Protein AF-0000000080832650 (afdb_homodimer)

Organism: Erinaceus europaeus (NCBI:txid9365)

Solvent-accessible surface area (backbone atoms only — not comparable to full-atom values): 24284 Å² total; per-residue (Å²): 131,84,71,75,82,76,78,76,74,73,73,74,73,74,68,73,76,73,71,72,78,77,71,82,81,59,77,41,78,41,37,34,32,44,43,50,53,60,87,33,42,59,64,52,36,52,58,56,55,28,84,78,38,44,75,46,36,56,23,44,28,28,42,37,74,45,77,50,96,88,39,37,32,29,36,41,36,36,32,57,43,27,50,71,86,26,51,70,64,50,40,70,61,40,34,76,24,49,27,36,44,37,37,21,24,30,63,33,66,66,39,52,63,44,44,61,57,51,53,54,48,43,69,72,53,29,44,90,78,42,43,56,36,42,30,38,18,50,50,78,48,61,92,56,52,71,53,56,70,65,58,53,47,49,55,23,56,76,70,72,33,34,64,49,52,23,15,43,88,82,44,44,42,46,59,54,54,54,50,43,50,48,45,44,53,51,47,60,65,38,48,80,71,74,60,82,90,80,55,56,47,60,52,46,67,74,64,60,62,73,74,78,68,79,73,75,116,131,84,71,73,78,74,76,76,75,73,74,72,72,73,67,74,74,72,71,71,77,77,67,82,82,59,78,41,78,41,37,33,34,43,44,48,51,62,88,32,42,59,66,51,37,52,58,55,55,27,82,80,37,47,80,37,48,56,23,44,30,27,41,36,76,45,78,50,96,88,39,37,34,30,35,41,35,36,32,59,41,28,55,70,86,37,50,71,65,51,43,71,60,40,33,76,23,50,27,36,43,37,36,20,24,29,63,34,65,66,40,52,64,44,44,61,57,51,52,53,48,43,67,72,53,29,45,92,78,42,42,56,36,43,32,38,19,48,50,76,48,63,91,55,51,71,53,57,70,65,58,53,46,50,55,23,57,76,70,70,34,35,63,48,53,22,14,42,87,82,43,45,42,48,60,54,52,54,51,44,50,49,45,46,52,51,47,60,67,39,49,79,71,73,60,82,89,80,55,55,47,61,52,44,67,74,64,60,65,71,74,78,69,80,72,77,114

Radius of gyration: 27.13 Å; Cα contacts (8 Å, |Δi|>4): 742; chains: 2; bounding box: 54×78×130 Å

Sequence (434 aa):
MTGTPGASSTRDGEAPERPPPCSPSYDLTGKVMLLGDSGVGKTCFLIQFKDGAFLSGTFIATNKVVTVDGMRVKLQIWDTAGQERFRSVTHAYYRDAQALLLLYDITNKSSFDNIRAWLTEIHEYAQQDVVIMLLGNKADVSSERVIRSEDGETLAREYGVPFMETSAKTGMNVELAFLAIAKELKYRAGRQAGEASFQIRDYVESQKKRPSCCSFLMTGTPGASSTRDGEAPERPPPCSPSYDLTGKVMLLGDSGVGKTCFLIQFKDGAFLSGTFIATNKVVTVDGMRVKLQIWDTAGQERFRSVTHAYYRDAQALLLLYDITNKSSFDNIRAWLTEIHEYAQQDVVIMLLGNKADVSSERVIRSEDGETLAREYGVPFMETSAKTGMNVELAFLAIAKELKYRAGRQAGEASFQIRDYVESQKKRPSCCSFL

Structure (mmCIF, N/CA/C/O backbone):
data_AF-0000000080832650-model_v1
#
loop_
_entity.id
_entity.type
_entity.pdbx_description
1 polymer 'Ras-related protein Rab-37 isoform X2'
#
loop_
_atom_site.group_PDB
_atom_site.id
_atom_site.type_symbol
_atom_site.label_atom_id
_atom_site.label_alt_id
_atom_site.label_comp_id
_atom_site.label_asym_id
_atom_site.label_entity_id
_atom_site.label_seq_id
_atom_site.pdbx_PDB_ins_code
_atom_site.Cartn_x
_atom_site.Cartn_y
_atom_site.Cartn_z
_atom_site.occupancy
_atom_site.B_iso_or_equiv
_atom_site.auth_seq_id
_atom_site.auth_comp_id
_atom_site.auth_asym_id
_atom_site.auth_atom_id
_atom_site.pdbx_PDB_model_num
ATOM 1 N N . MET A 1 1 ? -27.609 19.438 63.219 1 25.66 1 MET A N 1
ATOM 2 C CA . MET A 1 1 ? -26.312 18.781 63.125 1 25.66 1 MET A CA 1
ATOM 3 C C . MET A 1 1 ? -26.406 17.531 62.281 1 25.66 1 MET A C 1
ATOM 5 O O . MET A 1 1 ? -25.5 16.688 62.281 1 25.66 1 MET A O 1
ATOM 9 N N . THR A 1 2 ? -27.578 17.188 61.75 1 27.41 2 THR A N 1
ATOM 10 C CA . THR A 1 2 ? -28 15.914 61.188 1 27.41 2 THR A CA 1
ATOM 11 C C . THR A 1 2 ? -27.234 15.617 59.906 1 27.41 2 THR A C 1
ATOM 13 O O . THR A 1 2 ? -27.312 16.375 58.938 1 27.41 2 THR A O 1
ATOM 16 N N . GLY A 1 3 ? -26.047 14.977 60.094 1 26.48 3 GLY A N 1
ATOM 17 C CA . GLY A 1 3 ? -24.953 14.688 59.188 1 26.48 3 GLY A CA 1
ATOM 18 C C . GLY A 1 3 ? -25.344 13.773 58.062 1 26.48 3 GLY A C 1
ATOM 19 O O . GLY A 1 3 ? -25.938 12.711 58.281 1 26.48 3 GLY A O 1
ATOM 20 N N . THR A 1 4 ? -25.938 14.305 56.969 1 33.72 4 THR A N 1
ATOM 21 C CA . THR A 1 4 ? -26.422 13.516 55.844 1 33.72 4 THR A CA 1
ATOM 22 C C . THR A 1 4 ? -25.375 12.508 55.375 1 33.72 4 THR A C 1
ATOM 24 O O . THR A 1 4 ? -24.219 12.852 55.188 1 33.72 4 THR A O 1
ATOM 27 N N . PRO A 1 5 ? -25.672 11.203 55.656 1 32.69 5 PRO A N 1
ATOM 28 C CA . PRO A 1 5 ? -24.719 10.125 55.406 1 32.69 5 PRO A CA 1
ATOM 29 C C . PRO A 1 5 ? -24.172 10.164 53.969 1 32.69 5 PRO A C 1
ATOM 31 O O . PRO A 1 5 ? -24.828 10.703 53.062 1 32.69 5 PRO A O 1
ATOM 34 N N . GLY A 1 6 ? -22.844 10.164 53.812 1 26.47 6 GLY A N 1
ATOM 35 C CA . GLY A 1 6 ? -21.938 10.203 52.656 1 26.47 6 GLY A CA 1
ATOM 36 C C . GLY A 1 6 ? -22.156 9.055 51.688 1 26.47 6 GLY A C 1
ATOM 37 O O . GLY A 1 6 ? -22.344 7.91 52.125 1 26.47 6 GLY A O 1
ATOM 38 N N . ALA A 1 7 ? -22.906 9.305 50.594 1 29.75 7 ALA A N 1
ATOM 39 C CA . ALA A 1 7 ? -23.219 8.391 49.5 1 29.75 7 ALA A CA 1
ATOM 40 C C . ALA A 1 7 ? -22 7.555 49.125 1 29.75 7 ALA A C 1
ATOM 42 O O . ALA A 1 7 ? -20.906 8.094 48.906 1 29.75 7 ALA A O 1
ATOM 43 N N . SER A 1 8 ? -21.859 6.375 49.719 1 26.8 8 SER A N 1
ATOM 44 C CA . SER A 1 8 ? -20.812 5.41 49.406 1 26.8 8 SER A CA 1
ATOM 45 C C . SER A 1 8 ? -20.688 5.195 47.906 1 26.8 8 SER A C 1
ATOM 47 O O . SER A 1 8 ? -21.656 4.844 47.219 1 26.8 8 SER A O 1
ATOM 49 N N . SER A 1 9 ? -19.969 6.062 47.219 1 27.23 9 SER A N 1
ATOM 50 C CA . SER A 1 9 ? -19.641 5.938 45.812 1 27.23 9 SER A CA 1
ATOM 51 C C . SER A 1 9 ? -19.141 4.531 45.469 1 27.23 9 SER A C 1
ATOM 53 O O . SER A 1 9 ? -18.109 4.09 46 1 27.23 9 SER A O 1
ATOM 55 N N . THR A 1 10 ? -20.094 3.621 45.469 1 29.3 10 THR A N 1
ATOM 56 C CA . THR A 1 10 ? -19.719 2.279 45.031 1 29.3 10 THR A CA 1
ATOM 57 C C . THR A 1 10 ? -18.75 2.342 43.844 1 29.3 10 THR A C 1
ATOM 59 O O . THR A 1 10 ? -18.984 3.061 42.875 1 29.3 10 THR A O 1
ATOM 62 N N . ARG A 1 11 ? -17.469 2.143 44.125 1 25.53 11 ARG A N 1
ATOM 63 C CA . ARG A 1 11 ? -16.344 1.946 43.25 1 25.53 11 ARG A CA 1
ATOM 64 C C . ARG A 1 11 ? -16.703 0.986 42.094 1 25.53 11 ARG A C 1
ATOM 66 O O . ARG A 1 11 ? -17.016 -0.18 42.344 1 25.53 11 ARG A O 1
ATOM 73 N N . ASP A 1 12 ? -17.547 1.465 41.188 1 28.27 12 ASP A N 1
ATOM 74 C CA . ASP A 1 12 ? -17.797 0.631 40.031 1 28.27 12 ASP A CA 1
ATOM 75 C C . ASP A 1 12 ? -16.531 -0.09 39.562 1 28.27 12 ASP A C 1
ATOM 77 O O . ASP A 1 12 ? -15.484 0.534 39.406 1 28.27 12 ASP A O 1
ATOM 81 N N . GLY A 1 13 ? -16.281 -1.241 40.094 1 25.56 13 GLY A N 1
ATOM 82 C CA . GLY A 1 13 ? -15.234 -2.178 39.719 1 25.56 13 GLY A CA 1
ATOM 83 C C . GLY A 1 13 ? -14.883 -2.123 38.219 1 25.56 13 GLY A C 1
ATOM 84 O O . GLY A 1 13 ? -15.766 -2.139 37.375 1 25.56 13 GLY A O 1
ATOM 85 N N . GLU A 1 14 ? -13.875 -1.387 37.844 1 27.39 14 GLU A N 1
ATOM 86 C CA . GLU A 1 14 ? -13.211 -1.358 36.562 1 27.39 14 GLU A CA 1
ATOM 87 C C . GLU A 1 14 ? -13.172 -2.746 35.906 1 27.39 14 GLU A C 1
ATOM 89 O O . GLU A 1 14 ? -12.617 -3.686 36.5 1 27.39 14 GLU A O 1
ATOM 94 N N . ALA A 1 15 ? -14.281 -3.201 35.375 1 31.25 15 ALA A N 1
ATOM 95 C CA . ALA A 1 15 ? -14.211 -4.492 34.688 1 31.25 15 ALA A CA 1
ATOM 96 C C . ALA A 1 15 ? -12.836 -4.707 34.094 1 31.25 15 ALA A C 1
ATOM 98 O O . ALA A 1 15 ? -12.219 -3.764 33.594 1 31.25 15 ALA A O 1
ATOM 99 N N . PRO A 1 16 ? -12.164 -5.688 34.469 1 30.62 16 PRO A N 1
ATOM 100 C CA . PRO A 1 16 ? -10.836 -5.969 33.938 1 30.62 16 PRO A CA 1
ATOM 101 C C . PRO A 1 16 ? -10.781 -5.789 32.406 1 30.62 16 PRO A C 1
ATOM 103 O O . PRO A 1 16 ? -11.797 -5.953 31.719 1 30.62 16 PRO A O 1
ATOM 106 N N . GLU A 1 17 ? -10.109 -4.816 31.859 1 31.77 17 GLU A N 1
ATOM 107 C CA . GLU A 1 17 ? -9.797 -4.598 30.438 1 31.77 17 GLU A CA 1
ATOM 108 C C . GLU A 1 17 ? -9.656 -5.922 29.703 1 31.77 17 GLU A C 1
ATOM 110 O O . GLU A 1 17 ? -8.867 -6.781 30.094 1 31.77 17 GLU A O 1
ATOM 115 N N . ARG A 1 18 ? -10.758 -6.562 29.312 1 32.16 18 ARG A N 1
ATOM 116 C CA . ARG A 1 18 ? -10.633 -7.801 28.547 1 32.16 18 ARG A CA 1
ATOM 117 C C . ARG A 1 18 ? -9.359 -7.809 27.719 1 32.16 18 ARG A C 1
ATOM 119 O O . ARG A 1 18 ? -8.969 -6.785 27.156 1 32.16 18 ARG A O 1
ATOM 126 N N . PRO A 1 19 ? -8.383 -8.672 27.969 1 35.03 19 PRO A N 1
ATOM 127 C CA . PRO A 1 19 ? -7.109 -8.766 27.25 1 35.03 19 PRO A CA 1
ATOM 128 C C . PRO A 1 19 ? -7.277 -8.633 25.734 1 35.03 19 PRO A C 1
ATOM 130 O O . PRO A 1 19 ? -8.344 -8.945 25.203 1 35.03 19 PRO A O 1
ATOM 133 N N . PRO A 1 20 ? -6.746 -7.652 25.016 1 36.34 20 PRO A N 1
ATOM 134 C CA . PRO A 1 20 ? -6.875 -7.57 23.547 1 36.34 20 PRO A CA 1
ATOM 135 C C . PRO A 1 20 ? -6.965 -8.938 22.891 1 36.34 20 PRO A C 1
ATOM 137 O O . PRO A 1 20 ? -6.5 -9.938 23.453 1 36.34 20 PRO A O 1
ATOM 140 N N . PRO A 1 21 ? -7.988 -9.336 22.172 1 38.12 21 PRO A N 1
ATOM 141 C CA . PRO A 1 21 ? -8.039 -10.688 21.609 1 38.12 21 PRO A CA 1
ATOM 142 C C . PRO A 1 21 ? -6.66 -11.242 21.266 1 38.12 21 PRO A C 1
ATOM 144 O O . PRO A 1 21 ? -5.723 -10.469 21.047 1 38.12 21 PRO A O 1
ATOM 147 N N . CYS A 1 22 ? -6.191 -12.336 21.703 1 39.09 22 CYS A N 1
ATOM 148 C CA . CYS A 1 22 ? -4.938 -13.055 21.516 1 39.09 22 CYS A CA 1
ATOM 149 C C . CYS A 1 22 ? -4.441 -12.938 20.078 1 39.09 22 CYS A C 1
ATOM 151 O O . CYS A 1 22 ? -5.16 -13.289 19.141 1 39.09 22 CYS A O 1
ATOM 153 N N . SER A 1 23 ? -3.791 -11.891 19.578 1 46.91 23 SER A N 1
ATOM 154 C CA . SER A 1 23 ? -3.139 -11.789 18.281 1 46.91 23 SER A CA 1
ATOM 155 C C . SER A 1 23 ? -2.73 -13.164 17.75 1 46.91 23 SER A C 1
ATOM 157 O O . SER A 1 23 ? -2.119 -13.953 18.484 1 46.91 23 SER A O 1
ATOM 159 N N . PRO A 1 24 ? -3.553 -13.836 16.906 1 55.56 24 PRO A N 1
ATOM 160 C CA . PRO A 1 24 ? -3.123 -15.164 16.469 1 55.56 24 PRO A CA 1
ATOM 161 C C . PRO A 1 24 ? -1.604 -15.297 16.375 1 55.56 24 PRO A C 1
ATOM 163 O O . PRO A 1 24 ? -0.938 -14.398 15.844 1 55.56 24 PRO A O 1
ATOM 166 N N . SER A 1 25 ? -0.958 -15.953 17.25 1 75.69 25 SER A N 1
ATOM 167 C CA . SER A 1 25 ? 0.472 -16.234 17.312 1 75.69 25 SER A CA 1
ATOM 168 C C . SER A 1 25 ? 0.971 -16.875 16.031 1 75.69 25 SER A C 1
ATOM 170 O O . SER A 1 25 ? 0.225 -17.578 15.352 1 75.69 25 SER A O 1
ATOM 172 N N . TYR A 1 26 ? 1.745 -16.297 15.305 1 82.5 26 TYR A N 1
ATOM 173 C CA . TYR A 1 26 ? 2.436 -16.875 14.156 1 82.5 26 TYR A CA 1
ATOM 174 C C . TYR A 1 26 ? 3.936 -16.969 14.414 1 82.5 26 TYR A C 1
ATOM 176 O O . TYR A 1 26 ? 4.457 -16.312 15.328 1 82.5 26 TYR A O 1
ATOM 184 N N . ASP A 1 27 ? 4.555 -17.922 13.688 1 88.19 27 ASP A N 1
ATOM 185 C CA . ASP A 1 27 ? 5.977 -18.188 13.859 1 88.19 27 ASP A CA 1
ATOM 186 C C . ASP A 1 27 ? 6.812 -17.375 12.867 1 88.19 27 ASP A C 1
ATOM 188 O O . ASP A 1 27 ? 7.973 -17.062 13.141 1 88.19 27 ASP A O 1
ATOM 192 N N . LEU A 1 28 ? 6.238 -17.125 11.695 1 88.88 28 LEU A N 1
ATOM 193 C CA . LEU A 1 28 ? 6.914 -16.438 10.609 1 88.88 28 LEU A CA 1
ATOM 194 C C . LEU A 1 28 ? 5.938 -15.555 9.828 1 88.88 28 LEU A C 1
ATOM 196 O O . LEU A 1 28 ? 4.758 -15.891 9.711 1 88.88 28 LEU A O 1
ATOM 200 N N . THR A 1 29 ? 6.504 -14.406 9.414 1 86.81 29 THR A N 1
ATOM 201 C CA . THR A 1 29 ? 5.691 -13.531 8.578 1 86.81 29 THR A CA 1
ATOM 202 C C . THR A 1 29 ? 6.371 -13.281 7.238 1 86.81 29 THR A C 1
ATOM 204 O O . THR A 1 29 ? 7.598 -13.195 7.164 1 86.81 29 THR A O 1
ATOM 207 N N . GLY A 1 30 ? 5.516 -13.32 6.195 1 87.81 30 GLY A N 1
ATOM 208 C CA . GLY A 1 30 ? 6.016 -12.984 4.867 1 87.81 30 GLY A CA 1
ATOM 209 C C . GLY A 1 30 ? 5.082 -12.078 4.09 1 87.81 30 GLY A C 1
ATOM 210 O O . GLY A 1 30 ? 3.869 -12.297 4.066 1 87.81 30 GLY A O 1
ATOM 211 N N . LYS A 1 31 ? 5.676 -11.102 3.5 1 86.06 31 LYS A N 1
ATOM 212 C CA . LYS A 1 31 ? 4.941 -10.219 2.604 1 86.06 31 LYS A CA 1
ATOM 213 C C . LYS A 1 31 ? 4.867 -10.797 1.194 1 86.06 31 LYS A C 1
ATOM 215 O O . LYS A 1 31 ? 5.895 -11.141 0.607 1 86.06 31 LYS A O 1
ATOM 220 N N . VAL A 1 32 ? 3.578 -10.883 0.704 1 89.38 32 VAL A N 1
ATOM 221 C CA . VAL A 1 32 ? 3.334 -11.414 -0.63 1 89.38 32 VAL A CA 1
ATOM 222 C C . VAL A 1 32 ? 2.594 -10.383 -1.477 1 89.38 32 VAL A C 1
ATOM 224 O O . VAL A 1 32 ? 1.599 -9.805 -1.031 1 89.38 32 VAL A O 1
ATOM 227 N N . MET A 1 33 ? 3.115 -10.133 -2.688 1 89 33 MET A N 1
ATOM 228 C CA . MET A 1 33 ? 2.467 -9.172 -3.572 1 89 33 MET A CA 1
ATOM 229 C C . MET A 1 33 ? 2.049 -9.828 -4.883 1 89 33 MET A C 1
ATOM 231 O O . MET A 1 33 ? 2.795 -10.633 -5.445 1 89 33 MET A O 1
ATOM 235 N N . LEU A 1 34 ? 0.833 -9.516 -5.273 1 88.94 34 LEU A N 1
ATOM 236 C CA . LEU A 1 34 ? 0.359 -9.93 -6.59 1 88.94 34 LEU A CA 1
ATOM 237 C C . LEU A 1 34 ? 0.725 -8.891 -7.648 1 88.94 34 LEU A C 1
ATOM 239 O O . LEU A 1 34 ? 0.488 -7.699 -7.457 1 88.94 34 LEU A O 1
ATOM 243 N N . LEU A 1 35 ? 1.337 -9.383 -8.75 1 87.44 35 LEU A N 1
ATOM 244 C CA . LEU A 1 35 ? 1.75 -8.508 -9.844 1 87.44 35 LEU A CA 1
ATOM 245 C C . LEU A 1 35 ? 1.188 -9.008 -11.172 1 87.44 35 LEU A C 1
ATOM 247 O O . LEU A 1 35 ? 0.849 -10.188 -11.305 1 87.44 35 LEU A O 1
ATOM 251 N N . GLY A 1 36 ? 1.173 -8.125 -12.109 1 87.38 36 GLY A N 1
ATOM 252 C CA . GLY A 1 36 ? 0.661 -8.383 -13.445 1 87.38 36 GLY A CA 1
ATOM 253 C C . GLY A 1 36 ? -0.203 -7.262 -13.984 1 87.38 36 GLY A C 1
ATOM 254 O O . GLY A 1 36 ? -0.572 -6.344 -13.25 1 87.38 36 GLY A O 1
ATOM 255 N N . ASP A 1 37 ? -0.553 -7.461 -15.242 1 82.5 37 ASP A N 1
ATOM 256 C CA . ASP A 1 37 ? -1.352 -6.438 -15.906 1 82.5 37 ASP A CA 1
ATOM 257 C C . ASP A 1 37 ? -2.727 -6.305 -15.258 1 82.5 37 ASP A C 1
ATOM 259 O O . ASP A 1 37 ? -3.184 -7.219 -14.57 1 82.5 37 ASP A O 1
ATOM 263 N N . SER A 1 38 ? -3.344 -5.145 -15.562 1 76 38 SER A N 1
ATOM 264 C CA . SER A 1 38 ? -4.742 -4.988 -15.188 1 76 38 SER A CA 1
ATOM 265 C C . SER A 1 38 ? -5.621 -6.031 -15.867 1 76 38 SER A C 1
ATOM 267 O O . SER A 1 38 ? -5.414 -6.355 -17.031 1 76 38 SER A O 1
ATOM 269 N N . GLY A 1 39 ? -6.559 -6.551 -15.102 1 80.31 39 GLY A N 1
ATOM 270 C CA . GLY A 1 39 ? -7.562 -7.422 -15.68 1 80.31 39 GLY A CA 1
ATOM 271 C C . GLY A 1 39 ? -7.16 -8.883 -15.672 1 80.31 39 GLY A C 1
ATOM 272 O O . GLY A 1 39 ? -7.953 -9.758 -16.047 1 80.31 39 GLY A O 1
ATOM 273 N N . VAL A 1 40 ? -5.941 -9.203 -15.227 1 88.31 40 VAL A N 1
ATOM 274 C CA . VAL A 1 40 ? -5.492 -10.586 -15.305 1 88.31 40 VAL A CA 1
ATOM 275 C C . VAL A 1 40 ? -6.137 -11.406 -14.188 1 88.31 40 VAL A C 1
ATOM 277 O O . VAL A 1 40 ? -6.074 -12.641 -14.195 1 88.31 40 VAL A O 1
ATOM 280 N N . GLY A 1 41 ? -6.699 -10.758 -13.125 1 84.62 41 GLY A N 1
ATOM 281 C CA . GLY A 1 41 ? -7.449 -11.469 -12.102 1 84.62 41 GLY A CA 1
ATOM 282 C C . GLY A 1 41 ? -6.793 -11.43 -10.734 1 84.62 41 GLY A C 1
ATOM 283 O O . GLY A 1 41 ? -7.062 -12.273 -9.883 1 84.62 41 GLY A O 1
ATOM 284 N N . LYS A 1 42 ? -5.914 -10.438 -10.477 1 83.81 42 LYS A N 1
ATOM 285 C CA . LYS A 1 42 ? -5.219 -10.352 -9.195 1 83.81 42 LYS A CA 1
ATOM 286 C C . LYS A 1 42 ? -6.207 -10.203 -8.039 1 83.81 42 LYS A C 1
ATOM 288 O O . LYS A 1 42 ? -6.113 -10.914 -7.043 1 83.81 42 LYS A O 1
ATOM 293 N N . THR A 1 43 ? -7.129 -9.25 -8.234 1 77.62 43 THR A N 1
ATOM 294 C CA . THR A 1 43 ? -8.094 -8.992 -7.168 1 77.62 43 THR A CA 1
ATOM 295 C C . THR A 1 43 ? -8.953 -10.219 -6.902 1 77.62 43 THR A C 1
ATOM 297 O O . THR A 1 43 ? -9.133 -10.625 -5.754 1 77.62 43 THR A O 1
ATOM 300 N N . CYS A 1 44 ? -9.539 -10.82 -7.988 1 79.19 44 CYS A N 1
ATOM 301 C CA . CYS A 1 44 ? -10.367 -12.016 -7.832 1 79.19 44 CYS A CA 1
ATOM 302 C C . CYS A 1 44 ? -9.547 -13.172 -7.258 1 79.19 44 CYS A C 1
ATOM 304 O O . CYS A 1 44 ? -10.07 -13.992 -6.5 1 79.19 44 CYS A O 1
ATOM 306 N N . PHE A 1 45 ? -8.219 -13.258 -7.586 1 88 45 PHE A N 1
ATOM 307 C CA . PHE A 1 45 ? -7.316 -14.281 -7.074 1 88 45 PHE A CA 1
ATOM 308 C C . PHE A 1 45 ? -7.191 -14.18 -5.559 1 88 45 PHE A C 1
ATOM 310 O O . PHE A 1 45 ? -7.316 -15.18 -4.852 1 88 45 PHE A O 1
ATOM 317 N N . LEU A 1 46 ? -7.012 -12.953 -5.062 1 85.19 46 LEU A N 1
ATOM 318 C CA . LEU A 1 46 ? -6.895 -12.711 -3.631 1 85.19 46 LEU A CA 1
ATOM 319 C C . LEU A 1 46 ? -8.203 -13.023 -2.916 1 85.19 46 LEU A C 1
ATOM 321 O O . LEU A 1 46 ? -8.203 -13.641 -1.851 1 85.19 46 LEU A O 1
ATOM 325 N N . ILE A 1 47 ? -9.258 -12.633 -3.479 1 77.88 47 ILE A N 1
ATOM 326 C CA . ILE A 1 47 ? -10.578 -12.836 -2.891 1 77.88 47 ILE A CA 1
ATOM 327 C C . ILE A 1 47 ? -10.883 -14.328 -2.809 1 77.88 47 ILE A C 1
ATOM 329 O O . ILE A 1 47 ? -11.477 -14.797 -1.838 1 77.88 47 ILE A O 1
ATOM 333 N N . GLN A 1 48 ? -10.469 -15.023 -3.869 1 83.31 48 GLN A N 1
ATOM 334 C CA . GLN A 1 48 ? -10.68 -16.469 -3.896 1 83.31 48 GLN A CA 1
ATOM 335 C C . GLN A 1 48 ? -9.953 -17.156 -2.736 1 83.31 48 GLN A C 1
ATOM 337 O O . GLN A 1 48 ? -10.438 -18.141 -2.199 1 83.31 48 GLN A O 1
ATOM 342 N N . PHE A 1 49 ? -8.836 -16.656 -2.375 1 83.69 49 PHE A N 1
ATOM 343 C CA . PHE A 1 49 ? -8.031 -17.219 -1.303 1 83.69 49 PHE A CA 1
ATOM 344 C C . PHE A 1 49 ? -8.578 -16.812 0.06 1 83.69 49 PHE A C 1
ATOM 346 O O . PHE A 1 49 ? -8.242 -17.422 1.077 1 83.69 49 PHE A O 1
ATOM 353 N N . LYS A 1 50 ? -9.43 -15.812 0.146 1 71.12 50 LYS A N 1
ATOM 354 C CA . LYS A 1 50 ? -9.859 -15.039 1.307 1 71.12 50 LYS A CA 1
ATOM 355 C C . LYS A 1 50 ? -10.414 -15.953 2.4 1 71.12 50 LYS A C 1
ATOM 357 O O . LYS A 1 50 ? -10.453 -15.57 3.572 1 71.12 50 LYS A O 1
ATOM 362 N N . ASP A 1 51 ? -10.703 -17.141 2.178 1 59.44 51 ASP A N 1
ATOM 363 C CA . ASP A 1 51 ? -11.281 -17.766 3.359 1 59.44 51 ASP A CA 1
ATOM 364 C C . ASP A 1 51 ? -10.328 -17.688 4.547 1 59.44 51 ASP A C 1
ATOM 366 O O . ASP A 1 51 ? -9.211 -18.203 4.484 1 59.44 51 ASP A O 1
ATOM 370 N N . GLY A 1 52 ? -10.68 -16.797 5.562 1 56.16 52 GLY A N 1
ATOM 371 C CA . GLY A 1 52 ? -9.914 -16.5 6.762 1 56.16 52 GLY A CA 1
ATOM 372 C C . GLY A 1 52 ? -9.023 -15.281 6.621 1 56.16 52 GLY A C 1
ATOM 373 O O . GLY A 1 52 ? -8.141 -15.047 7.449 1 56.16 52 GLY A O 1
ATOM 374 N N . ALA A 1 53 ? -9.141 -14.781 5.363 1 55.62 53 ALA A N 1
ATOM 375 C CA . ALA A 1 53 ? -8.328 -13.594 5.129 1 55.62 53 ALA A CA 1
ATOM 376 C C . ALA A 1 53 ? -9.008 -12.344 5.691 1 55.62 53 ALA A C 1
ATOM 378 O O . ALA A 1 53 ? -10.234 -12.227 5.637 1 55.62 53 ALA A O 1
ATOM 379 N N . PHE A 1 54 ? -8.336 -11.656 6.52 1 51.19 54 PHE A N 1
ATOM 380 C CA . PHE A 1 54 ? -8.781 -10.336 6.957 1 51.19 54 PHE A CA 1
ATOM 381 C C . PHE A 1 54 ? -8.414 -9.273 5.93 1 51.19 54 PHE A C 1
ATOM 383 O O . PHE A 1 54 ? -7.246 -9.141 5.555 1 51.19 54 PHE A O 1
ATOM 390 N N . LEU A 1 55 ? -9.406 -8.867 5.051 1 51.88 55 LEU A N 1
ATOM 391 C CA . LEU A 1 55 ? -9.117 -7.75 4.152 1 51.88 55 LEU A CA 1
ATOM 392 C C . LEU A 1 55 ? -8.688 -6.516 4.934 1 51.88 55 LEU A C 1
ATOM 394 O O . LEU A 1 55 ? -9.43 -6.02 5.781 1 51.88 55 LEU A O 1
ATOM 398 N N . SER A 1 56 ? -7.375 -6.289 5.098 1 55.28 56 SER A N 1
ATOM 399 C CA . SER A 1 56 ? -6.809 -5.195 5.883 1 55.28 56 SER A CA 1
ATOM 400 C C . SER A 1 56 ? -7.109 -3.844 5.242 1 55.28 56 SER A C 1
ATOM 402 O O . SER A 1 56 ? -7.191 -2.828 5.934 1 55.28 56 SER A O 1
ATOM 404 N N . GLY A 1 57 ? -7.605 -3.525 4.016 1 55.88 57 GLY A N 1
ATOM 405 C CA . GLY A 1 57 ? -8.133 -2.246 3.568 1 55.88 57 GLY A CA 1
ATOM 406 C C . GLY A 1 57 ? -7.676 -1.865 2.174 1 55.88 57 GLY A C 1
ATOM 407 O O . GLY A 1 57 ? -6.832 -2.547 1.584 1 55.88 57 GLY A O 1
ATOM 408 N N . THR A 1 58 ? -8.469 -1.116 1.418 1 60.28 58 THR A N 1
ATOM 409 C CA . THR A 1 58 ? -8.195 -0.448 0.152 1 60.28 58 THR A CA 1
ATOM 410 C C . THR A 1 58 ? -7.324 0.786 0.371 1 60.28 58 THR A C 1
ATOM 412 O O . THR A 1 58 ? -7.512 1.521 1.342 1 60.28 58 THR A O 1
ATOM 415 N N . PHE A 1 59 ? -6.227 0.809 -0.317 1 63.81 59 PHE A N 1
ATOM 416 C CA . PHE A 1 59 ? -5.348 1.972 -0.253 1 63.81 59 PHE A CA 1
ATOM 417 C C . PHE A 1 59 ? -5.406 2.766 -1.554 1 63.81 59 PHE A C 1
ATOM 419 O O . PHE A 1 59 ? -5.648 2.199 -2.621 1 63.81 59 PHE A O 1
ATOM 426 N N . ILE A 1 60 ? -5.371 4.078 -1.315 1 70.25 60 ILE A N 1
ATOM 427 C CA . ILE A 1 60 ? -5.246 4.98 -2.455 1 70.25 60 ILE A CA 1
ATOM 428 C C . ILE A 1 60 ? -3.846 5.59 -2.477 1 70.25 60 ILE A C 1
ATOM 430 O O . ILE A 1 60 ? -3.314 5.977 -1.433 1 70.25 60 ILE A O 1
ATOM 434 N N . ALA A 1 61 ? -3.195 5.504 -3.605 1 71.81 61 ALA A N 1
ATOM 435 C CA . ALA A 1 61 ? -1.895 6.152 -3.76 1 71.81 61 ALA A CA 1
ATOM 436 C C . ALA A 1 61 ? -1.897 7.113 -4.945 1 71.81 61 ALA A C 1
ATOM 438 O O . ALA A 1 61 ? -2.605 6.895 -5.93 1 71.81 61 ALA A O 1
ATOM 439 N N . THR A 1 62 ? -1.164 8.258 -4.816 1 75.88 62 THR A N 1
ATOM 440 C CA . THR A 1 62 ? -1.003 9.219 -5.902 1 75.88 62 THR A CA 1
ATOM 441 C C . THR A 1 62 ? 0.41 9.797 -5.914 1 75.88 62 THR A C 1
ATOM 443 O O . THR A 1 62 ? 1.111 9.75 -4.898 1 75.88 62 THR A O 1
ATOM 446 N N . ASN A 1 63 ? 0.868 10.211 -7.102 1 77.19 63 ASN A N 1
ATOM 447 C CA . ASN A 1 63 ? 2.104 10.969 -7.254 1 77.19 63 ASN A CA 1
ATOM 448 C C . ASN A 1 63 ? 1.825 12.43 -7.613 1 77.19 63 ASN A C 1
ATOM 450 O O . ASN A 1 63 ? 0.915 12.719 -8.391 1 77.19 63 ASN A O 1
ATOM 454 N N . LYS A 1 64 ? 2.555 13.305 -6.984 1 82.88 64 LYS A N 1
ATOM 455 C CA . LYS A 1 64 ? 2.484 14.734 -7.309 1 82.88 64 LYS A CA 1
ATOM 456 C C . LYS A 1 64 ? 3.865 15.375 -7.246 1 82.88 64 LYS A C 1
ATOM 458 O O . LYS A 1 64 ? 4.633 15.125 -6.312 1 82.88 64 LYS A O 1
ATOM 463 N N . VAL A 1 65 ? 4.156 16.125 -8.289 1 85.06 65 VAL A N 1
ATOM 464 C CA . VAL A 1 65 ? 5.402 16.891 -8.273 1 85.06 65 VAL A CA 1
ATOM 465 C C . VAL A 1 65 ? 5.117 18.328 -7.855 1 85.06 65 VAL A C 1
ATOM 467 O O . VAL A 1 65 ? 4.219 18.984 -8.406 1 85.06 65 VAL A O 1
ATOM 470 N N . VAL A 1 66 ? 5.836 18.812 -6.871 1 88.56 66 VAL A N 1
ATOM 471 C CA . VAL A 1 66 ? 5.703 20.188 -6.398 1 88.56 66 VAL A CA 1
ATOM 472 C C . VAL A 1 66 ? 7.047 20.906 -6.504 1 88.56 66 VAL A C 1
ATOM 474 O O . VAL A 1 66 ? 8.102 20.297 -6.32 1 88.56 66 VAL A O 1
ATOM 477 N N . THR A 1 67 ? 6.98 22.172 -6.816 1 89.94 67 THR A N 1
ATOM 478 C CA . THR A 1 67 ? 8.195 22.969 -6.891 1 89.94 67 THR A CA 1
ATOM 479 C C . THR A 1 67 ? 8.383 23.797 -5.625 1 89.94 67 THR A C 1
ATOM 481 O O . THR A 1 67 ? 7.5 24.578 -5.25 1 89.94 67 THR A O 1
ATOM 484 N N . VAL A 1 68 ? 9.555 23.484 -4.961 1 89.81 68 VAL A N 1
ATOM 485 C CA . VAL A 1 68 ? 9.898 24.219 -3.756 1 89.81 68 VAL A CA 1
ATOM 486 C C . VAL A 1 68 ? 11.289 24.828 -3.902 1 89.81 68 VAL A C 1
ATOM 488 O O . VAL A 1 68 ? 12.289 24.109 -4.016 1 89.81 68 VAL A O 1
ATOM 491 N N . ASP A 1 69 ? 11.367 26.219 -3.838 1 88.5 69 ASP A N 1
ATOM 492 C CA . ASP A 1 69 ? 12.625 26.953 -3.965 1 88.5 69 ASP A CA 1
ATOM 493 C C . ASP A 1 69 ? 13.406 26.484 -5.191 1 88.5 69 ASP A C 1
ATOM 495 O O . ASP A 1 69 ? 14.602 26.203 -5.094 1 88.5 69 ASP A O 1
ATOM 499 N N . GLY A 1 70 ? 12.719 26.203 -6.27 1 88.56 70 GLY A N 1
ATOM 500 C CA . GLY A 1 70 ? 13.359 25.906 -7.543 1 88.56 70 GLY A CA 1
ATOM 501 C C . GLY A 1 70 ? 13.633 24.422 -7.742 1 88.56 70 GLY A C 1
ATOM 502 O O . GLY A 1 70 ? 14.094 24.016 -8.805 1 88.56 70 GLY A O 1
ATOM 503 N N . MET A 1 71 ? 13.344 23.688 -6.785 1 90.19 71 MET A N 1
ATOM 504 C CA . MET A 1 71 ? 13.562 22.25 -6.887 1 90.19 71 MET A CA 1
ATOM 505 C C . MET A 1 71 ? 12.25 21.5 -7.066 1 90.19 71 MET A C 1
ATOM 507 O O . MET A 1 71 ? 11.266 21.797 -6.387 1 90.19 71 MET A O 1
ATOM 511 N N . ARG A 1 72 ? 12.242 20.578 -7.988 1 91.69 72 ARG A N 1
ATOM 512 C CA . ARG A 1 72 ? 11.062 19.75 -8.219 1 91.69 72 ARG A CA 1
ATOM 513 C C . ARG A 1 72 ? 11.07 18.516 -7.328 1 91.69 72 ARG A C 1
ATOM 515 O O . ARG A 1 72 ? 11.953 17.656 -7.449 1 91.69 72 ARG A O 1
ATOM 522 N N . VAL A 1 73 ? 10.086 18.453 -6.453 1 89.69 73 VAL A N 1
ATOM 523 C CA . VAL A 1 73 ? 9.984 17.359 -5.496 1 89.69 73 VAL A CA 1
ATOM 524 C C . VAL A 1 73 ? 8.789 16.469 -5.852 1 89.69 73 VAL A C 1
ATOM 526 O O . VAL A 1 73 ? 7.648 16.938 -5.871 1 89.69 73 VAL A O 1
ATOM 529 N N . LYS A 1 74 ? 9.031 15.227 -6.156 1 86.19 74 LYS A N 1
ATOM 530 C CA . LYS A 1 74 ? 7.965 14.25 -6.379 1 86.19 74 LYS A CA 1
ATOM 531 C C . LYS A 1 74 ? 7.508 13.625 -5.066 1 86.19 74 LYS A C 1
ATOM 533 O O . LYS A 1 74 ? 8.297 12.977 -4.371 1 86.19 74 LYS A O 1
ATOM 538 N N . LEU A 1 75 ? 6.262 13.852 -4.793 1 87.12 75 LEU A N 1
ATOM 539 C CA . LEU A 1 75 ? 5.656 13.219 -3.627 1 87.12 75 LEU A CA 1
ATOM 540 C C . LEU A 1 75 ? 4.852 11.984 -4.0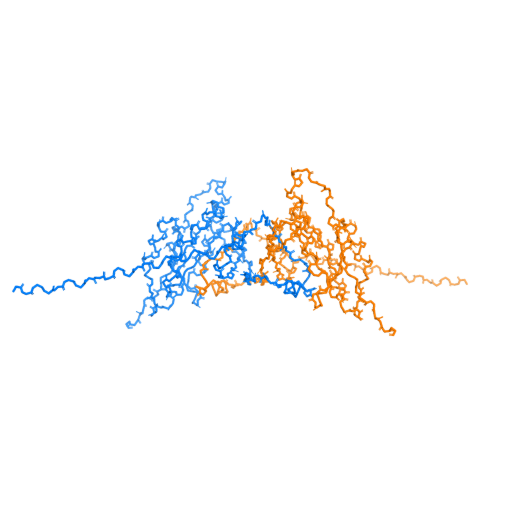31 1 87.12 75 LEU A C 1
ATOM 542 O O . LEU A 1 75 ? 3.982 12.07 -4.902 1 87.12 75 LEU A O 1
ATOM 546 N N . GLN A 1 76 ? 5.23 10.844 -3.48 1 81.94 76 GLN A N 1
ATOM 547 C CA . GLN A 1 76 ? 4.418 9.633 -3.564 1 81.94 76 GLN A CA 1
ATOM 548 C C . GLN A 1 76 ? 3.518 9.492 -2.34 1 81.94 76 GLN A C 1
ATOM 550 O O . GLN A 1 76 ? 3.99 9.148 -1.253 1 81.94 76 GLN A O 1
ATOM 555 N N . ILE A 1 77 ? 2.277 9.742 -2.523 1 84.56 77 ILE A N 1
ATOM 556 C CA . ILE A 1 77 ? 1.367 9.883 -1.394 1 84.56 77 ILE A CA 1
ATOM 557 C C . ILE A 1 77 ? 0.468 8.656 -1.295 1 84.56 77 ILE A C 1
ATOM 559 O O . ILE A 1 77 ? -0.146 8.25 -2.283 1 84.56 77 ILE A O 1
ATOM 563 N N . TRP A 1 78 ? 0.417 8.164 -0.02 1 78.56 78 TRP A N 1
ATOM 564 C CA . TRP A 1 78 ? -0.399 6.98 0.232 1 78.56 78 TRP A CA 1
ATOM 565 C C . TRP A 1 78 ? -1.47 7.273 1.279 1 78.56 78 TRP A C 1
ATOM 567 O O . TRP A 1 78 ? -1.21 7.965 2.268 1 78.56 78 TRP A O 1
ATOM 577 N N . ASP A 1 79 ? -2.672 6.758 0.954 1 77.56 79 ASP A N 1
ATOM 578 C CA . ASP A 1 79 ? -3.773 6.789 1.912 1 77.56 79 ASP A CA 1
ATOM 579 C C . ASP A 1 79 ? -4.09 5.391 2.434 1 77.56 79 ASP A C 1
ATOM 581 O O . ASP A 1 79 ? -4.355 4.477 1.649 1 77.56 79 ASP A O 1
ATOM 585 N N . THR A 1 80 ? -3.871 5.219 3.652 1 65.69 80 THR A N 1
ATOM 586 C CA . THR A 1 80 ? -4.133 3.924 4.27 1 65.69 80 THR A CA 1
ATOM 587 C C . THR A 1 80 ? -5.59 3.82 4.715 1 65.69 80 THR A C 1
ATOM 589 O O . THR A 1 80 ? -6.184 4.812 5.137 1 65.69 80 THR A O 1
ATOM 592 N N . ALA A 1 81 ? -6.23 2.801 4.246 1 59.09 81 ALA A N 1
ATOM 593 C CA . ALA A 1 81 ? -7.562 2.609 4.812 1 59.09 81 ALA A CA 1
ATOM 594 C C . ALA A 1 81 ? -7.5 2.504 6.332 1 59.09 81 ALA A C 1
ATOM 596 O O . ALA A 1 81 ? -6.527 1.987 6.887 1 59.09 81 ALA A O 1
ATOM 597 N N . GLY A 1 82 ? -8.117 3.373 7.094 1 51.38 82 GLY A N 1
ATOM 598 C CA . GLY A 1 82 ? -8.211 3.717 8.5 1 51.38 82 GLY A CA 1
ATOM 599 C C . GLY A 1 82 ? -8.172 2.506 9.414 1 51.38 82 GLY A C 1
ATOM 600 O O . GLY A 1 82 ? -8.266 2.641 10.641 1 51.38 82 GLY A O 1
ATOM 601 N N . GLN A 1 83 ? -8.328 1.294 9.016 1 47.41 83 GLN A N 1
ATOM 602 C CA . GLN A 1 83 ? -8.695 0.461 10.148 1 47.41 83 GLN A CA 1
ATOM 603 C C . GLN A 1 83 ? -7.473 0.07 10.977 1 47.41 83 GLN A C 1
ATOM 605 O O . GLN A 1 83 ? -6.48 -0.412 10.43 1 47.41 83 GLN A O 1
ATOM 610 N N . GLU A 1 84 ? -7.309 0.859 12.062 1 47.94 84 GLU A N 1
ATOM 611 C CA . GLU A 1 84 ? -6.488 0.559 13.227 1 47.94 84 GLU A CA 1
ATOM 612 C C . GLU A 1 84 ? -6.262 -0.943 13.375 1 47.94 84 GLU A C 1
ATOM 614 O O . GLU A 1 84 ? -5.207 -1.375 13.844 1 47.94 84 GLU A O 1
ATOM 619 N N . ARG A 1 85 ? -7.352 -1.611 12.875 1 45.44 85 ARG A N 1
ATOM 620 C CA . ARG A 1 85 ? -7.25 -3.047 13.117 1 45.44 85 ARG A CA 1
ATOM 621 C C . ARG A 1 85 ? -6.16 -3.672 12.25 1 45.44 85 ARG A C 1
ATOM 623 O O . ARG A 1 85 ? -5.781 -4.828 12.461 1 45.44 85 ARG A O 1
ATOM 630 N N . PHE A 1 86 ? -5.73 -2.83 11.484 1 47.78 86 PHE A N 1
ATOM 631 C CA . PHE A 1 86 ? -4.711 -3.402 10.609 1 47.78 86 PHE A CA 1
ATOM 632 C C . PHE A 1 86 ? -3.342 -2.801 10.914 1 47.78 86 PHE A C 1
ATOM 634 O O . PHE A 1 86 ? -2.641 -2.355 10 1 47.78 86 PHE A O 1
ATOM 641 N N . ARG A 1 87 ? -2.998 -2.68 12.055 1 52.34 87 ARG A N 1
ATOM 642 C CA . ARG A 1 87 ? -1.816 -1.979 12.547 1 52.34 87 ARG A CA 1
ATOM 643 C C . ARG A 1 87 ? -0.547 -2.525 11.906 1 52.34 87 ARG A C 1
ATOM 645 O O . ARG A 1 87 ? 0.316 -1.76 11.469 1 52.34 87 ARG A O 1
ATOM 652 N N . SER A 1 88 ? -0.542 -3.926 11.766 1 51.25 88 SER A N 1
ATOM 653 C CA . SER A 1 88 ? 0.691 -4.496 11.234 1 51.25 88 SER A CA 1
ATOM 654 C C . SER A 1 88 ? 0.871 -4.137 9.758 1 51.25 88 SER A C 1
ATOM 656 O O . SER A 1 88 ? 1.978 -3.809 9.328 1 51.25 88 SER A O 1
ATOM 658 N N . VAL A 1 89 ? -0.22 -4.145 9.086 1 55.59 89 VAL A N 1
ATOM 659 C CA . VAL A 1 89 ? -0.138 -3.828 7.66 1 55.59 89 VAL A CA 1
ATOM 660 C C . VAL A 1 89 ? 0.209 -2.352 7.48 1 55.59 89 VAL A C 1
ATOM 662 O O . VAL A 1 89 ? 1.015 -1.998 6.613 1 55.59 89 VAL A O 1
ATOM 665 N N . THR A 1 90 ? -0.257 -1.636 8.398 1 61.34 90 THR A N 1
ATOM 666 C CA . THR A 1 90 ? -0.025 -0.198 8.32 1 61.34 90 THR A CA 1
ATOM 667 C C . THR A 1 90 ? 1.451 0.125 8.531 1 61.34 90 THR A C 1
ATOM 669 O O . THR A 1 90 ? 2.012 0.98 7.848 1 61.34 90 THR A O 1
ATOM 672 N N . HIS A 1 91 ? 2.02 -0.674 9.359 1 66.44 91 HIS A N 1
ATOM 673 C CA . HIS A 1 91 ? 3.432 -0.48 9.664 1 66.44 91 HIS A CA 1
ATOM 674 C C . HIS A 1 91 ? 4.301 -0.705 8.43 1 66.44 91 HIS A C 1
ATOM 676 O O . HIS A 1 91 ? 5.215 0.073 8.156 1 66.44 91 HIS A O 1
ATOM 682 N N . ALA A 1 92 ? 4.035 -1.714 7.855 1 61.12 92 ALA A N 1
ATOM 683 C CA . ALA A 1 92 ? 4.828 -2.08 6.684 1 61.12 92 ALA A CA 1
ATOM 684 C C . ALA A 1 92 ? 4.75 -0.999 5.609 1 61.12 92 ALA A C 1
ATOM 686 O O . ALA A 1 92 ? 5.672 -0.851 4.801 1 61.12 92 ALA A O 1
ATOM 687 N N . TYR A 1 93 ? 3.826 -0.168 5.852 1 62.12 93 TYR A N 1
ATOM 688 C CA . TYR A 1 93 ? 3.613 0.817 4.797 1 62.12 93 TYR A CA 1
ATOM 689 C C . TYR A 1 93 ? 4.414 2.086 5.066 1 62.12 93 TYR A C 1
ATOM 691 O O . TYR A 1 93 ? 4.91 2.725 4.133 1 62.12 93 TYR A O 1
ATOM 699 N N . TYR A 1 94 ? 4.453 2.312 6.289 1 73.38 94 TYR A N 1
ATOM 700 C CA . TYR A 1 94 ? 5.09 3.611 6.484 1 73.38 94 TYR A CA 1
ATOM 701 C C . TYR A 1 94 ? 6.5 3.451 7.039 1 73.38 94 TYR A C 1
ATOM 703 O O . TYR A 1 94 ? 7.141 4.438 7.414 1 73.38 94 TYR A O 1
ATOM 711 N N . ARG A 1 95 ? 6.941 2.188 6.973 1 73.62 95 ARG A N 1
ATOM 712 C CA . ARG A 1 95 ? 8.297 1.93 7.457 1 73.62 95 ARG A CA 1
ATOM 713 C C . ARG A 1 95 ? 9.32 2.705 6.645 1 73.62 95 ARG A C 1
ATOM 715 O O . ARG A 1 95 ? 10.328 3.174 7.184 1 73.62 95 ARG A O 1
ATOM 722 N N . ASP A 1 96 ? 9 2.918 5.426 1 76.62 96 ASP A N 1
ATOM 723 C CA . ASP A 1 96 ? 9.984 3.584 4.578 1 76.62 96 ASP A CA 1
ATOM 724 C C . ASP A 1 96 ? 9.508 4.977 4.172 1 76.62 96 ASP A C 1
ATOM 726 O O . ASP A 1 96 ? 10.055 5.582 3.246 1 76.62 96 ASP A O 1
ATOM 730 N N . ALA A 1 97 ? 8.547 5.367 4.816 1 86.69 97 ALA A N 1
ATOM 731 C CA . ALA A 1 97 ? 8.055 6.707 4.5 1 86.69 97 ALA A CA 1
ATOM 732 C C . ALA A 1 97 ? 9.023 7.777 4.996 1 86.69 97 ALA A C 1
ATOM 734 O O . ALA A 1 97 ? 9.609 7.648 6.074 1 86.69 97 ALA A O 1
ATOM 735 N N . GLN A 1 98 ? 9.211 8.797 4.188 1 91.69 98 GLN A N 1
ATOM 736 C CA . GLN A 1 98 ? 10.031 9.93 4.609 1 91.69 98 GLN A CA 1
ATOM 737 C C . GLN A 1 98 ? 9.203 10.953 5.375 1 91.69 98 GLN A C 1
ATOM 739 O O . GLN A 1 98 ? 9.75 11.789 6.094 1 91.69 98 GLN A O 1
ATOM 744 N N . ALA A 1 99 ? 7.887 10.867 5.164 1 94.06 99 ALA A N 1
ATOM 745 C CA . ALA A 1 99 ? 7.012 11.789 5.883 1 94.06 99 ALA A CA 1
ATOM 746 C C . ALA A 1 99 ? 5.66 11.141 6.184 1 94.06 99 ALA A C 1
ATOM 748 O O . ALA A 1 99 ? 5.188 10.297 5.422 1 94.06 99 ALA A O 1
ATOM 749 N N . LEU A 1 100 ? 5.094 11.57 7.297 1 93.81 100 LEU A N 1
ATOM 750 C CA . LEU A 1 100 ? 3.783 11.117 7.738 1 93.81 100 LEU A CA 1
ATOM 751 C C . LEU A 1 100 ? 2.885 12.297 8.102 1 93.81 100 LEU A C 1
ATOM 753 O O . LEU A 1 100 ? 3.285 13.172 8.867 1 93.81 100 LEU A O 1
ATOM 757 N N . LEU A 1 101 ? 1.705 12.336 7.469 1 95 101 LEU A N 1
ATOM 758 C CA . LEU A 1 101 ? 0.652 13.258 7.887 1 95 101 LEU A CA 1
ATOM 759 C C . LEU A 1 101 ? -0.354 12.555 8.789 1 95 101 LEU A C 1
ATOM 761 O O . LEU A 1 101 ? -1.09 11.672 8.344 1 95 101 LEU A O 1
ATOM 765 N N . LEU A 1 102 ? -0.303 12.93 10.062 1 94.19 102 LEU A N 1
ATOM 766 C CA . LEU A 1 102 ? -1.166 12.312 11.062 1 94.19 102 LEU A CA 1
ATOM 767 C C . LEU A 1 102 ? -2.4 13.172 11.32 1 94.19 102 LEU A C 1
ATOM 769 O O . LEU A 1 102 ? -2.289 14.305 11.789 1 94.19 102 LEU A O 1
ATOM 773 N N . LEU A 1 103 ? -3.566 12.586 10.992 1 95.31 103 LEU A N 1
ATOM 774 C CA . LEU A 1 103 ? -4.797 13.367 11.047 1 95.31 103 LEU A CA 1
ATOM 775 C C . LEU A 1 103 ? -5.68 12.914 12.203 1 95.31 103 LEU A C 1
ATOM 777 O O . LEU A 1 103 ? -5.781 11.711 12.469 1 95.31 103 LEU A O 1
ATOM 781 N N . TYR A 1 104 ? -6.297 13.883 12.891 1 95.94 104 TYR A N 1
ATOM 782 C CA . TYR A 1 104 ? -7.473 13.617 13.711 1 95.94 104 TYR A CA 1
ATOM 783 C C . TYR A 1 104 ? -8.633 14.508 13.305 1 95.94 104 TYR A C 1
ATOM 785 O O . TYR A 1 104 ? -8.469 15.438 12.508 1 95.94 104 TYR A O 1
ATOM 793 N N . ASP A 1 105 ? -9.812 14.141 13.797 1 95.81 105 ASP A N 1
ATOM 794 C CA . ASP A 1 105 ? -11.062 14.844 13.539 1 95.81 105 ASP A CA 1
ATOM 795 C C . ASP A 1 105 ? -11.438 15.75 14.711 1 95.81 105 ASP A C 1
ATOM 797 O O . ASP A 1 105 ? -11.695 15.266 15.82 1 95.81 105 ASP A O 1
ATOM 801 N N . ILE A 1 106 ? -11.516 17.047 14.469 1 97.94 106 ILE A N 1
ATOM 802 C CA . ILE A 1 106 ? -11.719 17.984 15.578 1 97.94 106 ILE A CA 1
ATOM 803 C C . ILE A 1 106 ? -13.102 17.766 16.188 1 97.94 106 ILE A C 1
ATOM 805 O O . ILE A 1 106 ? -13.398 18.281 17.266 1 97.94 106 ILE A O 1
ATOM 809 N N . THR A 1 107 ? -14.023 17.062 15.5 1 96.19 107 THR A N 1
ATOM 810 C CA . THR A 1 107 ? -15.375 16.828 15.984 1 96.19 107 THR A CA 1
ATOM 811 C C . THR A 1 107 ? -15.477 15.461 16.656 1 96.19 107 THR A C 1
ATOM 813 O O . THR A 1 107 ? -16.562 15.039 17.047 1 96.19 107 THR A O 1
ATOM 816 N N . ASN A 1 108 ? -14.328 14.734 16.797 1 95.31 108 ASN A N 1
ATOM 817 C CA . ASN A 1 108 ? -14.312 13.375 17.328 1 95.31 108 ASN A CA 1
ATOM 818 C C . ASN A 1 108 ? -13.227 13.195 18.375 1 95.31 108 ASN A C 1
ATOM 820 O O . ASN A 1 108 ? -12.055 13.016 18.047 1 95.31 108 ASN A O 1
ATOM 824 N N . LYS A 1 109 ? -13.641 13.148 19.594 1 97.25 109 LYS A N 1
ATOM 825 C CA . LYS A 1 109 ? -12.719 13.094 20.734 1 97.25 109 LYS A CA 1
ATOM 826 C C . LYS A 1 109 ? -11.867 11.82 20.688 1 97.25 109 LYS A C 1
ATOM 828 O O . LYS A 1 109 ? -10.68 11.852 21 1 97.25 109 LYS A O 1
ATOM 833 N N . SER A 1 110 ? -12.453 10.766 20.281 1 93.12 110 SER A N 1
ATOM 834 C CA . SER A 1 110 ? -11.719 9.5 20.266 1 93.12 110 SER A CA 1
ATOM 835 C C . SER A 1 110 ? -10.555 9.555 19.281 1 93.12 110 SER A C 1
ATOM 837 O O . SER A 1 110 ? -9.484 9.016 19.547 1 93.12 110 SER A O 1
ATOM 839 N N . SER A 1 111 ? -10.75 10.18 18.156 1 92.81 111 SER A N 1
ATOM 840 C CA . SER A 1 111 ? -9.672 10.297 17.172 1 92.81 111 SER A CA 1
ATOM 841 C C . SER A 1 111 ? -8.5 11.094 17.734 1 92.81 111 SER A C 1
ATOM 843 O O . SER A 1 111 ? -7.344 10.789 17.438 1 92.81 111 SER A O 1
ATOM 845 N N . PHE A 1 112 ? -8.805 12.055 18.562 1 96.56 112 PHE A N 1
ATOM 846 C CA . PHE A 1 112 ? -7.758 12.859 19.203 1 96.56 112 PHE A CA 1
ATOM 847 C C . PHE A 1 112 ? -7.039 12.062 20.281 1 96.56 112 PHE A C 1
ATOM 849 O O . PHE A 1 112 ? -5.809 12.062 20.344 1 96.56 112 PHE A O 1
ATOM 856 N N . ASP A 1 113 ? -7.781 11.359 20.969 1 95.25 113 ASP A N 1
ATOM 857 C CA . ASP A 1 113 ? -7.203 10.562 22.047 1 95.25 113 ASP A CA 1
ATOM 858 C C . ASP A 1 113 ? -6.262 9.492 21.5 1 95.25 113 ASP A C 1
ATOM 860 O O . ASP A 1 113 ? -5.273 9.141 22.141 1 95.25 113 ASP A O 1
ATOM 864 N N . ASN A 1 114 ? -6.504 9.062 20.344 1 92.06 114 ASN A N 1
ATOM 865 C CA . ASN A 1 114 ? -5.734 7.973 19.75 1 92.06 114 ASN A CA 1
ATOM 866 C C . ASN A 1 114 ? -4.43 8.477 19.141 1 92.06 114 ASN A C 1
ATOM 868 O O . ASN A 1 114 ? -3.562 7.688 18.766 1 92.06 114 ASN A O 1
ATOM 872 N N . ILE A 1 115 ? -4.23 9.742 19.078 1 95.25 115 ILE A N 1
ATOM 873 C CA . ILE A 1 115 ? -3.043 10.312 18.453 1 95.25 115 ILE A CA 1
ATOM 874 C C . ILE A 1 115 ? -1.796 9.875 19.219 1 95.25 115 ILE A C 1
ATOM 876 O O . ILE A 1 115 ? -0.764 9.57 18.625 1 95.25 115 ILE A O 1
ATOM 880 N N . ARG A 1 116 ? -1.922 9.805 20.5 1 93.88 116 ARG A N 1
ATOM 881 C CA . ARG A 1 116 ? -0.764 9.398 21.297 1 93.88 116 ARG A CA 1
ATOM 882 C C . ARG A 1 116 ? -0.335 7.977 20.953 1 93.88 116 ARG A C 1
ATOM 884 O O . ARG A 1 116 ? 0.86 7.691 20.844 1 93.88 116 ARG A O 1
ATOM 891 N N . ALA A 1 117 ? -1.348 7.176 20.766 1 87.69 117 ALA A N 1
ATOM 892 C CA . ALA A 1 117 ? -1.042 5.801 20.391 1 87.69 117 ALA A CA 1
ATOM 893 C C . ALA A 1 117 ? -0.395 5.746 19 1 87.69 117 ALA A C 1
ATOM 895 O O . ALA A 1 117 ? 0.567 5.004 18.797 1 87.69 117 ALA A O 1
ATOM 896 N N . TRP A 1 118 ? -0.924 6.535 18.109 1 87.75 118 TRP A N 1
ATOM 897 C CA . TRP A 1 118 ? -0.354 6.617 16.766 1 87.75 118 TRP A CA 1
ATOM 898 C C . TRP A 1 118 ? 1.104 7.062 16.812 1 87.75 118 TRP A C 1
ATOM 900 O O . TRP A 1 118 ? 1.969 6.461 16.188 1 87.75 118 TRP A O 1
ATOM 910 N N . LEU A 1 119 ? 1.368 8.055 17.594 1 91.38 119 LEU A N 1
ATOM 911 C CA . LEU A 1 119 ? 2.719 8.602 17.688 1 91.38 119 LEU A CA 1
ATOM 912 C C . LEU A 1 119 ? 3.676 7.578 18.297 1 91.38 119 LEU A C 1
ATOM 914 O O . LEU A 1 119 ? 4.82 7.457 17.859 1 91.38 119 LEU A O 1
ATOM 918 N N . THR A 1 120 ? 3.234 6.871 19.219 1 88.06 120 THR A N 1
ATOM 919 C CA . THR A 1 120 ? 4.043 5.816 19.812 1 88.06 120 THR A CA 1
ATOM 920 C C . THR A 1 120 ? 4.383 4.742 18.781 1 88.06 120 THR A C 1
ATOM 922 O O . THR A 1 120 ? 5.535 4.32 18.672 1 88.06 120 THR A O 1
ATOM 925 N N . GLU A 1 121 ? 3.391 4.406 18.047 1 83.69 121 GLU A N 1
ATOM 926 C CA . GLU A 1 121 ? 3.594 3.395 17.016 1 83.69 121 GLU A CA 1
ATOM 927 C C . GLU A 1 121 ? 4.566 3.885 15.953 1 83.69 121 GLU A C 1
ATOM 929 O O . GLU A 1 121 ? 5.434 3.131 15.5 1 83.69 121 GLU A O 1
ATOM 934 N N . ILE A 1 122 ? 4.414 5.066 15.547 1 87.62 122 ILE A N 1
ATOM 935 C CA . ILE A 1 122 ? 5.281 5.656 14.539 1 87.62 122 ILE A CA 1
ATOM 936 C C . ILE A 1 122 ? 6.727 5.66 15.039 1 87.62 122 ILE A C 1
ATOM 938 O O . ILE A 1 122 ? 7.648 5.328 14.297 1 87.62 122 ILE A O 1
ATOM 942 N N . HIS A 1 123 ? 6.891 5.996 16.219 1 88 123 HIS A N 1
ATOM 943 C CA . HIS A 1 123 ? 8.227 6.039 16.797 1 88 123 HIS A CA 1
ATOM 944 C C . HIS A 1 123 ? 8.859 4.652 16.828 1 88 123 HIS A C 1
ATOM 946 O O . HIS A 1 123 ? 10.078 4.516 16.688 1 88 123 HIS A O 1
ATOM 952 N N . GLU A 1 124 ? 8.031 3.707 16.938 1 83.69 124 GLU A N 1
ATOM 953 C CA . GLU A 1 124 ? 8.516 2.334 17.047 1 83.69 124 GLU A CA 1
ATOM 954 C C . GLU A 1 124 ? 8.859 1.761 15.664 1 83.69 124 GLU A C 1
ATOM 956 O O . GLU A 1 124 ? 9.836 1.019 15.523 1 83.69 124 GLU A O 1
ATOM 961 N N . TYR A 1 125 ? 8.055 2.176 14.648 1 76.94 125 TYR A N 1
ATOM 962 C CA . TYR A 1 125 ? 8.141 1.392 13.422 1 76.94 125 TYR A CA 1
ATOM 963 C C . TYR A 1 125 ? 8.656 2.242 12.266 1 76.94 125 TYR A C 1
ATOM 965 O O . TYR A 1 125 ? 9.148 1.712 11.266 1 76.94 125 TYR A O 1
ATOM 973 N N . ALA A 1 126 ? 8.516 3.512 12.305 1 86.25 126 ALA A N 1
ATOM 974 C CA . ALA A 1 126 ? 8.961 4.367 11.211 1 86.25 126 ALA A CA 1
ATOM 975 C C . ALA A 1 126 ? 10.445 4.68 11.32 1 86.25 126 ALA A C 1
ATOM 977 O O . ALA A 1 126 ? 11.078 4.383 12.344 1 86.25 126 ALA A O 1
ATOM 978 N N . GLN A 1 127 ? 11.031 5.191 10.227 1 86.31 127 GLN A N 1
ATOM 979 C CA . GLN A 1 127 ? 12.406 5.672 10.281 1 86.31 127 GLN A CA 1
ATOM 980 C C . GLN A 1 127 ? 12.578 6.742 11.352 1 86.31 127 GLN A C 1
ATOM 982 O O . GLN A 1 127 ? 11.672 7.539 11.594 1 86.31 127 GLN A O 1
ATOM 987 N N . GLN A 1 128 ? 13.727 6.801 11.914 1 88.06 128 GLN A N 1
ATOM 988 C CA . GLN A 1 128 ? 14 7.723 13.016 1 88.06 128 GLN A CA 1
ATOM 989 C C . GLN A 1 128 ? 13.875 9.172 12.562 1 88.06 128 GLN A C 1
ATOM 991 O O . GLN A 1 128 ? 13.477 10.039 13.336 1 88.06 128 GLN A O 1
ATOM 996 N N . ASP A 1 129 ? 14.148 9.375 11.328 1 89.5 129 ASP A N 1
ATOM 997 C CA . ASP A 1 129 ? 14.172 10.766 10.875 1 89.5 129 ASP A CA 1
ATOM 998 C C . ASP A 1 129 ? 12.914 11.094 10.062 1 89.5 129 ASP A C 1
ATOM 1000 O O . ASP A 1 129 ? 12.898 12.07 9.305 1 89.5 129 ASP A O 1
ATOM 1004 N N . VAL A 1 130 ? 11.953 10.273 10.219 1 93.94 130 VAL A N 1
ATOM 1005 C CA . VAL A 1 130 ? 10.719 10.523 9.492 1 93.94 130 VAL A CA 1
ATOM 1006 C C . VAL A 1 130 ? 10.141 11.875 9.906 1 93.94 130 VAL A C 1
ATOM 1008 O O . VAL A 1 130 ? 10.164 12.234 11.086 1 93.94 130 VAL A O 1
ATOM 1011 N N . VAL A 1 131 ? 9.648 12.648 8.922 1 93.56 131 VAL A N 1
ATOM 1012 C CA . VAL A 1 131 ? 8.977 13.914 9.195 1 93.56 131 VAL A CA 1
ATOM 1013 C C . VAL A 1 131 ? 7.516 13.648 9.57 1 93.56 131 VAL A C 1
ATOM 1015 O O . VAL A 1 131 ? 6.793 12.977 8.828 1 93.56 131 VAL A O 1
ATOM 1018 N N . ILE A 1 132 ? 7.121 14.18 10.734 1 95.25 132 ILE A N 1
ATOM 1019 C CA . ILE A 1 132 ? 5.738 14.016 11.164 1 95.25 132 ILE A CA 1
ATOM 1020 C C . ILE A 1 132 ? 5.07 15.383 11.281 1 95.25 132 ILE A C 1
ATOM 1022 O O . ILE A 1 132 ? 5.668 16.328 11.789 1 95.25 132 ILE A O 1
ATOM 1026 N N . MET A 1 133 ? 3.854 15.469 10.75 1 96.69 133 MET A N 1
ATOM 1027 C CA . MET A 1 133 ? 3.016 16.656 10.953 1 96.69 133 MET A CA 1
ATOM 1028 C C . MET A 1 133 ? 1.635 16.25 11.469 1 96.69 133 MET A C 1
ATOM 1030 O O . MET A 1 133 ? 0.997 15.359 10.914 1 96.69 133 MET A O 1
ATOM 1034 N N . LEU A 1 134 ? 1.243 16.906 12.547 1 97.62 134 LEU A N 1
ATOM 1035 C CA . LEU A 1 134 ? -0.078 16.656 13.117 1 97.62 134 LEU A CA 1
ATOM 1036 C C . LEU A 1 134 ? -1.109 17.609 12.516 1 97.62 134 LEU A C 1
ATOM 1038 O O . LEU A 1 134 ? -0.882 18.828 12.453 1 97.62 134 LEU A O 1
ATOM 1042 N N . LEU A 1 135 ? -2.203 17.047 12.062 1 97.69 135 LEU A N 1
ATOM 1043 C CA . LEU A 1 135 ? -3.244 17.844 11.406 1 97.69 135 LEU A CA 1
ATOM 1044 C C . LEU A 1 135 ? -4.59 17.641 12.094 1 97.69 135 LEU A C 1
ATOM 1046 O O . LEU A 1 135 ? -5.086 16.516 12.188 1 97.69 135 LEU A O 1
ATOM 1050 N N . GLY A 1 136 ? -5.16 18.766 12.633 1 98.12 136 GLY A N 1
ATOM 1051 C CA . GLY A 1 136 ? -6.559 18.766 13.031 1 98.12 136 GLY A CA 1
ATOM 1052 C C . GLY A 1 136 ? -7.512 19.047 11.891 1 98.12 136 GLY A C 1
ATOM 1053 O O . GLY A 1 136 ? -7.676 20.203 11.492 1 98.12 136 GLY A O 1
ATOM 1054 N N . ASN A 1 137 ? -8.219 17.984 11.375 1 97.06 137 ASN A N 1
ATOM 1055 C CA . ASN A 1 137 ? -9.008 18.094 10.156 1 97.06 137 ASN A CA 1
ATOM 1056 C C . ASN A 1 137 ? -10.477 18.359 10.461 1 97.06 137 ASN A C 1
ATOM 1058 O O . ASN A 1 137 ? -10.898 18.281 11.617 1 97.06 137 ASN A O 1
ATOM 1062 N N . LYS A 1 138 ? -11.211 18.797 9.492 1 94.81 138 LYS A N 1
ATOM 1063 C CA . LYS A 1 138 ? -12.617 19.172 9.539 1 94.81 138 LYS A CA 1
ATOM 1064 C C . LYS A 1 138 ? -12.82 20.484 10.289 1 94.81 138 LYS A C 1
ATOM 1066 O O . LYS A 1 138 ? -13.797 20.625 11.031 1 94.81 138 LYS A O 1
ATOM 1071 N N . ALA A 1 139 ? -11.844 21.344 10.078 1 95.25 139 ALA A N 1
ATOM 1072 C CA . ALA A 1 139 ? -11.836 22.625 10.781 1 95.25 139 ALA A CA 1
ATOM 1073 C C . ALA A 1 139 ? -12.984 23.516 10.312 1 95.25 139 ALA A C 1
ATOM 1075 O O . ALA A 1 139 ? -13.305 24.516 10.945 1 95.25 139 ALA A O 1
ATOM 1076 N N . ASP A 1 140 ? -13.656 23.062 9.25 1 92.44 140 ASP A N 1
ATOM 1077 C CA . ASP A 1 140 ? -14.797 23.812 8.742 1 92.44 140 ASP A CA 1
ATOM 1078 C C . ASP A 1 140 ? -16.047 23.547 9.578 1 92.44 140 ASP A C 1
ATOM 1080 O O . ASP A 1 140 ? -17.016 24.297 9.523 1 92.44 140 ASP A O 1
ATOM 1084 N N . VAL A 1 141 ? -16.016 22.5 10.281 1 90.31 141 VAL A N 1
ATOM 1085 C CA . VAL A 1 141 ? -17.188 22.094 11.039 1 90.31 141 VAL A CA 1
ATOM 1086 C C . VAL A 1 141 ? -17.094 22.656 12.461 1 90.31 141 VAL A C 1
ATOM 1088 O O . VAL A 1 141 ? -17.062 21.906 13.43 1 90.31 141 VAL A O 1
ATOM 1091 N N . SER A 1 142 ? -17.172 23.906 12.586 1 89.62 142 SER A N 1
ATOM 1092 C CA . SER A 1 142 ? -16.969 24.594 13.859 1 89.62 142 SER A CA 1
ATOM 1093 C C . SER A 1 142 ? -18.109 24.297 14.828 1 89.62 142 SER A C 1
ATOM 1095 O O . SER A 1 142 ? -17.906 24.25 16.047 1 89.62 142 SER A O 1
ATOM 1097 N N . SER A 1 143 ? -19.234 24.078 14.375 1 91.75 143 SER A N 1
ATOM 1098 C CA . SER A 1 143 ? -20.406 23.891 15.219 1 91.75 143 SER A CA 1
ATOM 1099 C C . SER A 1 143 ? -20.312 22.594 16.016 1 91.75 143 SER A C 1
ATOM 1101 O O . SER A 1 143 ? -20.875 22.484 17.109 1 91.75 143 SER A O 1
ATOM 1103 N N . GLU A 1 144 ? -19.609 21.641 15.523 1 93.31 144 GLU A N 1
ATOM 1104 C CA . GLU A 1 144 ? -19.531 20.328 16.172 1 93.31 144 GLU A CA 1
ATOM 1105 C C . GLU A 1 144 ? -18.141 20.109 16.781 1 93.31 144 GLU A C 1
ATOM 1107 O O . GLU A 1 144 ? -17.797 19 17.188 1 93.31 144 GLU A O 1
ATOM 1112 N N . ARG A 1 145 ? -17.359 21.094 16.891 1 95.75 145 ARG A N 1
ATOM 1113 C CA . ARG A 1 145 ? -16 21 17.422 1 95.75 145 ARG A CA 1
ATOM 1114 C C . ARG A 1 145 ? -16 20.531 18.859 1 95.75 145 ARG A C 1
ATOM 1116 O O . ARG A 1 145 ? -16.75 21.062 19.688 1 95.75 145 ARG A O 1
ATOM 1123 N N . VAL A 1 146 ? -15.125 19.562 19.188 1 97.94 146 VAL A N 1
ATOM 1124 C CA . VAL A 1 146 ? -15.008 19.094 20.562 1 97.94 146 VAL A CA 1
ATOM 1125 C C . VAL A 1 146 ? -13.547 19.156 21 1 97.94 146 VAL A C 1
ATOM 1127 O O . VAL A 1 146 ? -13.242 18.938 22.172 1 97.94 146 VAL A O 1
ATOM 1130 N N . ILE A 1 147 ? -12.609 19.406 20.094 1 97.62 147 ILE A N 1
ATOM 1131 C CA . ILE A 1 147 ? -11.188 19.562 20.391 1 97.62 147 ILE A CA 1
ATOM 1132 C C . ILE A 1 147 ? -10.766 21.016 20.156 1 97.62 147 ILE A C 1
ATOM 1134 O O . ILE A 1 147 ? -10.867 21.516 19.031 1 97.62 147 ILE A O 1
ATOM 1138 N N . ARG A 1 148 ? -10.336 21.641 21.094 1 96.12 148 ARG A N 1
ATOM 1139 C CA . ARG A 1 148 ? -9.828 23 20.938 1 96.12 148 ARG A CA 1
ATOM 1140 C C . ARG A 1 148 ? -8.523 23 20.156 1 96.12 148 ARG A C 1
ATOM 1142 O O . ARG A 1 148 ? -7.723 22.078 20.25 1 96.12 148 ARG A O 1
ATOM 1149 N N . SER A 1 149 ? -8.305 24.062 19.422 1 95.75 149 SER A N 1
ATOM 1150 C CA . SER A 1 149 ? -7.062 24.219 18.672 1 95.75 149 SER A CA 1
ATOM 1151 C C . SER A 1 149 ? -5.852 24.172 19.609 1 95.75 149 SER A C 1
ATOM 1153 O O . SER A 1 149 ? -4.824 23.594 19.266 1 95.75 149 SER A O 1
ATOM 1155 N N . GLU A 1 150 ? -5.977 24.75 20.734 1 96.31 150 GLU A N 1
ATOM 1156 C CA . GLU A 1 150 ? -4.902 24.812 21.719 1 96.31 150 GLU A CA 1
ATOM 1157 C C . GLU A 1 150 ? -4.504 23.422 22.188 1 96.31 150 GLU A C 1
ATOM 1159 O O . GLU A 1 150 ? -3.332 23.156 22.469 1 96.31 150 GLU A O 1
ATOM 1164 N N . ASP A 1 151 ? -5.457 22.562 22.344 1 97.38 151 ASP A N 1
ATOM 1165 C CA . ASP A 1 151 ? -5.176 21.188 22.75 1 97.38 151 ASP A CA 1
ATOM 1166 C C . ASP A 1 151 ? -4.316 20.484 21.719 1 97.38 151 ASP A C 1
ATOM 1168 O O . ASP A 1 151 ? -3.383 19.75 22.062 1 97.38 151 ASP A O 1
ATOM 1172 N N . GLY A 1 152 ? -4.645 20.672 20.5 1 97.12 152 GLY A N 1
ATOM 1173 C CA . GLY A 1 152 ? -3.82 20.109 19.438 1 97.12 152 GLY A CA 1
ATOM 1174 C C . GLY A 1 152 ? -2.402 20.641 19.438 1 97.12 152 GLY A C 1
ATOM 1175 O O . GLY A 1 152 ? -1.444 19.891 19.281 1 97.12 152 GLY A O 1
ATOM 1176 N N . GLU A 1 153 ? -2.279 21.938 19.641 1 95.56 153 GLU A N 1
ATOM 1177 C CA . GLU A 1 153 ? -0.97 22.578 19.688 1 95.56 153 GLU A CA 1
ATOM 1178 C C . GLU A 1 153 ? -0.134 22.031 20.844 1 95.56 153 GLU A C 1
ATOM 1180 O O . GLU A 1 153 ? 1.057 21.75 20.672 1 95.56 153 GLU A O 1
ATOM 1185 N N . THR A 1 154 ? -0.793 21.906 21.922 1 97.31 154 THR A N 1
ATOM 1186 C CA . THR A 1 154 ? -0.11 21.391 23.109 1 97.31 154 THR A CA 1
ATOM 1187 C C . THR A 1 154 ? 0.399 19.969 22.859 1 97.31 154 THR A C 1
ATOM 1189 O O . THR A 1 154 ? 1.552 19.656 23.172 1 97.31 154 THR A O 1
ATOM 1192 N N . LEU A 1 155 ? -0.437 19.156 22.391 1 96.75 155 LEU A N 1
ATOM 1193 C CA . LEU A 1 155 ? -0.045 17.781 22.094 1 96.75 155 LEU A CA 1
ATOM 1194 C C . LEU A 1 155 ? 1.128 17.75 21.125 1 96.75 155 LEU A C 1
ATOM 1196 O O . LEU A 1 155 ? 2.082 16.984 21.312 1 96.75 155 LEU A O 1
ATOM 1200 N N . ALA A 1 156 ? 1.084 18.531 20.094 1 95.69 156 ALA A N 1
ATOM 1201 C CA . ALA A 1 156 ? 2.143 18.594 19.094 1 95.69 156 ALA A CA 1
ATOM 1202 C C . ALA A 1 156 ? 3.465 19.031 19.719 1 95.69 156 ALA A C 1
ATOM 1204 O O . ALA A 1 156 ? 4.52 18.484 19.406 1 95.69 156 ALA A O 1
ATOM 1205 N N . ARG A 1 157 ? 3.43 19.953 20.578 1 94.44 157 ARG A N 1
ATOM 1206 C CA . ARG A 1 157 ? 4.621 20.438 21.266 1 94.44 157 ARG A CA 1
ATOM 1207 C C . ARG A 1 157 ? 5.227 19.344 22.141 1 94.44 157 ARG A C 1
ATOM 1209 O O . ARG A 1 157 ? 6.449 19.188 22.203 1 94.44 157 ARG A O 1
ATOM 1216 N N . GLU A 1 158 ? 4.363 18.672 22.797 1 95 158 GLU A N 1
ATOM 1217 C CA . GLU A 1 158 ? 4.809 17.578 23.641 1 95 158 GLU A CA 1
ATOM 1218 C C . GLU A 1 158 ? 5.641 16.562 22.859 1 95 158 GLU A C 1
ATOM 1220 O O . GLU A 1 158 ? 6.594 15.992 23.391 1 95 158 GLU A O 1
ATOM 1225 N N . TYR A 1 159 ? 5.328 16.422 21.641 1 93.56 159 TYR A N 1
ATOM 1226 C CA . TYR A 1 159 ? 6 15.398 20.844 1 93.56 159 TYR A CA 1
ATOM 1227 C C . TYR A 1 159 ? 6.953 16.031 19.844 1 93.56 159 TYR A C 1
ATOM 1229 O O . TYR A 1 159 ? 7.566 15.328 19.031 1 93.56 159 TYR A O 1
ATOM 1237 N N . GLY A 1 160 ? 7.008 17.328 19.812 1 92.25 160 GLY A N 1
ATOM 1238 C CA . GLY A 1 160 ? 7.965 18.047 18.969 1 92.25 160 GLY A CA 1
ATOM 1239 C C . GLY A 1 160 ? 7.617 18 17.5 1 92.25 160 GLY A C 1
ATOM 1240 O O . GLY A 1 160 ? 8.508 17.906 16.656 1 92.25 160 GLY A O 1
ATOM 1241 N N . VAL A 1 161 ? 6.348 17.984 17.172 1 94.81 161 VAL A N 1
ATOM 1242 C CA . VAL A 1 161 ? 5.957 17.922 15.766 1 94.81 161 VAL A CA 1
ATOM 1243 C C . VAL A 1 161 ? 5.172 19.172 15.391 1 94.81 161 VAL A C 1
ATOM 1245 O O . VAL A 1 161 ? 4.512 19.781 16.25 1 94.81 161 VAL A O 1
ATOM 1248 N N . PRO A 1 162 ? 5.25 19.688 14.102 1 95.44 162 PRO A N 1
ATOM 1249 C CA . PRO A 1 162 ? 4.414 20.797 13.664 1 95.44 162 PRO A CA 1
ATOM 1250 C C . PRO A 1 162 ? 2.924 20.469 13.688 1 95.44 162 PRO A C 1
ATOM 1252 O O . PRO A 1 162 ? 2.547 19.297 13.602 1 95.44 162 PRO A O 1
ATOM 1255 N N . PHE A 1 163 ? 2.189 21.562 13.828 1 96.69 163 PHE A N 1
ATOM 1256 C CA . PHE A 1 163 ? 0.746 21.391 13.938 1 96.69 163 PHE A CA 1
ATOM 1257 C C . PHE A 1 163 ? 0.014 22.484 13.156 1 96.69 163 PHE A C 1
ATOM 1259 O O . PHE A 1 163 ? 0.431 23.641 13.156 1 96.69 163 PHE A O 1
ATOM 1266 N N . MET A 1 164 ? -1.091 22.062 12.477 1 95.5 164 MET A N 1
ATOM 1267 C CA . MET A 1 164 ? -2.074 23.016 11.961 1 95.5 164 MET A CA 1
ATOM 1268 C C . MET A 1 164 ? -3.436 22.344 11.789 1 95.5 164 MET A C 1
ATOM 1270 O O . MET A 1 164 ? -3.533 21.125 11.758 1 95.5 164 MET A O 1
ATOM 1274 N N . GLU A 1 165 ? -4.355 23.172 11.766 1 96.31 165 GLU A N 1
ATOM 1275 C CA . GLU A 1 165 ? -5.684 22.672 11.438 1 96.31 165 GLU A CA 1
ATOM 1276 C C . GLU A 1 165 ? -5.938 22.75 9.93 1 96.31 165 GLU A C 1
ATOM 1278 O O . GLU A 1 165 ? -5.43 23.641 9.25 1 96.31 165 GLU A O 1
ATOM 1283 N N . THR A 1 166 ? -6.684 21.766 9.469 1 96.62 166 THR A N 1
ATOM 1284 C CA . THR A 1 166 ? -6.973 21.672 8.047 1 96.62 166 THR A CA 1
ATOM 1285 C C . THR A 1 166 ? -8.453 21.375 7.812 1 96.62 166 THR A C 1
ATOM 1287 O O . THR A 1 166 ? -9.156 20.938 8.719 1 96.62 166 THR A O 1
ATOM 1290 N N . SER A 1 167 ? -8.906 21.688 6.621 1 94.06 167 SER A N 1
ATOM 1291 C CA . SER A 1 167 ? -10.211 21.25 6.125 1 94.06 167 SER A CA 1
ATOM 1292 C C . SER A 1 167 ? -10.102 20.656 4.727 1 94.06 167 SER A C 1
ATOM 1294 O O . SER A 1 167 ? -9.883 21.375 3.754 1 94.06 167 SER A O 1
ATOM 1296 N N . ALA A 1 168 ? -10.281 19.391 4.707 1 91.44 168 ALA A N 1
ATOM 1297 C CA . ALA A 1 168 ? -10.273 18.719 3.414 1 91.44 168 ALA A CA 1
ATOM 1298 C C . ALA A 1 168 ? -11.445 19.172 2.549 1 91.44 168 ALA A C 1
ATOM 1300 O O . ALA A 1 168 ? -11.398 19.062 1.321 1 91.44 168 ALA A O 1
ATOM 1301 N N . LYS A 1 169 ? -12.5 19.641 3.111 1 84.75 169 LYS A N 1
ATOM 1302 C CA . LYS A 1 169 ? -13.695 20.062 2.389 1 84.75 169 LYS A CA 1
ATOM 1303 C C . LYS A 1 169 ? -13.461 21.391 1.679 1 84.75 169 LYS A C 1
ATOM 1305 O O . LYS A 1 169 ? -13.758 21.531 0.491 1 84.75 169 LYS A O 1
ATOM 1310 N N . THR A 1 170 ? -12.812 22.359 2.422 1 89.31 170 THR A N 1
ATOM 1311 C CA . THR A 1 170 ? -12.641 23.703 1.872 1 89.31 170 THR A CA 1
ATOM 1312 C C . THR A 1 170 ? -11.266 23.859 1.242 1 89.31 170 THR A C 1
ATOM 1314 O O . THR A 1 170 ? -11.023 24.797 0.488 1 89.31 170 THR A O 1
ATOM 1317 N N . GLY A 1 171 ? -10.312 23.016 1.632 1 90.56 171 GLY A N 1
ATOM 1318 C CA . GLY A 1 171 ? -8.945 23.109 1.147 1 90.56 171 GLY A CA 1
ATOM 1319 C C . GLY A 1 171 ? -8.047 23.922 2.066 1 90.56 171 GLY A C 1
ATOM 1320 O O . GLY A 1 171 ? -6.863 24.109 1.78 1 90.56 171 GLY A O 1
ATOM 1321 N N . MET A 1 172 ? -8.57 24.297 3.164 1 91.62 172 MET A N 1
ATOM 1322 C CA . MET A 1 172 ? -7.766 25.109 4.086 1 91.62 172 MET A CA 1
ATOM 1323 C C . MET A 1 172 ? -6.52 24.344 4.523 1 91.62 172 MET A C 1
ATOM 1325 O O . MET A 1 172 ? -6.621 23.266 5.098 1 91.62 172 MET A O 1
ATOM 1329 N N . ASN A 1 173 ? -5.379 24.844 4.32 1 94.12 173 ASN A N 1
ATOM 1330 C CA . ASN A 1 173 ? -4.059 24.406 4.754 1 94.12 173 ASN A CA 1
ATOM 1331 C C . ASN A 1 173 ? -3.701 23.031 4.164 1 94.12 173 ASN A C 1
ATOM 1333 O O . ASN A 1 173 ? -2.727 22.406 4.586 1 94.12 173 ASN A O 1
ATOM 1337 N N . VAL A 1 174 ? -4.465 22.516 3.205 1 92.75 174 VAL A N 1
ATOM 1338 C CA . VAL A 1 174 ? -4.168 21.219 2.605 1 92.75 174 VAL A CA 1
ATOM 1339 C C . VAL A 1 174 ? -2.916 21.328 1.738 1 92.75 174 VAL A C 1
ATOM 1341 O O . VAL A 1 174 ? -1.974 20.547 1.902 1 92.75 174 VAL A O 1
ATOM 1344 N N . GLU A 1 175 ? -2.92 22.281 0.837 1 90.5 175 GLU A N 1
ATOM 1345 C CA . GLU A 1 175 ? -1.75 22.469 -0.014 1 90.5 175 GLU A CA 1
ATOM 1346 C C . GLU A 1 175 ? -0.518 22.828 0.815 1 90.5 175 GLU A C 1
ATOM 1348 O O . GLU A 1 175 ? 0.577 22.328 0.554 1 90.5 175 GLU A O 1
ATOM 1353 N N . LEU A 1 176 ? -0.719 23.641 1.765 1 92.44 176 LEU A N 1
ATOM 1354 C CA . LEU A 1 176 ? 0.384 24.062 2.621 1 92.44 176 LEU A CA 1
ATOM 1355 C C . LEU A 1 176 ? 1.043 22.859 3.291 1 92.44 176 LEU A C 1
ATOM 1357 O O . LEU A 1 176 ? 2.268 22.812 3.424 1 92.44 176 LEU A O 1
ATOM 1361 N N . ALA A 1 177 ? 0.274 21.906 3.777 1 94.94 177 ALA A N 1
ATOM 1362 C CA . ALA A 1 177 ? 0.81 20.734 4.445 1 94.94 177 ALA A CA 1
ATOM 1363 C C . ALA A 1 177 ? 1.805 20 3.549 1 94.94 177 ALA A C 1
ATOM 1365 O O . ALA A 1 177 ? 2.914 19.672 3.977 1 94.94 177 ALA A O 1
ATOM 1366 N N . PHE A 1 178 ? 1.432 19.797 2.346 1 93 178 PHE A N 1
ATOM 1367 C CA . PHE A 1 178 ? 2.281 19.047 1.424 1 93 178 PHE A CA 1
ATOM 1368 C C . PHE A 1 178 ? 3.486 19.891 1.005 1 93 178 PHE A C 1
ATOM 1370 O O . PHE A 1 178 ? 4.59 19.359 0.843 1 93 178 PHE A O 1
ATOM 1377 N N . LEU A 1 179 ? 3.26 21.172 0.828 1 91.81 179 LEU A N 1
ATOM 1378 C CA . LEU A 1 179 ? 4.379 22.047 0.504 1 91.81 179 LEU A CA 1
ATOM 1379 C C . LEU A 1 179 ? 5.398 22.078 1.637 1 91.81 179 LEU A C 1
ATOM 1381 O O . LEU A 1 179 ? 6.605 22.047 1.39 1 91.81 179 LEU A O 1
ATOM 1385 N N . ALA A 1 180 ? 4.898 22.125 2.807 1 93.81 180 ALA A N 1
ATOM 1386 C CA . ALA A 1 180 ? 5.773 22.125 3.977 1 93.81 180 ALA A CA 1
ATOM 1387 C C . ALA A 1 180 ? 6.594 20.844 4.035 1 93.81 180 ALA A C 1
ATOM 1389 O O . ALA A 1 180 ? 7.797 20.875 4.309 1 93.81 180 ALA A O 1
ATOM 1390 N N . ILE A 1 181 ? 5.93 19.703 3.775 1 94.88 181 ILE A N 1
ATOM 1391 C CA . ILE A 1 181 ? 6.613 18.422 3.754 1 94.88 181 ILE A CA 1
ATOM 1392 C C . ILE A 1 181 ? 7.68 18.406 2.662 1 94.88 181 ILE A C 1
ATOM 1394 O O . ILE A 1 181 ? 8.82 18 2.898 1 94.88 181 ILE A O 1
ATOM 1398 N N . ALA A 1 182 ? 7.332 18.875 1.513 1 92.81 182 ALA A N 1
ATOM 1399 C CA . ALA A 1 182 ? 8.273 18.906 0.395 1 92.81 182 ALA A CA 1
ATOM 1400 C C . ALA A 1 182 ? 9.492 19.75 0.725 1 92.81 182 ALA A C 1
ATOM 1402 O O . ALA A 1 182 ? 10.625 19.375 0.428 1 92.81 182 ALA A O 1
ATOM 1403 N N . LYS A 1 183 ? 9.258 20.875 1.302 1 92.25 183 LYS A N 1
ATOM 1404 C CA . LYS A 1 183 ? 10.352 21.766 1.687 1 92.25 183 LYS A CA 1
ATOM 1405 C C . LYS A 1 183 ? 11.266 21.094 2.711 1 92.25 183 LYS A C 1
ATOM 1407 O O . LYS A 1 183 ? 12.484 21.172 2.604 1 92.25 183 LYS A O 1
ATOM 1412 N N . GLU A 1 184 ? 10.633 20.469 3.67 1 93 184 GLU A N 1
ATOM 1413 C CA . GLU A 1 184 ? 11.414 19.766 4.688 1 93 184 GLU A CA 1
ATOM 1414 C C . GLU A 1 184 ? 12.266 18.672 4.066 1 93 184 GLU A C 1
ATOM 1416 O O . GLU A 1 184 ? 13.445 18.531 4.402 1 93 184 GLU A O 1
ATOM 1421 N N . LEU A 1 185 ? 11.703 17.938 3.154 1 91.56 185 LEU A N 1
ATOM 1422 C CA . LEU A 1 185 ? 12.422 16.844 2.494 1 91.56 185 LEU A CA 1
ATOM 1423 C C . LEU A 1 185 ? 13.578 17.391 1.666 1 91.56 185 LEU A C 1
ATOM 1425 O O . LEU A 1 185 ? 14.672 16.812 1.656 1 91.56 185 LEU A O 1
ATOM 1429 N N . LYS A 1 186 ? 13.398 18.453 0.993 1 90.56 186 LYS A N 1
ATOM 1430 C CA . LYS A 1 186 ? 14.445 19.109 0.217 1 90.56 186 LYS A CA 1
ATOM 1431 C C . LYS A 1 186 ? 15.617 19.516 1.108 1 90.56 186 LYS A C 1
ATOM 1433 O O . LYS A 1 186 ? 16.781 19.266 0.782 1 90.56 186 LYS A O 1
ATOM 1438 N N . TYR A 1 187 ? 15.273 20.141 2.178 1 88.38 187 TYR A N 1
ATOM 1439 C CA . TYR A 1 187 ? 16.312 20.656 3.062 1 88.38 187 TYR A CA 1
ATOM 1440 C C . TYR A 1 187 ? 17.094 19.516 3.713 1 88.38 187 TYR A C 1
ATOM 1442 O O . TYR A 1 187 ? 18.312 19.609 3.893 1 88.38 187 TYR A O 1
ATOM 1450 N N . ARG A 1 188 ? 16.438 18.5 4.039 1 87.25 188 ARG A N 1
ATOM 1451 C CA . ARG A 1 188 ? 17.109 17.359 4.637 1 87.25 188 ARG A CA 1
ATOM 1452 C C . ARG A 1 188 ? 18.031 16.672 3.625 1 87.25 188 ARG A C 1
ATOM 1454 O O . ARG A 1 188 ? 19.109 16.172 3.982 1 87.25 188 ARG A O 1
ATOM 1461 N N . ALA A 1 189 ? 17.547 16.625 2.469 1 82.38 189 ALA A N 1
ATOM 1462 C CA . ALA A 1 189 ? 18.359 16.016 1.421 1 82.38 189 ALA A CA 1
ATOM 1463 C C . ALA A 1 189 ? 19.609 16.844 1.147 1 82.38 189 ALA A C 1
ATOM 1465 O O . ALA A 1 189 ? 20.656 16.312 0.81 1 82.38 189 ALA A O 1
ATOM 1466 N N . GLY A 1 190 ? 19.484 18.234 1.194 1 73 190 GLY A N 1
ATOM 1467 C CA . GLY A 1 190 ? 20.594 19.141 0.962 1 73 190 GLY A CA 1
ATOM 1468 C C . GLY A 1 190 ? 21.5 19.297 2.164 1 73 190 GLY A C 1
ATOM 1469 O O . GLY A 1 190 ? 22.672 19.672 2.021 1 73 190 GLY A O 1
ATOM 1470 N N . ARG A 1 191 ? 20.922 19.484 3.361 1 66.69 191 ARG A N 1
ATOM 1471 C CA . ARG A 1 191 ? 21.766 19.672 4.539 1 66.69 191 ARG A CA 1
ATOM 1472 C C . ARG A 1 191 ? 22.875 18.625 4.578 1 66.69 191 ARG A C 1
ATOM 1474 O O . ARG A 1 191 ? 23.938 18.859 5.16 1 66.69 191 ARG A O 1
ATOM 1481 N N . GLN A 1 192 ? 22.641 17.578 3.824 1 53 192 GLN A N 1
ATOM 1482 C CA . GLN A 1 192 ? 23.906 16.891 3.68 1 53 192 GLN A CA 1
ATOM 1483 C C . GLN A 1 192 ? 24.938 17.766 2.961 1 53 192 GLN A C 1
ATOM 1485 O O . GLN A 1 192 ? 26.141 17.578 3.123 1 53 192 GLN A O 1
ATOM 1490 N N . ALA A 1 193 ? 24.469 19.141 2.375 1 47.16 193 ALA A N 1
ATOM 1491 C CA . ALA A 1 193 ? 25.422 19.938 1.605 1 47.16 193 ALA A CA 1
ATOM 1492 C C . ALA A 1 193 ? 25.594 21.328 2.223 1 47.16 193 ALA A C 1
ATOM 1494 O O . ALA A 1 193 ? 26.125 22.234 1.578 1 47.16 193 ALA A O 1
ATOM 1495 N N . GLY A 1 194 ? 25.344 21.75 3.426 1 50.41 194 GLY A N 1
ATOM 1496 C CA . GLY A 1 194 ? 25.719 23 4.039 1 50.41 194 GLY A CA 1
ATOM 1497 C C . GLY A 1 194 ? 24.594 24.031 4.055 1 50.41 194 GLY A C 1
ATOM 1498 O O . GLY A 1 194 ? 24.828 25.219 4.277 1 50.41 194 GLY A O 1
ATOM 1499 N N . GLU A 1 195 ? 23.406 23.844 3.646 1 54.31 195 GLU A N 1
ATOM 1500 C CA . GLU A 1 195 ? 22.391 24.875 3.494 1 54.31 195 GLU A CA 1
ATOM 1501 C C . GLU A 1 195 ? 21.812 25.281 4.844 1 54.31 195 GLU A C 1
ATOM 1503 O O . GLU A 1 195 ? 21.938 24.547 5.828 1 54.31 195 GLU A O 1
ATOM 1508 N N . ALA A 1 196 ? 21.266 26.641 4.895 1 57.69 196 ALA A N 1
ATOM 1509 C CA . ALA A 1 196 ? 20.656 27.297 6.047 1 57.69 196 ALA A CA 1
ATOM 1510 C C . ALA A 1 196 ? 19.625 26.375 6.715 1 57.69 196 ALA A C 1
ATOM 1512 O O . ALA A 1 196 ? 19.062 25.5 6.07 1 57.69 196 ALA A O 1
ATOM 1513 N N . SER A 1 197 ? 19.406 26.516 8.078 1 73 197 SER A N 1
ATOM 1514 C CA . SER A 1 197 ? 18.641 25.672 8.992 1 73 197 SER A CA 1
ATOM 1515 C C . SER A 1 197 ? 17.141 25.797 8.734 1 73 197 SER A C 1
ATOM 1517 O O . SER A 1 197 ? 16.609 26.906 8.656 1 73 197 SER A O 1
ATOM 1519 N N . PHE A 1 198 ? 16.469 25.062 7.945 1 76.88 198 PHE A N 1
ATOM 1520 C CA . PHE A 1 198 ? 15.023 25.031 7.746 1 76.88 198 PHE A CA 1
ATOM 1521 C C . PHE A 1 198 ? 14.344 24.203 8.836 1 76.88 198 PHE A C 1
ATOM 1523 O O . PHE A 1 198 ? 14.812 23.125 9.188 1 76.88 198 PHE A O 1
ATOM 1530 N N . GLN A 1 199 ? 13.344 25 9.516 1 81.75 199 GLN A N 1
ATOM 1531 C CA . GLN A 1 199 ? 12.477 24.297 10.461 1 81.75 199 GLN A CA 1
ATOM 1532 C C . GLN A 1 199 ? 11.031 24.266 9.953 1 81.75 199 GLN A C 1
ATOM 1534 O O . GLN A 1 199 ? 10.375 25.297 9.844 1 81.75 199 GLN A O 1
ATOM 1539 N N . ILE A 1 200 ? 10.555 23.188 9.672 1 82.81 200 ILE A N 1
ATOM 1540 C CA . ILE A 1 200 ? 9.219 23 9.117 1 82.81 200 ILE A CA 1
ATOM 1541 C C . ILE A 1 200 ? 8.18 23.641 10.039 1 82.81 200 ILE A C 1
ATOM 1543 O O . ILE A 1 200 ? 7.195 24.219 9.578 1 82.81 200 ILE A O 1
ATOM 1547 N N . ARG A 1 201 ? 8.406 23.609 11.297 1 79.19 201 ARG A N 1
ATOM 1548 C CA . ARG A 1 201 ? 7.473 24.188 12.258 1 79.19 201 ARG A CA 1
ATOM 1549 C C . ARG A 1 201 ? 7.312 25.688 12.039 1 79.19 201 ARG A C 1
ATOM 1551 O O . ARG A 1 201 ? 6.191 26.203 12.016 1 79.19 201 ARG A O 1
ATOM 1558 N N . ASP A 1 202 ? 8.438 26.375 11.906 1 82.44 202 ASP A N 1
ATOM 1559 C CA . ASP A 1 202 ? 8.406 27.812 11.688 1 82.44 202 ASP A CA 1
ATOM 1560 C C . ASP A 1 202 ? 7.68 28.156 10.383 1 82.44 202 ASP A C 1
ATOM 1562 O O . ASP A 1 202 ? 6.902 29.109 10.328 1 82.44 202 ASP A O 1
ATOM 1566 N N . TYR A 1 203 ? 7.969 27.406 9.469 1 78.81 203 TYR A N 1
ATOM 1567 C CA . TYR A 1 203 ? 7.336 27.625 8.172 1 78.81 203 TYR A CA 1
ATOM 1568 C C . TYR A 1 203 ? 5.824 27.453 8.266 1 78.81 203 TYR A C 1
ATOM 1570 O O . TYR A 1 203 ? 5.07 28.312 7.801 1 78.81 203 TYR A O 1
ATOM 1578 N N . VAL A 1 204 ? 5.344 26.375 8.852 1 87.25 204 VAL A N 1
ATOM 1579 C CA . VAL A 1 204 ? 3.922 26.078 9.008 1 87.25 204 VAL A CA 1
ATOM 1580 C C . VAL A 1 204 ? 3.264 27.188 9.836 1 87.25 204 VAL A C 1
ATOM 1582 O O . VAL A 1 204 ? 2.207 27.703 9.461 1 87.25 204 VAL A O 1
ATOM 1585 N N . GLU A 1 205 ? 3.902 27.656 10.891 1 83.44 205 GLU A N 1
ATOM 1586 C CA . GLU A 1 205 ? 3.359 28.688 11.758 1 83.44 205 GLU A CA 1
ATOM 1587 C C . GLU A 1 205 ? 3.193 30 11 1 83.44 205 GLU A C 1
ATOM 1589 O O . GLU A 1 205 ? 2.23 30.734 11.234 1 83.44 205 GLU A O 1
ATOM 1594 N N . SER A 1 206 ? 4.094 30.25 10.117 1 83.62 206 SER A N 1
ATOM 1595 C CA . SER A 1 206 ? 4.078 31.531 9.391 1 83.62 206 SER A CA 1
ATOM 1596 C C . SER A 1 206 ? 3.045 31.516 8.273 1 83.62 206 SER A C 1
ATOM 1598 O O . SER A 1 206 ? 2.545 32.562 7.867 1 83.62 206 SER A O 1
ATOM 1600 N N . GLN A 1 207 ? 2.633 30.266 7.824 1 82.38 207 GLN A N 1
ATOM 1601 C CA . GLN A 1 207 ? 1.851 30.203 6.594 1 82.38 207 GLN A CA 1
ATOM 1602 C C . GLN A 1 207 ? 0.438 29.688 6.863 1 82.38 207 GLN A C 1
ATOM 1604 O O . GLN A 1 207 ? -0.471 29.906 6.059 1 82.38 207 GLN A O 1
ATOM 1609 N N . LYS A 1 208 ? 0.178 29.094 7.953 1 87.25 208 LYS A N 1
ATOM 1610 C CA . LYS A 1 208 ? -1.077 28.375 8.156 1 87.25 208 LYS A CA 1
ATOM 1611 C C . LYS A 1 208 ? -2.248 29.344 8.297 1 87.25 208 LYS A C 1
ATOM 1613 O O . LYS A 1 208 ? -2.098 30.422 8.859 1 87.25 208 LYS A O 1
ATOM 1618 N N . LYS A 1 209 ? -3.344 29.016 7.637 1 81.56 209 LYS A N 1
ATOM 1619 C CA . LYS A 1 209 ? -4.598 29.75 7.77 1 81.56 209 LYS A CA 1
ATOM 1620 C C . LYS A 1 209 ? -5.406 29.25 8.969 1 81.56 209 LYS A C 1
ATOM 1622 O O . LYS A 1 209 ? -5.363 28.062 9.297 1 81.56 209 LYS A O 1
ATOM 1627 N N . ARG A 1 210 ? -6.109 30.203 9.672 1 81.56 210 ARG A N 1
ATOM 1628 C CA . ARG A 1 210 ? -6.984 29.875 10.789 1 81.56 210 ARG A CA 1
ATOM 1629 C C . ARG A 1 210 ? -8.445 29.875 10.359 1 81.56 210 ARG A C 1
ATOM 1631 O O . ARG A 1 210 ? -8.828 30.625 9.453 1 81.56 210 ARG A O 1
ATOM 1638 N N . PRO A 1 211 ? -9.195 28.875 10.852 1 69.5 211 PRO A N 1
ATOM 1639 C CA . PRO A 1 211 ? -10.617 28.891 10.508 1 69.5 211 PRO A CA 1
ATOM 1640 C C . PRO A 1 211 ? -11.297 30.219 10.844 1 69.5 211 PRO A C 1
ATOM 1642 O O . PRO A 1 211 ? -10.922 30.875 11.828 1 69.5 211 PRO A O 1
ATOM 1645 N N . SER A 1 212 ? -11.789 31 9.727 1 57.22 212 SER A N 1
ATOM 1646 C CA . SER A 1 212 ? -12.5 32.281 9.945 1 57.22 212 SER A CA 1
ATOM 1647 C C . SER A 1 212 ? -13.57 32.125 11.016 1 57.22 212 SER A C 1
ATOM 1649 O O . SER A 1 212 ? -14.312 31.141 11.031 1 57.22 212 SER A O 1
ATOM 1651 N N . CYS A 1 213 ? -13.359 32.594 12.18 1 49.22 213 CYS A N 1
ATOM 1652 C CA . CYS A 1 213 ? -14.5 32.812 13.062 1 49.22 213 CYS A CA 1
ATOM 1653 C C . CYS A 1 213 ? -15.711 33.312 12.273 1 49.22 213 CYS A C 1
ATOM 1655 O O . CYS A 1 213 ? -15.57 33.844 11.18 1 49.22 213 CYS A O 1
ATOM 1657 N N . CYS A 1 214 ? -17 32.969 12.594 1 41.91 214 CYS A N 1
ATOM 1658 C CA . CYS A 1 214 ? -18.25 33.594 12.18 1 41.91 214 CYS A CA 1
ATOM 1659 C C . CYS A 1 214 ? -18.125 35.094 12.047 1 41.91 214 CYS A C 1
ATOM 1661 O O . CYS A 1 214 ? -17.797 35.781 13.016 1 41.91 214 CYS A O 1
ATOM 1663 N N . SER A 1 215 ? -17.656 35.719 11.008 1 34.81 215 SER A N 1
ATOM 1664 C CA . SER A 1 215 ? -18.25 37.031 10.789 1 34.81 215 SER A CA 1
ATOM 1665 C C . SER A 1 215 ? -19.766 37 11.008 1 34.81 215 SER A C 1
ATOM 1667 O O . SER A 1 215 ? -20.531 36.812 10.062 1 34.81 215 SER A O 1
ATOM 1669 N N . PHE A 1 216 ? -20.406 36.094 11.82 1 30.53 216 PHE A N 1
ATOM 1670 C CA . PHE A 1 216 ? -21.734 36.594 12.156 1 30.53 216 PHE A CA 1
ATOM 1671 C C . PHE A 1 216 ? -21.625 37.938 12.859 1 30.53 216 PHE A C 1
ATOM 1673 O O . PHE A 1 216 ? -22.516 38.312 13.641 1 30.53 216 PHE A O 1
ATOM 1680 N N . LEU A 1 217 ? -20.641 38.938 12.672 1 24.84 217 LEU A N 1
ATOM 1681 C CA . LEU A 1 217 ? -21.406 40.188 12.797 1 24.84 217 LEU A CA 1
ATOM 1682 C C . LEU A 1 217 ? -22.25 40.438 11.547 1 24.84 217 LEU A C 1
ATOM 1684 O O . LEU A 1 217 ? -21.828 40.094 10.438 1 24.84 217 LEU A O 1
ATOM 1688 N N . MET B 1 1 ? 11.211 -18.656 -68.312 1 24.47 1 MET B N 1
ATOM 1689 C CA . MET B 1 1 ? 12.258 -18.406 -67.312 1 24.47 1 MET B CA 1
ATOM 1690 C C . MET B 1 1 ? 12.07 -17.031 -66.688 1 24.47 1 MET B C 1
ATOM 1692 O O . MET B 1 1 ? 12.984 -16.516 -66.062 1 24.47 1 MET B O 1
ATOM 1696 N N . THR B 1 2 ? 11.086 -16.297 -67.125 1 26.48 2 THR B N 1
ATOM 1697 C CA . THR B 1 2 ? 10.852 -14.875 -66.875 1 26.48 2 THR B CA 1
ATOM 1698 C C . THR B 1 2 ? 10.688 -14.594 -65.438 1 26.48 2 THR B C 1
ATOM 1700 O O . THR B 1 2 ? 9.859 -15.211 -64.75 1 26.48 2 THR B O 1
ATOM 1703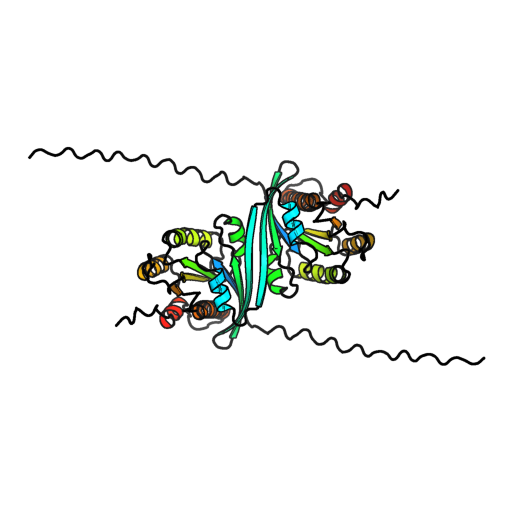 N N . GLY B 1 3 ? 11.812 -14.195 -64.875 1 25.52 3 GLY B N 1
ATOM 1704 C CA . GLY B 1 3 ? 12.172 -13.992 -63.469 1 25.52 3 GLY B CA 1
ATOM 1705 C C . GLY B 1 3 ? 11.328 -12.93 -62.781 1 25.52 3 GLY B C 1
ATOM 1706 O O . GLY B 1 3 ? 11.188 -11.812 -63.281 1 25.52 3 GLY B O 1
ATOM 1707 N N . THR B 1 4 ? 10.109 -13.273 -62.438 1 32.72 4 THR B N 1
ATOM 1708 C CA . THR B 1 4 ? 9.188 -12.32 -61.812 1 32.72 4 THR B CA 1
ATOM 1709 C C . THR B 1 4 ? 9.891 -11.461 -60.781 1 32.72 4 THR B C 1
ATOM 1711 O O . THR B 1 4 ? 10.594 -11.984 -59.906 1 32.72 4 THR B O 1
ATOM 1714 N N . PRO B 1 5 ? 10.109 -10.195 -61.188 1 30.36 5 PRO B N 1
ATOM 1715 C CA . PRO B 1 5 ? 10.883 -9.273 -60.344 1 30.36 5 PRO B CA 1
ATOM 1716 C C . PRO B 1 5 ? 10.367 -9.234 -58.906 1 30.36 5 PRO B C 1
ATOM 1718 O O . PRO B 1 5 ? 9.188 -9.5 -58.656 1 30.36 5 PRO B O 1
ATOM 1721 N N . GLY B 1 6 ? 11.164 -9.688 -57.969 1 22.81 6 GLY B N 1
ATOM 1722 C CA . GLY B 1 6 ? 10.977 -9.758 -56.531 1 22.81 6 GLY B CA 1
ATOM 1723 C C . GLY B 1 6 ? 10.609 -8.422 -55.906 1 22.81 6 GLY B C 1
ATOM 1724 O O . GLY B 1 6 ? 11.211 -7.395 -56.219 1 22.81 6 GLY B O 1
ATOM 1725 N N . ALA B 1 7 ? 9.273 -8.172 -55.781 1 31.42 7 ALA B N 1
ATOM 1726 C CA . ALA B 1 7 ? 8.719 -6.988 -55.156 1 31.42 7 ALA B CA 1
ATOM 1727 C C . ALA B 1 7 ? 9.594 -6.535 -54 1 31.42 7 ALA B C 1
ATOM 1729 O O . ALA B 1 7 ? 10 -7.344 -53.156 1 31.42 7 ALA B O 1
ATOM 1730 N N . SER B 1 8 ? 10.406 -5.523 -54.25 1 26.05 8 SER B N 1
ATOM 1731 C CA . SER B 1 8 ? 11.234 -4.832 -53.25 1 26.05 8 SER B CA 1
ATOM 1732 C C . SER B 1 8 ? 10.445 -4.551 -51.969 1 26.05 8 SER B C 1
ATOM 1734 O O . SER B 1 8 ? 9.352 -3.98 -52.031 1 26.05 8 SER B O 1
ATOM 1736 N N . SER B 1 9 ? 10.422 -5.504 -51.062 1 28.12 9 SER B N 1
ATOM 1737 C CA . SER B 1 9 ? 9.859 -5.355 -49.719 1 28.12 9 SER B CA 1
ATOM 1738 C C . SER B 1 9 ? 10.273 -4.031 -49.094 1 28.12 9 SER B C 1
ATOM 1740 O O . SER B 1 9 ? 11.461 -3.801 -48.844 1 28.12 9 SER B O 1
ATOM 1742 N N . THR B 1 10 ? 9.719 -2.971 -49.656 1 29.62 10 THR B N 1
ATOM 1743 C CA . THR B 1 10 ? 9.992 -1.688 -49.031 1 29.62 10 THR B CA 1
ATOM 1744 C C . THR B 1 10 ? 9.969 -1.825 -47.5 1 29.62 10 THR B C 1
ATOM 1746 O O . THR B 1 10 ? 9.07 -2.453 -46.938 1 29.62 10 THR B O 1
ATOM 1749 N N . ARG B 1 11 ? 11.172 -1.825 -46.906 1 26.31 11 ARG B N 1
ATOM 1750 C CA . ARG B 1 11 ? 11.508 -1.751 -45.469 1 26.31 11 ARG B CA 1
ATOM 1751 C C . ARG B 1 11 ? 10.641 -0.724 -44.75 1 26.31 11 ARG B C 1
ATOM 1753 O O . ARG B 1 11 ? 10.695 0.468 -45.094 1 26.31 11 ARG B O 1
ATOM 1760 N N . ASP B 1 12 ? 9.359 -1.057 -44.625 1 28.53 12 ASP B N 1
ATOM 1761 C CA . ASP B 1 12 ? 8.516 -0.164 -43.844 1 28.53 12 ASP B CA 1
ATOM 1762 C C . ASP B 1 12 ? 9.305 0.433 -42.656 1 28.53 12 ASP B C 1
ATOM 1764 O O . ASP B 1 12 ? 9.914 -0.298 -41.906 1 28.53 12 ASP B O 1
ATOM 1768 N N . GLY B 1 13 ? 9.922 1.557 -42.875 1 25.42 13 GLY B N 1
ATOM 1769 C CA . GLY B 1 13 ? 10.617 2.365 -41.906 1 25.42 13 GLY B CA 1
ATOM 1770 C C . GLY B 1 13 ? 9.977 2.303 -40.531 1 25.42 13 GLY B C 1
ATOM 1771 O O . GLY B 1 13 ? 8.758 2.473 -40.406 1 25.42 13 GLY B O 1
ATOM 1772 N N . GLU B 1 14 ? 10.43 1.438 -39.656 1 27.25 14 GLU B N 1
ATOM 1773 C CA . GLU B 1 14 ? 10.133 1.381 -38.219 1 27.25 14 GLU B CA 1
ATOM 1774 C C . GLU B 1 14 ? 9.93 2.777 -37.625 1 27.25 14 GLU B C 1
ATOM 1776 O O . GLU B 1 14 ? 10.805 3.633 -37.75 1 27.25 14 GLU B O 1
ATOM 1781 N N . ALA B 1 15 ? 8.781 3.355 -37.875 1 31.64 15 ALA B N 1
ATOM 1782 C CA . ALA B 1 15 ? 8.555 4.645 -37.219 1 31.64 15 ALA B CA 1
ATOM 1783 C C . ALA B 1 15 ? 9.32 4.738 -35.906 1 31.64 15 ALA B C 1
ATOM 1785 O O . ALA B 1 15 ? 9.391 3.768 -35.156 1 31.64 15 ALA B O 1
ATOM 1786 N N . PRO B 1 16 ? 10.203 5.613 -35.812 1 30.16 16 PRO B N 1
ATOM 1787 C CA . PRO B 1 16 ? 10.945 5.758 -34.562 1 30.16 16 PRO B CA 1
ATOM 1788 C C . PRO B 1 16 ? 10.062 5.609 -33.312 1 30.16 16 PRO B C 1
ATOM 1790 O O . PRO B 1 16 ? 8.867 5.926 -33.375 1 30.16 16 PRO B O 1
ATOM 1793 N N . GLU B 1 17 ? 10.141 4.566 -32.531 1 31.84 17 GLU B N 1
ATOM 1794 C CA . GLU B 1 17 ? 9.516 4.379 -31.219 1 31.84 17 GLU B CA 1
ATOM 1795 C C . GLU B 1 17 ? 9.336 5.711 -30.5 1 31.84 17 GLU B C 1
ATOM 1797 O O . GLU B 1 17 ? 10.297 6.469 -30.328 1 31.84 17 GLU B O 1
ATOM 1802 N N . ARG B 1 18 ? 8.289 6.465 -30.781 1 32.31 18 ARG B N 1
ATOM 1803 C CA . ARG B 1 18 ? 8.078 7.715 -30.062 1 32.31 18 ARG B CA 1
ATOM 1804 C C . ARG B 1 18 ? 8.648 7.625 -28.641 1 32.31 18 ARG B C 1
ATOM 1806 O O . ARG B 1 18 ? 8.539 6.586 -28 1 32.31 18 ARG B O 1
ATOM 1813 N N . PRO B 1 19 ? 9.672 8.375 -28.297 1 35.16 19 PRO B N 1
ATOM 1814 C CA . PRO B 1 19 ? 10.305 8.344 -26.969 1 35.16 19 PRO B CA 1
ATOM 1815 C C . PRO B 1 19 ? 9.289 8.273 -25.828 1 35.16 19 PRO B C 1
ATOM 1817 O O . PRO B 1 19 ? 8.148 8.719 -25.984 1 35.16 19 PRO B O 1
ATOM 1820 N N . PRO B 1 20 ? 9.164 7.234 -24.984 1 36.16 20 PRO B N 1
ATOM 1821 C CA . PRO B 1 20 ? 8.219 7.227 -23.875 1 36.16 20 PRO B CA 1
ATOM 1822 C C . PRO B 1 20 ? 7.922 8.625 -23.328 1 36.16 20 PRO B C 1
ATOM 1824 O O . PRO B 1 20 ? 8.734 9.539 -23.5 1 36.16 20 PRO B O 1
ATOM 1827 N N . PRO B 1 21 ? 6.711 9.148 -23.312 1 38.22 21 PRO B N 1
ATOM 1828 C CA . PRO B 1 21 ? 6.5 10.516 -22.828 1 38.22 21 PRO B CA 1
ATOM 1829 C C . PRO B 1 21 ? 7.516 10.914 -21.766 1 38.22 21 PRO B C 1
ATOM 1831 O O . PRO B 1 21 ? 8.086 10.055 -21.078 1 38.22 21 PRO B O 1
ATOM 1834 N N . CYS B 1 22 ? 8.227 11.953 -21.828 1 39 22 CYS B N 1
ATOM 1835 C CA . CYS B 1 22 ? 9.25 12.523 -20.969 1 39 22 CYS B CA 1
ATOM 1836 C C . CYS B 1 22 ? 8.867 12.375 -19.5 1 39 22 CYS B C 1
ATOM 1838 O O . CYS B 1 22 ? 7.805 12.836 -19.078 1 39 22 CYS B O 1
ATOM 1840 N N . SER B 1 23 ? 8.953 11.25 -18.797 1 46.66 23 SER B N 1
ATOM 1841 C CA . SER B 1 23 ? 8.789 11.102 -17.344 1 46.66 23 SER B CA 1
ATOM 1842 C C . SER B 1 23 ? 9.047 12.422 -16.625 1 46.66 23 SER B C 1
ATOM 1844 O O . SER B 1 23 ? 10.055 13.086 -16.875 1 46.66 23 SER B O 1
ATOM 1846 N N . PRO B 1 24 ? 7.984 13.227 -16.328 1 55.34 24 PRO B N 1
ATOM 1847 C CA . PRO B 1 24 ? 8.305 14.492 -15.656 1 55.34 24 PRO B CA 1
ATOM 1848 C C . PRO B 1 24 ? 9.539 14.398 -14.766 1 55.34 24 PRO B C 1
ATOM 1850 O O . PRO B 1 24 ? 9.695 13.43 -14.023 1 55.34 24 PRO B O 1
ATOM 1853 N N . SER B 1 25 ? 10.641 14.938 -15.133 1 75.38 25 SER B N 1
ATOM 1854 C CA . SER B 1 25 ? 11.914 15 -14.43 1 75.38 25 SER B CA 1
ATOM 1855 C C . SER B 1 25 ? 11.75 15.602 -13.039 1 75.38 25 SER B C 1
ATOM 1857 O O . SER B 1 25 ? 10.883 16.453 -12.828 1 75.38 25 SER B O 1
ATOM 1859 N N . TYR B 1 26 ? 11.898 14.961 -12.047 1 82 26 TYR B N 1
ATOM 1860 C CA . TYR B 1 26 ? 11.969 15.477 -10.688 1 82 26 TYR B CA 1
ATOM 1861 C C . TYR B 1 26 ? 13.383 15.336 -10.125 1 82 26 TYR B C 1
ATOM 1863 O O . TYR B 1 26 ? 14.195 14.586 -10.664 1 82 26 TYR B O 1
ATOM 1871 N N . ASP B 1 27 ? 13.656 16.219 -9.148 1 88.06 27 ASP B N 1
ATOM 1872 C CA . ASP B 1 27 ? 14.984 16.266 -8.547 1 88.06 27 ASP B CA 1
ATOM 1873 C C . ASP B 1 27 ? 15.062 15.375 -7.305 1 88.06 27 ASP B C 1
ATOM 1875 O O . ASP B 1 27 ? 16.141 14.891 -6.945 1 88.06 27 ASP B O 1
ATOM 1879 N N . LEU B 1 28 ? 13.945 15.242 -6.621 1 89.19 28 LEU B N 1
ATOM 1880 C CA . LEU B 1 28 ? 13.844 14.508 -5.363 1 89.19 28 LEU B CA 1
ATOM 1881 C C . LEU B 1 28 ? 12.492 13.812 -5.246 1 89.19 28 LEU B C 1
ATOM 1883 O O . LEU B 1 28 ? 11.484 14.32 -5.738 1 89.19 28 LEU B O 1
ATOM 1887 N N . THR B 1 29 ? 12.578 12.602 -4.656 1 86.94 29 THR B N 1
ATOM 1888 C CA . THR B 1 29 ? 11.336 11.883 -4.402 1 86.94 29 THR B CA 1
ATOM 1889 C C . THR B 1 29 ? 11.172 11.594 -2.912 1 86.94 29 THR B C 1
ATOM 1891 O O . THR B 1 29 ? 12.156 11.336 -2.213 1 86.94 29 THR B O 1
ATOM 1894 N N . GLY B 1 30 ? 9.922 11.805 -2.471 1 87.94 30 GLY B N 1
ATOM 1895 C CA . GLY B 1 30 ? 9.609 11.461 -1.093 1 87.94 30 GLY B CA 1
ATOM 1896 C C . GLY B 1 30 ? 8.289 10.734 -0.95 1 87.94 30 GLY B C 1
ATOM 1897 O O . GLY B 1 30 ? 7.285 11.133 -1.546 1 87.94 30 GLY B O 1
ATOM 1898 N N . LYS B 1 31 ? 8.352 9.695 -0.181 1 86.06 31 LYS B N 1
ATOM 1899 C CA . LYS B 1 31 ? 7.141 8.961 0.162 1 86.06 31 LYS B CA 1
ATOM 1900 C C . LYS B 1 31 ? 6.434 9.594 1.354 1 86.06 31 LYS B C 1
ATOM 1902 O O . LYS B 1 31 ? 7.043 9.812 2.402 1 86.06 31 LYS B O 1
ATOM 1907 N N . VAL B 1 32 ? 5.094 9.883 1.111 1 89.38 32 VAL B N 1
ATOM 1908 C CA . VAL B 1 32 ? 4.273 10.5 2.148 1 89.38 32 VAL B CA 1
ATOM 1909 C C . VAL B 1 32 ? 3.061 9.625 2.441 1 89.38 32 VAL B C 1
ATOM 1911 O O . VAL B 1 32 ? 2.369 9.188 1.52 1 89.38 32 VAL B O 1
ATOM 1914 N N . MET B 1 33 ? 2.84 9.344 3.73 1 89.12 33 MET B N 1
ATOM 1915 C CA . MET B 1 33 ? 1.695 8.523 4.105 1 89.12 33 MET B CA 1
ATOM 1916 C C . MET B 1 33 ? 0.757 9.281 5.035 1 89.12 33 MET B C 1
ATOM 1918 O O . MET B 1 33 ? 1.211 9.984 5.941 1 89.12 33 MET B O 1
ATOM 1922 N N . LEU B 1 34 ? -0.517 9.164 4.734 1 89 34 LEU B N 1
ATOM 1923 C CA . LEU B 1 34 ? -1.54 9.695 5.629 1 89 34 LEU B CA 1
ATOM 1924 C C . LEU B 1 34 ? -1.934 8.656 6.676 1 89 34 LEU B C 1
ATOM 1926 O O . LEU B 1 34 ? -2.215 7.504 6.34 1 89 34 LEU B O 1
ATOM 1930 N N . LEU B 1 35 ? -1.917 9.094 7.949 1 87.56 35 LEU B N 1
ATOM 1931 C CA . LEU B 1 35 ? -2.264 8.219 9.062 1 87.56 35 LEU B CA 1
ATOM 1932 C C . LEU B 1 35 ? -3.354 8.836 9.93 1 87.56 35 LEU B C 1
ATOM 1934 O O . LEU B 1 35 ? -3.535 10.062 9.922 1 87.56 35 LEU B O 1
ATOM 1938 N N . GLY B 1 36 ? -3.979 8 10.68 1 87.56 36 GLY B N 1
ATOM 1939 C CA . GLY B 1 36 ? -5.062 8.391 11.57 1 87.56 36 GLY B CA 1
ATOM 1940 C C . GLY B 1 36 ? -6.234 7.426 11.539 1 87.56 36 GLY B C 1
ATOM 1941 O O . GLY B 1 36 ? -6.297 6.547 10.68 1 87.56 36 GLY B O 1
ATOM 1942 N N . ASP B 1 37 ? -7.148 7.719 12.445 1 82.81 37 ASP B N 1
ATOM 1943 C CA . ASP B 1 37 ? -8.312 6.848 12.555 1 82.81 37 ASP B CA 1
ATOM 1944 C C . ASP B 1 37 ? -9.156 6.895 11.281 1 82.81 37 ASP B C 1
ATOM 1946 O O . ASP B 1 37 ? -9.055 7.84 10.5 1 82.81 37 ASP B O 1
ATOM 1950 N N . SER B 1 38 ? -10 5.863 11.18 1 76 38 SER B N 1
ATOM 1951 C CA . SER B 1 38 ? -11.008 5.898 10.125 1 76 38 SER B CA 1
ATOM 1952 C C . SER B 1 38 ? -11.945 7.086 10.305 1 76 38 SER B C 1
ATOM 1954 O O . SER B 1 38 ? -12.336 7.422 11.422 1 76 38 SER B O 1
ATOM 1956 N N . GLY B 1 39 ? -12.25 7.715 9.18 1 80.38 39 GLY B N 1
ATOM 1957 C CA . GLY B 1 39 ? -13.273 8.75 9.188 1 80.38 39 GLY B CA 1
ATOM 1958 C C . GLY B 1 39 ? -12.719 10.133 9.461 1 80.38 39 GLY B C 1
ATOM 1959 O O . GLY B 1 39 ? -13.445 11.125 9.406 1 80.38 39 GLY B O 1
ATOM 1960 N N . VAL B 1 40 ? -11.414 10.25 9.711 1 88.62 40 VAL B N 1
ATOM 1961 C CA . VAL B 1 40 ? -10.875 11.562 10.078 1 88.62 40 VAL B CA 1
ATOM 1962 C C . VAL B 1 40 ? -10.719 12.422 8.82 1 88.62 40 VAL B C 1
ATOM 1964 O O . VAL B 1 40 ? -10.5 13.625 8.914 1 88.62 40 VAL B O 1
ATOM 1967 N N . GLY B 1 41 ? -10.727 11.812 7.594 1 84.75 41 GLY B N 1
ATOM 1968 C CA . GLY B 1 41 ? -10.727 12.594 6.367 1 84.75 41 GLY B CA 1
ATOM 1969 C C . GLY B 1 41 ? -9.469 12.406 5.539 1 84.75 41 GLY B C 1
ATOM 1970 O O . GLY B 1 41 ? -9.133 13.258 4.715 1 84.75 41 GLY B O 1
ATOM 1971 N N . LYS B 1 42 ? -8.734 11.289 5.734 1 83.88 42 LYS B N 1
ATOM 1972 C CA . LYS B 1 42 ? -7.504 11.047 4.996 1 83.88 42 LYS B CA 1
ATOM 1973 C C . LYS B 1 42 ? -7.762 11.008 3.492 1 83.88 42 LYS B C 1
ATOM 1975 O O . LYS B 1 42 ? -7.066 11.672 2.721 1 83.88 42 LYS B O 1
ATOM 1980 N N . THR B 1 43 ? -8.773 10.211 3.133 1 77.88 43 THR B N 1
ATOM 1981 C CA . THR B 1 43 ? -9.07 10.055 1.715 1 77.88 43 THR B CA 1
ATOM 1982 C C . THR B 1 43 ? -9.484 11.383 1.098 1 77.88 43 THR B C 1
ATOM 1984 O O . THR B 1 43 ? -8.977 11.766 0.043 1 77.88 43 THR B O 1
ATOM 1987 N N . CYS B 1 44 ? -10.453 12.109 1.744 1 78.94 44 CYS B N 1
ATOM 1988 C CA . CYS B 1 44 ? -10.891 13.406 1.237 1 78.94 44 CYS B CA 1
ATOM 1989 C C . CYS B 1 44 ? -9.742 14.406 1.219 1 78.94 44 CYS B C 1
ATOM 1991 O O . CYS B 1 44 ? -9.664 15.258 0.335 1 78.94 44 CYS B O 1
ATOM 1993 N N . PHE B 1 45 ? -8.781 14.305 2.199 1 87.69 45 PHE B N 1
ATOM 1994 C CA . PHE B 1 45 ? -7.605 15.164 2.275 1 87.69 45 PHE B CA 1
ATOM 1995 C C . PHE B 1 45 ? -6.727 14.992 1.042 1 87.69 45 PHE B C 1
ATOM 1997 O O . PHE B 1 45 ? -6.32 15.969 0.417 1 87.69 45 PHE B O 1
ATOM 2004 N N . LEU B 1 46 ? -6.504 13.734 0.656 1 85.19 46 LEU B N 1
ATOM 2005 C CA . LEU B 1 46 ? -5.699 13.422 -0.519 1 85.19 46 LEU B CA 1
ATOM 2006 C C . LEU B 1 46 ? -6.387 13.898 -1.794 1 85.19 46 LEU B C 1
ATOM 2008 O O . LEU B 1 46 ? -5.746 14.477 -2.674 1 85.19 46 LEU B O 1
ATOM 2012 N N . ILE B 1 47 ? -7.617 13.695 -1.868 1 77.88 47 ILE B N 1
ATOM 2013 C CA . ILE B 1 47 ? -8.398 14.07 -3.045 1 77.88 47 ILE B CA 1
ATOM 2014 C C . ILE B 1 47 ? -8.391 15.586 -3.205 1 77.88 47 ILE B C 1
ATOM 2016 O O . ILE B 1 47 ? -8.312 16.094 -4.324 1 77.88 47 ILE B O 1
ATOM 2020 N N . GLN B 1 48 ? -8.516 16.266 -2.08 1 82.88 48 GLN B N 1
ATOM 2021 C CA . GLN B 1 48 ? -8.492 17.719 -2.1 1 82.88 48 GLN B CA 1
ATOM 2022 C C . GLN B 1 48 ? -7.18 18.25 -2.682 1 82.88 48 GLN B C 1
ATOM 2024 O O . GLN B 1 48 ? -7.16 19.281 -3.363 1 82.88 48 GLN B O 1
ATOM 2029 N N . PHE B 1 49 ? -6.098 17.578 -2.387 1 83.19 49 PHE B N 1
ATOM 2030 C CA . PHE B 1 49 ? -4.773 17.984 -2.855 1 83.19 49 PHE B CA 1
ATOM 2031 C C . PHE B 1 49 ? -4.59 17.625 -4.324 1 83.19 49 PHE B C 1
ATOM 2033 O O . PHE B 1 49 ? -3.74 18.203 -5.008 1 83.19 49 PHE B O 1
ATOM 2040 N N . LYS B 1 50 ? -5.395 16.688 -4.84 1 70.88 50 LYS B N 1
ATOM 2041 C CA . LYS B 1 50 ? -5.219 15.969 -6.098 1 70.88 50 LYS B CA 1
ATOM 2042 C C . LYS B 1 50 ? -5.109 16.938 -7.273 1 70.88 50 LYS B C 1
ATOM 2044 O O . LYS B 1 50 ? -4.688 16.547 -8.367 1 70.88 50 LYS B O 1
ATOM 2049 N N . ASP B 1 51 ? -5.332 18.188 -7.145 1 58.06 51 ASP B N 1
ATOM 2050 C CA . ASP B 1 51 ? -5.191 18.844 -8.438 1 58.06 51 ASP B CA 1
ATOM 2051 C C . ASP B 1 51 ? -3.816 18.562 -9.047 1 58.06 51 ASP B C 1
ATOM 2053 O O . ASP B 1 51 ? -2.791 18.906 -8.453 1 58.06 51 ASP B O 1
ATOM 2057 N N . GLY B 1 52 ? -3.799 17.641 -10.148 1 54.81 52 GLY B N 1
ATOM 2058 C CA . GLY B 1 52 ? -2.617 17.188 -10.859 1 54.81 52 GLY B CA 1
ATOM 2059 C C . GLY B 1 52 ? -2.088 15.859 -10.344 1 54.81 52 GLY B C 1
ATOM 2060 O O . GLY B 1 52 ? -0.96 15.469 -10.656 1 54.81 52 GLY B O 1
ATOM 2061 N N . ALA B 1 53 ? -2.803 15.469 -9.289 1 53.66 53 ALA B N 1
ATOM 2062 C CA . ALA B 1 53 ? -2.379 14.195 -8.719 1 53.66 53 ALA B CA 1
ATOM 2063 C C . ALA B 1 53 ? -2.861 13.023 -9.578 1 53.66 53 ALA B C 1
ATOM 2065 O O . ALA B 1 53 ? -3.957 13.07 -10.141 1 53.66 53 ALA B O 1
ATOM 2066 N N . PHE B 1 54 ? -1.977 12.273 -10.031 1 50.12 54 PHE B N 1
ATOM 2067 C CA . PHE B 1 54 ? -2.32 11.016 -10.672 1 50.12 54 PHE B CA 1
ATOM 2068 C C . PHE B 1 54 ? -2.672 9.953 -9.633 1 50.12 54 PHE B C 1
ATOM 2070 O O . PHE B 1 54 ? -1.886 9.688 -8.719 1 50.12 54 PHE B O 1
ATOM 2077 N N . LEU B 1 55 ? -4.047 9.828 -9.266 1 50.53 55 LEU B N 1
ATOM 2078 C CA . LEU B 1 55 ? -4.434 8.727 -8.383 1 50.53 55 LEU B CA 1
ATOM 2079 C C . LEU B 1 55 ? -3.816 7.414 -8.852 1 50.53 55 LEU B C 1
ATOM 2081 O O . LEU B 1 55 ? -4.043 6.984 -9.984 1 50.53 55 LEU B O 1
ATOM 2085 N N . SER B 1 56 ? -2.793 7.16 -8.078 1 54.38 56 SER B N 1
ATOM 2086 C CA . SER B 1 56 ? -2.266 5.812 -8.281 1 54.38 56 SER B CA 1
ATOM 2087 C C . SER B 1 56 ? -3.076 4.777 -7.516 1 54.38 56 SER B C 1
ATOM 2089 O O . SER B 1 56 ? -3.717 5.098 -6.512 1 54.38 56 SER B O 1
ATOM 2091 N N . GLY B 1 57 ? -3.549 3.783 -8.039 1 55.53 57 GLY B N 1
ATOM 2092 C CA . GLY B 1 57 ? -4.383 2.594 -7.961 1 55.53 57 GLY B CA 1
ATOM 2093 C C . GLY B 1 57 ? -4.816 2.262 -6.547 1 55.53 57 GLY B C 1
ATOM 2094 O O . GLY B 1 57 ? -4.32 2.85 -5.582 1 55.53 57 GLY B O 1
ATOM 2095 N N . THR B 1 58 ? -6.035 1.85 -6.312 1 59.75 58 THR B N 1
ATOM 2096 C CA . THR B 1 58 ? -6.566 1.209 -5.117 1 59.75 58 THR B CA 1
ATOM 2097 C C . THR B 1 58 ? -5.887 -0.134 -4.871 1 59.75 58 THR B C 1
ATOM 2099 O O . THR B 1 58 ? -5.629 -0.886 -5.812 1 59.75 58 THR B O 1
ATOM 2102 N N . PHE B 1 59 ? -5.352 -0.235 -3.656 1 63.94 59 PHE B N 1
ATOM 2103 C CA . PHE B 1 59 ? -4.742 -1.506 -3.279 1 63.94 59 PHE B CA 1
ATOM 2104 C C . PHE B 1 59 ? -5.59 -2.223 -2.232 1 63.94 59 PHE B C 1
ATOM 2106 O O . PHE B 1 59 ? -6.277 -1.579 -1.437 1 63.94 59 PHE B O 1
ATOM 2113 N N . ILE B 1 60 ? -5.625 -3.506 -2.453 1 70.31 60 ILE B N 1
ATOM 2114 C CA . ILE B 1 60 ? -6.246 -4.359 -1.448 1 70.31 60 ILE B CA 1
ATOM 2115 C C . ILE B 1 60 ? -5.176 -5.172 -0.723 1 70.31 60 ILE B C 1
ATOM 2117 O O . ILE B 1 60 ? -4.242 -5.68 -1.351 1 70.31 60 ILE B O 1
ATOM 2121 N N . ALA B 1 61 ? -5.203 -5.133 0.591 1 72 61 ALA B N 1
ATOM 2122 C CA . ALA B 1 61 ? -4.285 -5.953 1.376 1 72 61 ALA B CA 1
ATOM 2123 C C . ALA B 1 61 ? -5.047 -6.852 2.348 1 72 61 ALA B C 1
ATOM 2125 O O . ALA B 1 61 ? -6.125 -6.488 2.824 1 72 61 ALA B O 1
ATOM 2126 N N . THR B 1 62 ? -4.527 -8.078 2.594 1 76.06 62 THR B N 1
ATOM 2127 C CA . THR B 1 62 ? -5.098 -9 3.57 1 76.06 62 THR B CA 1
ATOM 2128 C C . THR B 1 62 ? -3.996 -9.773 4.289 1 76.06 62 THR B C 1
ATOM 2130 O O . THR B 1 62 ? -2.871 -9.867 3.797 1 76.06 62 THR B O 1
ATOM 2133 N N . ASN B 1 63 ? -4.305 -10.211 5.52 1 77.5 63 ASN B N 1
ATOM 2134 C CA . ASN B 1 63 ? -3.455 -11.133 6.266 1 77.5 63 ASN B CA 1
ATOM 2135 C C . ASN B 1 63 ? -4.086 -12.516 6.367 1 77.5 63 ASN B C 1
ATOM 2137 O O . ASN B 1 63 ? -5.301 -12.641 6.547 1 77.5 63 ASN B O 1
ATOM 2141 N N . LYS B 1 64 ? -3.266 -13.516 6.184 1 83.06 64 LYS B N 1
ATOM 2142 C CA . LYS B 1 64 ? -3.701 -14.898 6.367 1 83.06 64 LYS B CA 1
ATOM 2143 C C . LYS B 1 64 ? -2.6 -15.742 7.004 1 83.06 64 LYS B C 1
ATOM 2145 O O . LYS B 1 64 ? -1.436 -15.656 6.609 1 83.06 64 LYS B O 1
ATOM 2150 N N . VAL B 1 65 ? -3.008 -16.484 8.023 1 85.38 65 VAL B N 1
ATOM 2151 C CA . VAL B 1 65 ? -2.064 -17.422 8.625 1 85.38 65 VAL B CA 1
ATOM 2152 C C . VAL B 1 65 ? -2.303 -18.812 8.062 1 85.38 65 VAL B C 1
ATOM 2154 O O . VAL B 1 65 ? -3.438 -19.297 8.047 1 85.38 65 VAL B O 1
ATOM 2157 N N . VAL B 1 66 ? -1.252 -19.453 7.582 1 88.94 66 VAL B N 1
ATOM 2158 C CA . VAL B 1 66 ? -1.323 -20.812 7.055 1 88.94 66 VAL B CA 1
ATOM 2159 C C . VAL B 1 66 ? -0.353 -21.703 7.816 1 88.94 66 VAL B C 1
ATOM 2161 O O . VAL B 1 66 ? 0.722 -21.266 8.227 1 88.94 66 VAL B O 1
ATOM 2164 N N . THR B 1 67 ? -0.757 -22.922 7.996 1 89.94 67 THR B N 1
ATOM 2165 C CA . THR B 1 67 ? 0.111 -23.891 8.664 1 89.94 67 THR B CA 1
ATOM 2166 C C . THR B 1 67 ? 0.798 -24.797 7.641 1 89.94 67 THR B C 1
ATOM 2168 O O . THR B 1 67 ? 0.133 -25.453 6.84 1 89.94 67 THR B O 1
ATOM 2171 N N . VAL B 1 68 ? 2.186 -24.703 7.695 1 89.94 68 VAL B N 1
ATOM 2172 C CA . VAL B 1 68 ? 2.99 -25.531 6.812 1 89.94 68 VAL B CA 1
ATOM 2173 C C . VAL B 1 68 ? 3.998 -26.328 7.637 1 89.94 68 VAL B C 1
ATOM 2175 O O . VAL B 1 68 ? 4.883 -25.766 8.273 1 89.94 68 VAL B O 1
ATOM 2178 N N . ASP B 1 69 ? 3.891 -27.719 7.574 1 88.5 69 ASP B N 1
ATOM 2179 C CA . ASP B 1 69 ? 4.773 -28.625 8.305 1 88.5 69 ASP B CA 1
ATOM 2180 C C . ASP B 1 69 ? 4.867 -28.219 9.781 1 88.5 69 ASP B C 1
ATOM 2182 O O . ASP B 1 69 ? 5.965 -28.109 10.328 1 88.5 69 ASP B O 1
ATOM 2186 N N . GLY B 1 70 ? 3.766 -27.781 10.352 1 88.5 70 GLY B N 1
ATOM 2187 C CA . GLY B 1 70 ? 3.686 -27.531 11.781 1 88.5 70 GLY B CA 1
ATOM 2188 C C . GLY B 1 70 ? 4.031 -26.094 12.148 1 88.5 70 GLY B C 1
ATOM 2189 O O . GLY B 1 70 ? 3.936 -25.703 13.312 1 88.5 70 GLY B O 1
ATOM 2190 N N . MET B 1 71 ? 4.395 -25.359 11.219 1 90.06 71 MET B N 1
ATOM 2191 C CA . MET B 1 71 ? 4.742 -23.969 11.477 1 90.06 71 MET B CA 1
ATOM 2192 C C . MET B 1 71 ? 3.648 -23.031 10.977 1 90.06 71 MET B C 1
ATOM 2194 O O . MET B 1 71 ? 3.129 -23.219 9.875 1 90.06 71 MET B O 1
ATOM 2198 N N . ARG B 1 72 ? 3.297 -22.062 11.789 1 91.62 72 ARG B N 1
ATOM 2199 C CA . ARG B 1 72 ? 2.305 -21.062 11.406 1 91.62 72 ARG B CA 1
ATOM 2200 C C . ARG B 1 72 ? 2.961 -19.891 10.695 1 91.62 72 ARG B C 1
ATOM 2202 O O . ARG B 1 72 ? 3.771 -19.172 11.289 1 91.62 72 ARG B O 1
ATOM 2209 N N . VAL B 1 73 ? 2.598 -19.719 9.43 1 89.75 73 VAL B N 1
ATOM 2210 C CA . VAL B 1 73 ? 3.168 -18.672 8.609 1 89.75 73 VAL B CA 1
ATOM 2211 C C . VAL B 1 73 ? 2.109 -17.609 8.32 1 89.75 73 VAL B C 1
ATOM 2213 O O . VAL B 1 73 ? 1.067 -17.891 7.73 1 89.75 73 VAL B O 1
ATOM 2216 N N . LYS B 1 74 ? 2.332 -16.391 8.75 1 86.31 74 LYS B N 1
ATOM 2217 C CA . LYS B 1 74 ? 1.467 -15.266 8.43 1 86.31 74 LYS B CA 1
ATOM 2218 C C . LYS B 1 74 ? 1.854 -14.641 7.09 1 86.31 74 LYS B C 1
ATOM 2220 O O . LYS B 1 74 ? 2.975 -14.156 6.926 1 86.31 74 LYS B O 1
ATOM 2225 N N . LEU B 1 75 ? 0.92 -14.703 6.199 1 87.38 75 LEU B N 1
ATOM 2226 C CA . LEU B 1 75 ? 1.107 -14.039 4.914 1 87.38 75 LEU B CA 1
ATOM 2227 C C . LEU B 1 75 ? 0.402 -12.688 4.887 1 87.38 75 LEU B C 1
ATOM 2229 O O . LEU B 1 75 ? -0.793 -12.602 5.18 1 87.38 75 LEU B O 1
ATOM 2233 N N . GLN B 1 76 ? 1.168 -11.633 4.652 1 82.19 76 GLN B N 1
ATOM 2234 C CA . GLN B 1 76 ? 0.618 -10.312 4.348 1 82.19 76 GLN B CA 1
ATOM 2235 C C . GLN B 1 76 ? 0.513 -10.094 2.842 1 82.19 76 GLN B C 1
ATOM 2237 O O . GLN B 1 76 ? 1.522 -9.875 2.17 1 82.19 76 GLN B O 1
ATOM 2242 N N . ILE B 1 77 ? -0.666 -10.156 2.35 1 84.69 77 ILE B N 1
ATOM 2243 C CA . ILE B 1 77 ? -0.874 -10.219 0.907 1 84.69 77 ILE B CA 1
ATOM 2244 C C . ILE B 1 77 ? -1.397 -8.875 0.404 1 84.69 77 ILE B C 1
ATOM 2246 O O . ILE B 1 77 ? -2.365 -8.336 0.945 1 84.69 77 ILE B O 1
ATOM 2250 N N . TRP B 1 78 ? -0.706 -8.445 -0.695 1 78.56 78 TRP B N 1
ATOM 2251 C CA . TRP B 1 78 ? -1.083 -7.164 -1.285 1 78.56 78 TRP B CA 1
ATOM 2252 C C . TRP B 1 78 ? -1.481 -7.332 -2.748 1 78.56 78 TRP B C 1
ATOM 2254 O O . TRP B 1 78 ? -0.853 -8.102 -3.482 1 78.56 78 TRP B O 1
ATOM 2264 N N . ASP B 1 79 ? -2.584 -6.648 -3.068 1 77.38 79 ASP B N 1
ATOM 2265 C CA . ASP B 1 79 ? -3.018 -6.555 -4.457 1 77.38 79 ASP B CA 1
ATOM 2266 C C . ASP B 1 79 ? -2.867 -5.133 -4.988 1 77.38 79 ASP B C 1
ATOM 2268 O O . ASP B 1 79 ? -3.408 -4.188 -4.406 1 77.38 79 ASP B O 1
ATOM 2272 N N . THR B 1 80 ? -2.006 -4.996 -5.887 1 64.5 80 THR B N 1
ATOM 2273 C CA . THR B 1 80 ? -1.768 -3.684 -6.48 1 64.5 80 THR B CA 1
ATOM 2274 C C . THR B 1 80 ? -2.758 -3.412 -7.609 1 64.5 80 THR B C 1
ATOM 2276 O O . THR B 1 80 ? -3.143 -4.328 -8.336 1 64.5 80 THR B O 1
ATOM 2279 N N . ALA B 1 81 ? -3.455 -2.393 -7.461 1 58 81 ALA B N 1
ATOM 2280 C CA . ALA B 1 81 ? -4.262 -2.062 -8.633 1 58 81 ALA B CA 1
ATOM 2281 C C . ALA B 1 81 ? -3.398 -1.958 -9.883 1 58 81 ALA B C 1
ATOM 2283 O O . ALA B 1 81 ? -2.221 -1.601 -9.805 1 58 81 ALA B O 1
ATOM 2284 N N . GLY B 1 82 ? -3.723 -2.627 -10.977 1 50.16 82 GLY B N 1
ATOM 2285 C CA . GLY B 1 82 ? -3.17 -2.977 -12.273 1 50.16 82 GLY B CA 1
ATOM 2286 C C . GLY B 1 82 ? -2.369 -1.851 -12.906 1 50.16 82 GLY B C 1
ATOM 2287 O O . GLY B 1 82 ? -1.848 -1.997 -14.008 1 50.16 82 GLY B O 1
ATOM 2288 N N . GLN B 1 83 ? -2.473 -0.591 -12.641 1 46.84 83 GLN B N 1
ATOM 2289 C CA . GLN B 1 83 ? -2.047 0.152 -13.82 1 46.84 83 GLN B CA 1
ATOM 2290 C C . GLN B 1 83 ? -0.526 0.256 -13.891 1 46.84 83 GLN B C 1
ATOM 2292 O O . GLN B 1 83 ? 0.124 0.581 -12.891 1 46.84 83 GLN B O 1
ATOM 2297 N N . GLU B 1 84 ? 0.059 -0.645 -14.727 1 47.19 84 GLU B N 1
ATOM 2298 C CA . GLU B 1 84 ? 1.381 -0.537 -15.336 1 47.19 84 GLU B CA 1
ATOM 2299 C C . GLU B 1 84 ? 1.883 0.904 -15.312 1 47.19 84 GLU B C 1
ATOM 2301 O O . GLU B 1 84 ? 3.084 1.146 -15.18 1 47.19 84 GLU B O 1
ATOM 2306 N N . ARG B 1 85 ? 0.82 1.741 -15.422 1 45.31 85 ARG B N 1
ATOM 2307 C CA . ARG B 1 85 ? 1.261 3.127 -15.547 1 45.31 85 ARG B CA 1
ATOM 2308 C C . ARG B 1 85 ? 1.847 3.637 -14.234 1 45.31 85 ARG B C 1
ATOM 2310 O O . ARG B 1 85 ? 2.453 4.711 -14.195 1 45.31 85 ARG B O 1
ATOM 2317 N N . PHE B 1 86 ? 1.675 2.799 -13.375 1 47.38 86 PHE B N 1
ATOM 2318 C CA . PHE B 1 86 ? 2.188 3.281 -12.094 1 47.38 86 PHE B CA 1
ATOM 2319 C C . PHE B 1 86 ? 3.402 2.469 -11.664 1 47.38 86 PHE B C 1
ATOM 2321 O O . PHE B 1 86 ? 3.457 1.981 -10.531 1 47.38 86 PHE B O 1
ATOM 2328 N N . ARG B 1 87 ? 4.254 2.223 -12.461 1 52.09 87 ARG B N 1
ATOM 2329 C CA . ARG B 1 87 ? 5.398 1.337 -12.297 1 52.09 87 ARG B CA 1
ATOM 2330 C C . ARG B 1 87 ? 6.219 1.729 -11.07 1 52.09 87 ARG B C 1
ATOM 2332 O O . ARG B 1 87 ? 6.613 0.872 -10.273 1 52.09 87 ARG B O 1
ATOM 2339 N N . SER B 1 88 ? 6.363 3.121 -10.898 1 50.94 88 SER B N 1
ATOM 2340 C CA . SER B 1 88 ? 7.215 3.535 -9.789 1 50.94 88 SER B CA 1
ATOM 2341 C C . SER B 1 88 ? 6.559 3.227 -8.445 1 50.94 88 SER B C 1
ATOM 2343 O O . SER B 1 88 ? 7.227 2.768 -7.516 1 50.94 88 SER B O 1
ATOM 2345 N N . VAL B 1 89 ? 5.285 3.404 -8.43 1 55.28 89 VAL B N 1
ATOM 2346 C CA . VAL B 1 89 ? 4.586 3.154 -7.176 1 55.28 89 VAL B CA 1
ATOM 2347 C C . VAL B 1 89 ? 4.562 1.655 -6.883 1 55.28 89 VAL B C 1
ATOM 2349 O O . VAL B 1 89 ? 4.742 1.236 -5.738 1 55.28 89 VAL B O 1
ATOM 2352 N N . THR B 1 90 ? 4.535 0.963 -7.938 1 61.5 90 THR B N 1
ATOM 2353 C CA . THR B 1 90 ? 4.473 -0.486 -7.785 1 61.5 90 THR B CA 1
ATOM 2354 C C . THR B 1 90 ? 5.781 -1.026 -7.215 1 61.5 90 THR B C 1
ATOM 2356 O O . THR B 1 90 ? 5.773 -1.916 -6.359 1 61.5 90 THR B O 1
ATOM 2359 N N . HIS B 1 91 ? 6.801 -0.357 -7.59 1 66.38 91 HIS B N 1
ATOM 2360 C CA . HIS B 1 91 ? 8.117 -0.768 -7.125 1 66.38 91 HIS B CA 1
ATOM 2361 C C . HIS B 1 91 ? 8.25 -0.61 -5.613 1 66.38 91 HIS B C 1
ATOM 2363 O O . HIS B 1 91 ? 8.766 -1.497 -4.934 1 66.38 91 HIS B O 1
ATOM 2369 N N . ALA B 1 92 ? 7.871 0.445 -5.227 1 61.19 92 ALA B N 1
ATOM 2370 C CA . ALA B 1 92 ? 7.996 0.751 -3.805 1 61.19 92 ALA B CA 1
ATOM 2371 C C . ALA B 1 92 ? 7.219 -0.254 -2.957 1 61.19 92 ALA B C 1
ATOM 2373 O O . ALA B 1 92 ? 7.559 -0.486 -1.795 1 61.19 92 ALA B O 1
ATOM 2374 N N . TYR B 1 93 ? 6.43 -0.971 -3.664 1 62.16 93 TYR B N 1
ATOM 2375 C CA . TYR B 1 93 ? 5.566 -1.861 -2.898 1 62.16 93 TYR B CA 1
ATOM 2376 C C . TYR B 1 93 ? 6.188 -3.244 -2.762 1 62.16 93 TYR B C 1
ATOM 2378 O O . TYR B 1 93 ? 6.027 -3.906 -1.733 1 62.16 93 TYR B O 1
ATOM 2386 N N . TYR B 1 94 ? 6.828 -3.527 -3.805 1 73.69 94 TYR B N 1
ATOM 2387 C CA . TYR B 1 94 ? 7.27 -4.914 -3.691 1 73.69 94 TYR B CA 1
ATOM 2388 C C . TYR B 1 94 ? 8.766 -4.988 -3.428 1 73.69 94 TYR B C 1
ATOM 2390 O O . TYR B 1 94 ? 9.359 -6.074 -3.445 1 73.69 94 TYR B O 1
ATOM 2398 N N . ARG B 1 95 ? 9.297 -3.807 -3.098 1 73.69 95 ARG B N 1
ATOM 2399 C CA . ARG B 1 95 ? 10.727 -3.771 -2.803 1 73.69 95 ARG B CA 1
ATOM 2400 C C . ARG B 1 95 ? 11.062 -4.648 -1.601 1 73.69 95 ARG B C 1
ATOM 2402 O O . ARG B 1 95 ? 12.117 -5.285 -1.562 1 73.69 95 ARG B O 1
ATOM 2409 N N . ASP B 1 96 ? 10.141 -4.746 -0.729 1 76.62 96 ASP B N 1
ATOM 2410 C CA . ASP B 1 96 ? 10.438 -5.504 0.483 1 76.62 96 ASP B CA 1
ATOM 2411 C C . ASP B 1 96 ? 9.617 -6.793 0.535 1 76.62 96 ASP B C 1
ATOM 2413 O O . ASP B 1 96 ? 9.516 -7.426 1.588 1 76.62 96 ASP B O 1
ATOM 2417 N N . ALA B 1 97 ? 9.086 -7.082 -0.518 1 86.88 97 ALA B N 1
ATOM 2418 C CA . ALA B 1 97 ? 8.305 -8.32 -0.553 1 86.88 97 ALA B CA 1
ATOM 2419 C C . ALA B 1 97 ? 9.219 -9.539 -0.506 1 86.88 97 ALA B C 1
ATOM 2421 O O . ALA B 1 97 ? 10.289 -9.547 -1.122 1 86.88 97 ALA B O 1
ATOM 2422 N N . GLN B 1 98 ? 8.805 -10.523 0.246 1 91.69 98 GLN B N 1
ATOM 2423 C CA . GLN B 1 98 ? 9.547 -11.781 0.272 1 91.69 98 GLN B CA 1
ATOM 2424 C C . GLN B 1 98 ? 9.094 -12.711 -0.852 1 91.69 98 GLN B C 1
ATOM 2426 O O . GLN B 1 98 ? 9.805 -13.648 -1.213 1 91.69 98 GLN B O 1
ATOM 2431 N N . ALA B 1 99 ? 7.887 -12.43 -1.355 1 94.06 99 ALA B N 1
ATOM 2432 C CA . ALA B 1 99 ? 7.387 -13.242 -2.457 1 94.06 99 ALA B CA 1
ATOM 2433 C C . ALA B 1 99 ? 6.504 -12.422 -3.391 1 94.06 99 ALA B C 1
ATOM 2435 O O . ALA B 1 99 ? 5.84 -11.477 -2.957 1 94.06 99 ALA B O 1
ATOM 2436 N N . LEU B 1 100 ? 6.535 -12.82 -4.656 1 93.69 100 LEU B N 1
ATOM 2437 C CA . LEU B 1 100 ? 5.723 -12.195 -5.695 1 93.69 100 LEU B CA 1
ATOM 2438 C C . LEU B 1 100 ? 4.977 -13.25 -6.508 1 93.69 100 LEU B C 1
ATOM 2440 O O . LEU B 1 100 ? 5.582 -14.211 -6.984 1 93.69 100 LEU B O 1
ATOM 2444 N N . LEU B 1 101 ? 3.648 -13.078 -6.574 1 94.88 101 LEU B N 1
ATOM 2445 C CA . LEU B 1 101 ? 2.84 -13.859 -7.508 1 94.88 101 LEU B CA 1
ATOM 2446 C C . LEU B 1 101 ? 2.566 -13.062 -8.781 1 94.88 101 LEU B C 1
ATOM 2448 O O . LEU B 1 101 ? 1.849 -12.062 -8.75 1 94.88 101 LEU B O 1
ATOM 2452 N N . LEU B 1 102 ? 3.213 -13.492 -9.852 1 94.12 102 LEU B N 1
ATOM 2453 C CA . LEU B 1 102 ? 3.098 -12.812 -11.133 1 94.12 102 LEU B CA 1
ATOM 2454 C C . LEU B 1 102 ? 2.061 -13.484 -12.023 1 94.12 102 LEU B C 1
ATOM 2456 O O . LEU B 1 102 ? 2.23 -14.641 -12.414 1 94.12 102 LEU B O 1
ATOM 2460 N N . LEU B 1 103 ? 0.985 -12.727 -12.32 1 95.38 103 LEU B N 1
ATOM 2461 C CA . LEU B 1 103 ? -0.139 -13.32 -13.039 1 95.38 103 LEU B CA 1
ATOM 2462 C C . LEU B 1 103 ? -0.22 -12.789 -14.461 1 95.38 103 LEU B C 1
ATOM 2464 O O . LEU B 1 103 ? 0.01 -11.602 -14.703 1 95.38 103 LEU B O 1
ATOM 2468 N N . TYR B 1 104 ? -0.518 -13.688 -15.422 1 95.94 104 TYR B N 1
ATOM 2469 C CA . TYR B 1 104 ? -1.044 -13.297 -16.719 1 95.94 104 TYR B CA 1
ATOM 2470 C C . TYR B 1 104 ? -2.369 -13.992 -17 1 95.94 104 TYR B C 1
ATOM 2472 O O . TYR B 1 104 ? -2.775 -14.891 -16.266 1 95.94 104 TYR B O 1
ATOM 2480 N N . ASP B 1 105 ? -3.057 -13.461 -18.016 1 95.88 105 ASP B N 1
ATOM 2481 C CA . ASP B 1 105 ? -4.352 -13.961 -18.469 1 95.88 105 ASP B CA 1
ATOM 2482 C C . ASP B 1 105 ? -4.191 -14.852 -19.703 1 95.88 105 ASP B C 1
ATOM 2484 O O . ASP B 1 105 ? -3.762 -14.391 -20.766 1 95.88 105 ASP B O 1
ATOM 2488 N N . ILE B 1 106 ? -4.574 -16.125 -19.594 1 98 106 ILE B N 1
ATOM 2489 C CA . ILE B 1 106 ? -4.312 -17.062 -20.672 1 98 106 ILE B CA 1
ATOM 2490 C C . ILE B 1 106 ? -5.133 -16.688 -21.906 1 98 106 ILE B C 1
ATOM 2492 O O . ILE B 1 106 ? -4.887 -17.188 -23 1 98 106 ILE B O 1
ATOM 2496 N N . THR B 1 107 ? -6.156 -15.82 -21.781 1 96.38 107 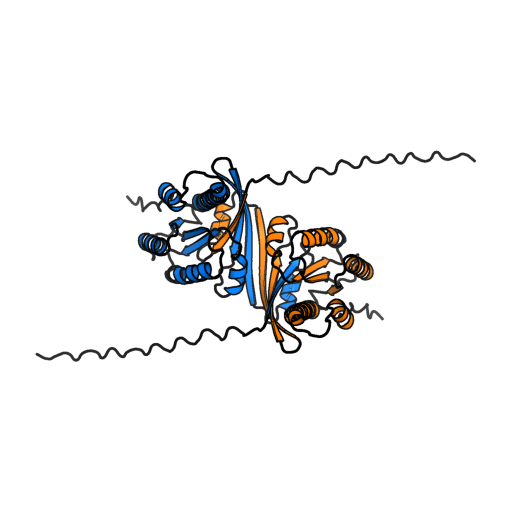THR B N 1
ATOM 2497 C CA . THR B 1 107 ? -7.012 -15.406 -22.875 1 96.38 107 THR B CA 1
ATOM 2498 C C . THR B 1 107 ? -6.543 -14.078 -23.469 1 96.38 107 THR B C 1
ATOM 2500 O O . THR B 1 107 ? -7.191 -13.516 -24.344 1 96.38 107 THR B O 1
ATOM 2503 N N . ASN B 1 108 ? -5.391 -13.547 -22.953 1 95.38 108 ASN B N 1
ATOM 2504 C CA . ASN B 1 108 ? -4.906 -12.227 -23.359 1 95.38 108 ASN B CA 1
ATOM 2505 C C . ASN B 1 108 ? -3.416 -12.25 -23.688 1 95.38 108 ASN B C 1
ATOM 2507 O O . ASN B 1 108 ? -2.576 -12.227 -22.781 1 95.38 108 ASN B O 1
ATOM 2511 N N . LYS B 1 109 ? -3.131 -12.203 -24.938 1 97.31 109 LYS B N 1
ATOM 2512 C CA . LYS B 1 109 ? -1.759 -12.336 -25.422 1 97.31 109 LYS B CA 1
ATOM 2513 C C . LYS B 1 109 ? -0.878 -11.203 -24.906 1 97.31 109 LYS B C 1
ATOM 2515 O O . LYS B 1 109 ? 0.283 -11.422 -24.547 1 97.31 109 LYS B O 1
ATOM 2520 N N . SER B 1 110 ? -1.417 -10.047 -24.812 1 93.06 110 SER B N 1
ATOM 2521 C CA . SER B 1 110 ? -0.625 -8.906 -24.375 1 93.06 110 SER B CA 1
ATOM 2522 C C . SER B 1 110 ? -0.159 -9.086 -22.922 1 93.06 110 SER B C 1
ATOM 2524 O O . SER B 1 110 ? 0.97 -8.727 -22.594 1 93.06 110 SER B O 1
ATOM 2526 N N . SER B 1 111 ? -1.003 -9.633 -22.094 1 92.62 111 SER B N 1
ATOM 2527 C CA . SER B 1 111 ? -0.622 -9.852 -20.703 1 92.62 111 SER B CA 1
ATOM 2528 C C . SER B 1 111 ? 0.531 -10.844 -20.594 1 92.62 111 SER B C 1
ATOM 2530 O O . SER B 1 111 ? 1.402 -10.703 -19.734 1 92.62 111 SER B O 1
ATOM 2532 N N . PHE B 1 112 ? 0.573 -11.789 -21.5 1 96.56 112 PHE B N 1
ATOM 2533 C CA . PHE B 1 112 ? 1.656 -12.758 -21.531 1 96.56 112 PHE B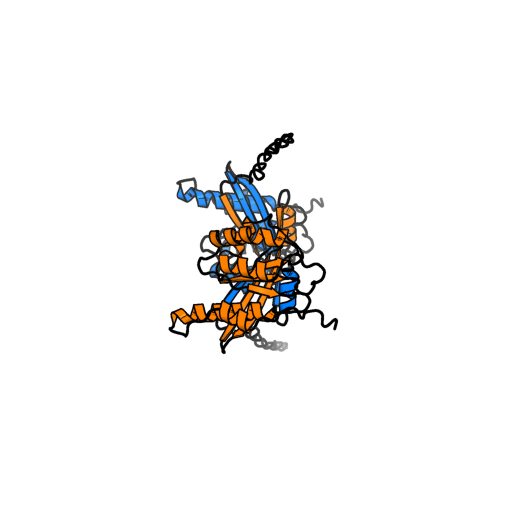 CA 1
ATOM 2534 C C . PHE B 1 112 ? 2.941 -12.133 -22.047 1 96.56 112 PHE B C 1
ATOM 2536 O O . PHE B 1 112 ? 4.012 -12.32 -21.469 1 96.56 112 PHE B O 1
ATOM 2543 N N . ASP B 1 113 ? 2.781 -11.367 -23.016 1 95.31 113 ASP B N 1
ATOM 2544 C CA . ASP B 1 113 ? 3.947 -10.719 -23.594 1 95.31 113 ASP B CA 1
ATOM 2545 C C . ASP B 1 113 ? 4.609 -9.773 -22.594 1 95.31 113 ASP B C 1
ATOM 2547 O O . ASP B 1 113 ? 5.832 -9.602 -22.609 1 95.31 113 ASP B O 1
ATOM 2551 N N . ASN B 1 114 ? 3.875 -9.242 -21.734 1 91.81 114 ASN B N 1
ATOM 2552 C CA . ASN B 1 114 ? 4.375 -8.25 -20.781 1 91.81 114 ASN B CA 1
ATOM 2553 C C . ASN B 1 114 ? 5.086 -8.914 -19.609 1 91.81 114 ASN B C 1
ATOM 2555 O O . ASN B 1 114 ? 5.742 -8.234 -18.812 1 91.81 114 ASN B O 1
ATOM 2559 N N . ILE B 1 115 ? 5.039 -10.195 -19.5 1 95.31 115 ILE B N 1
ATOM 2560 C CA . ILE B 1 115 ? 5.633 -10.906 -18.375 1 95.31 115 ILE B CA 1
ATOM 2561 C C . ILE B 1 115 ? 7.145 -10.695 -18.359 1 95.31 115 ILE B C 1
ATOM 2563 O O . ILE B 1 115 ? 7.75 -10.516 -17.297 1 95.31 115 ILE B O 1
ATOM 2567 N N . ARG B 1 116 ? 7.723 -10.656 -19.516 1 94 116 ARG B N 1
ATOM 2568 C CA . ARG B 1 116 ? 9.164 -10.461 -19.578 1 94 116 ARG B CA 1
ATOM 2569 C C . ARG B 1 116 ? 9.562 -9.102 -19 1 94 116 ARG B C 1
ATOM 2571 O O . ARG B 1 116 ? 10.555 -8.992 -18.281 1 94 116 ARG B O 1
ATOM 2578 N N . ALA B 1 117 ? 8.727 -8.164 -19.344 1 87.81 117 ALA B N 1
ATOM 2579 C CA . ALA B 1 117 ? 8.992 -6.828 -18.812 1 87.81 117 ALA B CA 1
ATOM 2580 C C . ALA B 1 117 ? 8.828 -6.809 -17.297 1 87.81 117 ALA B C 1
ATOM 2582 O O . ALA B 1 117 ? 9.641 -6.207 -16.578 1 87.81 117 ALA B O 1
ATOM 2583 N N . TRP B 1 118 ? 7.801 -7.465 -16.828 1 87.75 118 TRP B N 1
ATOM 2584 C CA . TRP B 1 118 ? 7.574 -7.566 -15.398 1 87.75 118 TRP B CA 1
ATOM 2585 C C . TRP B 1 118 ? 8.766 -8.219 -14.703 1 87.75 118 TRP B C 1
ATOM 2587 O O . TRP B 1 118 ? 9.25 -7.719 -13.688 1 87.75 118 TRP B O 1
ATOM 2597 N N . LEU B 1 119 ? 9.242 -9.281 -15.266 1 91.44 119 LEU B N 1
ATOM 2598 C CA . LEU B 1 119 ? 10.344 -10.016 -14.664 1 91.44 119 LEU B CA 1
ATOM 2599 C C . LEU B 1 119 ? 11.617 -9.172 -14.648 1 91.44 119 LEU B C 1
ATOM 2601 O O . LEU B 1 119 ? 12.375 -9.203 -13.672 1 91.44 119 LEU B O 1
ATOM 2605 N N . THR B 1 120 ? 11.82 -8.453 -15.633 1 88.38 120 THR B N 1
ATOM 2606 C CA . THR B 1 120 ? 12.969 -7.559 -15.688 1 88.38 120 THR B CA 1
ATOM 2607 C C . THR B 1 120 ? 12.883 -6.5 -14.586 1 88.38 120 THR B C 1
ATOM 2609 O O . THR B 1 120 ? 13.859 -6.246 -13.883 1 88.38 120 THR B O 1
ATOM 2612 N N . GLU B 1 121 ? 11.734 -5.988 -14.477 1 83.75 121 GLU B N 1
ATOM 2613 C CA . GLU B 1 121 ? 11.523 -4.973 -13.453 1 83.75 121 GLU B CA 1
ATOM 2614 C C . GLU B 1 121 ? 11.719 -5.551 -12.055 1 83.75 121 GLU B C 1
ATOM 2616 O O . GLU B 1 121 ? 12.336 -4.914 -11.195 1 83.75 121 GLU B O 1
ATOM 2621 N N . ILE B 1 122 ? 11.195 -6.68 -11.828 1 87.75 122 ILE B N 1
ATOM 2622 C CA . ILE B 1 122 ? 11.32 -7.344 -10.539 1 87.75 122 ILE B CA 1
ATOM 2623 C C . ILE B 1 122 ? 12.789 -7.586 -10.219 1 87.75 122 ILE B C 1
ATOM 2625 O O . ILE B 1 122 ? 13.234 -7.355 -9.086 1 87.75 122 ILE B O 1
ATOM 2629 N N . HIS B 1 123 ? 13.484 -7.988 -11.148 1 88.25 123 HIS B N 1
ATOM 2630 C CA . HIS B 1 123 ? 14.906 -8.25 -10.953 1 88.25 123 HIS B CA 1
ATOM 2631 C C . HIS B 1 123 ? 15.664 -6.977 -10.602 1 88.25 123 HIS B C 1
ATOM 2633 O O . HIS B 1 123 ? 16.641 -7.012 -9.852 1 88.25 123 HIS B O 1
ATOM 2639 N N . GLU B 1 124 ? 15.164 -5.93 -11.078 1 84.06 124 GLU B N 1
ATOM 2640 C CA . GLU B 1 124 ? 15.836 -4.652 -10.875 1 84.06 124 GLU B CA 1
ATOM 2641 C C . GLU B 1 124 ? 15.508 -4.07 -9.5 1 84.06 124 GLU B C 1
ATOM 2643 O O . GLU B 1 124 ? 16.375 -3.484 -8.844 1 84.06 124 GLU B O 1
ATOM 2648 N N . TYR B 1 125 ? 14.234 -4.309 -9.07 1 77.25 125 TYR B N 1
ATOM 2649 C CA . TYR B 1 125 ? 13.797 -3.488 -7.945 1 77.25 125 TYR B CA 1
ATOM 2650 C C . TYR B 1 125 ? 13.5 -4.352 -6.723 1 77.25 125 TYR B C 1
ATOM 2652 O O . TYR B 1 125 ? 13.484 -3.854 -5.594 1 77.25 125 TYR B O 1
ATOM 2660 N N . ALA B 1 126 ? 13.227 -5.59 -6.863 1 86.31 126 ALA B N 1
ATOM 2661 C CA . ALA B 1 126 ? 12.898 -6.445 -5.727 1 86.31 126 ALA B CA 1
ATOM 2662 C C . ALA B 1 126 ? 14.164 -6.977 -5.062 1 86.31 126 ALA B C 1
ATOM 2664 O O . ALA B 1 126 ? 15.266 -6.824 -5.594 1 86.31 126 ALA B O 1
ATOM 2665 N N . GLN B 1 127 ? 14.008 -7.516 -3.854 1 86.62 127 GLN B N 1
ATOM 2666 C CA . GLN B 1 127 ? 15.117 -8.195 -3.193 1 86.62 127 GLN B CA 1
ATOM 2667 C C . GLN B 1 127 ? 15.656 -9.328 -4.055 1 86.62 127 GLN B C 1
ATOM 2669 O O . GLN B 1 127 ? 14.891 -10 -4.754 1 86.62 127 GLN B O 1
ATOM 2674 N N . GLN B 1 128 ? 16.906 -9.586 -3.959 1 88.38 128 GLN B N 1
ATOM 2675 C CA . GLN B 1 128 ? 17.578 -10.594 -4.785 1 88.38 128 GLN B CA 1
ATOM 2676 C C . GLN B 1 128 ? 17.016 -11.984 -4.504 1 88.38 128 GLN B C 1
ATOM 2678 O O . GLN B 1 128 ? 16.953 -12.828 -5.406 1 88.38 128 GLN B O 1
ATOM 2683 N N . ASP B 1 129 ? 16.578 -12.156 -3.312 1 89.69 129 ASP B N 1
ATOM 2684 C CA . ASP B 1 129 ? 16.141 -13.508 -2.957 1 89.69 129 ASP B CA 1
ATOM 2685 C C . ASP B 1 129 ? 14.625 -13.609 -2.93 1 89.69 129 ASP B C 1
ATOM 2687 O O . ASP B 1 129 ? 14.07 -14.539 -2.326 1 89.69 129 ASP B O 1
ATOM 2691 N N . VAL B 1 130 ? 14.016 -12.68 -3.545 1 94 130 VAL B N 1
ATOM 2692 C CA . VAL B 1 130 ? 12.555 -12.711 -3.572 1 94 130 VAL B CA 1
ATOM 2693 C C . VAL B 1 130 ? 12.078 -13.984 -4.277 1 94 130 VAL B C 1
ATOM 2695 O O . VAL B 1 130 ? 12.664 -14.398 -5.285 1 94 130 VAL B O 1
ATOM 2698 N N . VAL B 1 131 ? 11.047 -14.617 -3.711 1 93.69 131 VAL B N 1
ATOM 2699 C CA . VAL B 1 131 ? 10.43 -15.781 -4.344 1 93.69 131 VAL B CA 1
ATOM 2700 C C . VAL B 1 131 ? 9.438 -15.328 -5.406 1 93.69 131 VAL B C 1
ATOM 2702 O O . VAL B 1 131 ? 8.539 -14.523 -5.121 1 93.69 131 VAL B O 1
ATOM 2705 N N . ILE B 1 132 ? 9.625 -15.852 -6.633 1 95.25 132 ILE B N 1
ATOM 2706 C CA . ILE B 1 132 ? 8.703 -15.516 -7.715 1 95.25 132 ILE B CA 1
ATOM 2707 C C . ILE B 1 132 ? 7.996 -16.766 -8.211 1 95.25 132 ILE B C 1
ATOM 2709 O O . ILE B 1 132 ? 8.625 -17.828 -8.367 1 95.25 132 ILE B O 1
ATOM 2713 N N . MET B 1 133 ? 6.703 -16.656 -8.391 1 96.75 133 MET B N 1
ATOM 2714 C CA . MET B 1 133 ? 5.926 -17.703 -9.031 1 96.75 133 MET B CA 1
ATOM 2715 C C . MET B 1 133 ? 5.082 -17.141 -10.172 1 96.75 133 MET B C 1
ATOM 2717 O O . MET B 1 133 ? 4.395 -16.125 -10 1 96.75 133 MET B O 1
ATOM 2721 N N . LEU B 1 134 ? 5.211 -17.766 -11.328 1 97.62 134 LEU B N 1
ATOM 2722 C CA . LEU B 1 134 ? 4.43 -17.359 -12.492 1 97.62 134 LEU B CA 1
ATOM 2723 C C . LEU B 1 134 ? 3.105 -18.125 -12.547 1 97.62 134 LEU B C 1
ATOM 2725 O O . LEU B 1 134 ? 3.084 -19.344 -12.422 1 97.62 134 LEU B O 1
ATOM 2729 N N . LEU B 1 135 ? 2.029 -17.391 -12.703 1 97.75 135 LEU B N 1
ATOM 2730 C CA . LEU B 1 135 ? 0.695 -17.969 -12.711 1 97.75 135 LEU B CA 1
ATOM 2731 C C . LEU B 1 135 ? -0.052 -17.609 -13.992 1 97.75 135 LEU B C 1
ATOM 2733 O O . LEU B 1 135 ? -0.256 -16.438 -14.289 1 97.75 135 LEU B O 1
ATOM 2737 N N . GLY B 1 136 ? -0.417 -18.672 -14.781 1 98.19 136 GLY B N 1
ATOM 2738 C CA . GLY B 1 136 ? -1.384 -18.484 -15.852 1 98.19 136 GLY B CA 1
ATOM 2739 C C . GLY B 1 136 ? -2.822 -18.578 -15.383 1 98.19 136 GLY B C 1
ATOM 2740 O O . GLY B 1 136 ? -3.338 -19.688 -15.164 1 98.19 136 GLY B O 1
ATOM 2741 N N . ASN B 1 137 ? -3.529 -17.391 -15.289 1 97.25 137 ASN B N 1
ATOM 2742 C CA . ASN B 1 137 ? -4.844 -17.328 -14.656 1 97.25 137 ASN B CA 1
ATOM 2743 C C . ASN B 1 137 ? -5.965 -17.391 -15.688 1 97.25 137 ASN B C 1
ATOM 2745 O O . ASN B 1 137 ? -5.711 -17.297 -16.891 1 97.25 137 ASN B O 1
ATOM 2749 N N . LYS B 1 138 ? -7.152 -17.656 -15.242 1 95 138 LYS B N 1
ATOM 2750 C CA . LYS B 1 138 ? -8.375 -17.828 -16.016 1 95 138 LYS B CA 1
ATOM 2751 C C . LYS B 1 138 ? -8.352 -19.125 -16.812 1 95 138 LYS B C 1
ATOM 2753 O O . LYS B 1 138 ? -8.82 -19.172 -17.953 1 95 138 LYS B O 1
ATOM 2758 N N . ALA B 1 139 ? -7.762 -20.125 -16.156 1 95.38 139 ALA B N 1
ATOM 2759 C CA . ALA B 1 139 ? -7.59 -21.422 -16.797 1 95.38 139 ALA B CA 1
ATOM 2760 C C . ALA B 1 139 ? -8.938 -22.109 -17.031 1 95.38 139 ALA B C 1
ATOM 2762 O O . ALA B 1 139 ? -9.023 -23.078 -17.766 1 95.38 139 ALA B O 1
ATOM 2763 N N . ASP B 1 140 ? -9.984 -21.516 -16.453 1 92.56 140 ASP B N 1
ATOM 2764 C CA . ASP B 1 140 ? -11.32 -22.062 -16.641 1 92.56 140 ASP B CA 1
ATOM 2765 C C . ASP B 1 140 ? -11.891 -21.656 -18 1 92.56 140 ASP B C 1
ATOM 2767 O O . ASP B 1 140 ? -12.852 -22.266 -18.484 1 92.56 140 ASP B O 1
ATOM 2771 N N . VAL B 1 141 ? -11.344 -20.656 -18.531 1 90.38 141 VAL B N 1
ATOM 2772 C CA . VAL B 1 141 ? -11.883 -20.125 -19.781 1 90.38 141 VAL B CA 1
ATOM 2773 C C . VAL B 1 141 ? -11.156 -20.766 -20.969 1 90.38 141 VAL B C 1
ATOM 2775 O O . VAL B 1 141 ? -10.492 -20.078 -21.75 1 90.38 141 VAL B O 1
ATOM 2778 N N . SER B 1 142 ? -11.352 -22 -21.141 1 89.81 142 SER B N 1
ATOM 2779 C CA . SER B 1 142 ? -10.625 -22.766 -22.156 1 89.81 142 SER B CA 1
ATOM 2780 C C . SER B 1 142 ? -11.039 -22.359 -23.562 1 89.81 142 SER B C 1
ATOM 2782 O O . SER B 1 142 ? -10.227 -22.406 -24.484 1 89.81 142 SER B O 1
ATOM 2784 N N . SER B 1 143 ? -12.18 -21.938 -23.766 1 91.94 143 SER B N 1
ATOM 2785 C CA . SER B 1 143 ? -12.703 -21.625 -25.094 1 91.94 143 SER B CA 1
ATOM 2786 C C . SER B 1 143 ? -12.016 -20.406 -25.688 1 91.94 143 SER B C 1
ATOM 2788 O O . SER B 1 143 ? -11.898 -20.266 -26.906 1 91.94 143 SER B O 1
ATOM 2790 N N . GLU B 1 144 ? -11.539 -19.531 -24.859 1 93.38 144 GLU B N 1
ATOM 2791 C CA . GLU B 1 144 ? -10.93 -18.297 -25.328 1 93.38 144 GLU B CA 1
ATOM 2792 C C . GLU B 1 144 ? -9.414 -18.312 -25.125 1 93.38 144 GLU B C 1
ATOM 2794 O O . GLU B 1 144 ? -8.758 -17.281 -25.25 1 93.38 144 GLU B O 1
ATOM 2799 N N . ARG B 1 145 ? -8.852 -19.391 -24.844 1 95.88 145 ARG B N 1
ATOM 2800 C CA . ARG B 1 145 ? -7.418 -19.516 -24.578 1 95.88 145 ARG B CA 1
ATOM 2801 C C . ARG B 1 145 ? -6.598 -19.125 -25.797 1 95.88 145 ARG B C 1
ATOM 2803 O O . ARG B 1 145 ? -6.883 -19.578 -26.922 1 95.88 145 ARG B O 1
ATOM 2810 N N . VAL B 1 146 ? -5.559 -18.312 -25.594 1 98 146 VAL B N 1
ATOM 2811 C CA . VAL B 1 146 ? -4.676 -17.938 -26.703 1 98 146 VAL B CA 1
ATOM 2812 C C . VAL B 1 146 ? -3.225 -18.234 -26.312 1 98 146 VAL B C 1
ATOM 2814 O O . VAL B 1 146 ? -2.324 -18.125 -27.156 1 98 146 VAL B O 1
ATOM 2817 N N . ILE B 1 147 ? -2.945 -18.562 -25.047 1 97.62 147 ILE B N 1
ATOM 2818 C CA . ILE B 1 147 ? -1.616 -18.938 -24.578 1 97.62 147 ILE B CA 1
ATOM 2819 C C . ILE B 1 147 ? -1.603 -20.422 -24.203 1 97.62 147 ILE B C 1
ATOM 2821 O O . ILE B 1 147 ? -2.342 -20.844 -23.312 1 97.62 147 ILE B O 1
ATOM 2825 N N . ARG B 1 148 ? -0.844 -21.156 -24.812 1 96.31 148 ARG B N 1
ATOM 2826 C CA . ARG B 1 148 ? -0.707 -22.562 -24.469 1 96.31 148 ARG B CA 1
ATOM 2827 C C . ARG B 1 148 ? -0.012 -22.719 -23.125 1 96.31 148 ARG B C 1
ATOM 2829 O O . ARG B 1 148 ? 0.857 -21.922 -22.766 1 96.31 148 ARG B O 1
ATOM 2836 N N . SER B 1 149 ? -0.373 -23.781 -22.406 1 95.88 149 SER B N 1
ATOM 2837 C CA . SER B 1 149 ? 0.267 -24.094 -21.125 1 95.88 149 SER B CA 1
ATOM 2838 C C . SER B 1 149 ? 1.772 -24.266 -21.297 1 95.88 149 SER B C 1
ATOM 2840 O O . SER B 1 149 ? 2.553 -23.812 -20.453 1 95.88 149 SER B O 1
ATOM 2842 N N . GLU B 1 150 ? 2.186 -24.844 -22.344 1 96.38 150 GLU B N 1
ATOM 2843 C CA . GLU B 1 150 ? 3.592 -25.109 -22.625 1 96.38 150 GLU B CA 1
ATOM 2844 C C . GLU B 1 150 ? 4.379 -23.812 -22.781 1 96.38 150 GLU 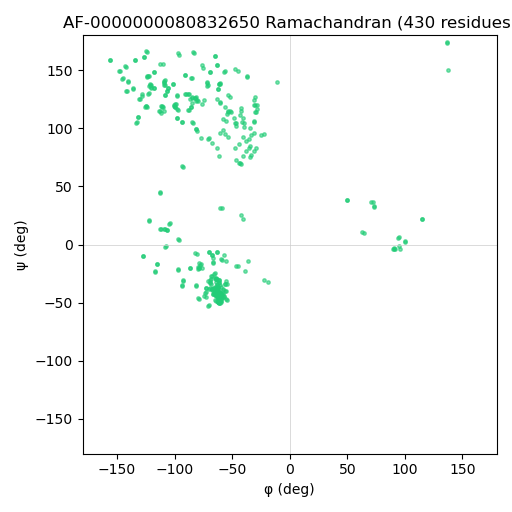B C 1
ATOM 2846 O O . GLU B 1 150 ? 5.551 -23.75 -22.391 1 96.38 150 GLU B O 1
ATOM 2851 N N . ASP B 1 151 ? 3.779 -22.844 -23.391 1 97.44 151 ASP B N 1
ATOM 2852 C CA . ASP B 1 151 ? 4.438 -21.562 -23.547 1 97.44 151 ASP B CA 1
ATOM 2853 C C . ASP B 1 151 ? 4.727 -20.922 -22.188 1 97.44 151 ASP B C 1
ATOM 2855 O O . ASP B 1 151 ? 5.805 -20.359 -21.984 1 97.44 151 ASP B O 1
ATOM 2859 N N . GLY B 1 152 ? 3.791 -21 -21.312 1 97.19 152 GLY B N 1
ATOM 2860 C CA . GLY B 1 152 ? 4.023 -20.516 -19.969 1 97.19 152 GLY B CA 1
ATOM 2861 C C . GLY B 1 152 ? 5.137 -21.25 -19.25 1 97.19 152 GLY B C 1
ATOM 2862 O O . GLY B 1 152 ? 5.973 -20.641 -18.594 1 97.19 152 GLY B O 1
ATOM 2863 N N . GLU B 1 153 ? 5.141 -22.562 -19.391 1 95.75 153 GLU B N 1
ATOM 2864 C CA . GLU B 1 153 ? 6.18 -23.391 -18.797 1 95.75 153 GLU B CA 1
ATOM 2865 C C . GLU B 1 153 ? 7.562 -23.016 -19.312 1 95.75 153 GLU B C 1
ATOM 2867 O O . GLU B 1 153 ? 8.523 -22.906 -18.547 1 95.75 153 GLU B O 1
ATOM 2872 N N . THR B 1 154 ? 7.59 -22.844 -20.578 1 97.38 154 THR B N 1
ATOM 2873 C CA . THR B 1 154 ? 8.852 -22.5 -21.219 1 97.38 154 THR B CA 1
ATOM 2874 C C . THR B 1 154 ? 9.367 -21.172 -20.688 1 97.38 154 THR B C 1
ATOM 2876 O O . THR B 1 154 ? 10.547 -21.031 -20.344 1 97.38 154 THR B O 1
ATOM 2879 N N . LEU B 1 155 ? 8.531 -20.203 -20.688 1 96.88 155 LEU B N 1
ATOM 2880 C CA . LEU B 1 155 ? 8.914 -18.891 -20.188 1 96.88 155 LEU B CA 1
ATOM 2881 C C . LEU B 1 155 ? 9.406 -18.984 -18.75 1 96.88 155 LEU B C 1
ATOM 2883 O O . LEU B 1 155 ? 10.422 -18.391 -18.391 1 96.88 155 LEU B O 1
ATOM 2887 N N . ALA B 1 156 ? 8.734 -19.719 -17.906 1 95.75 156 ALA B N 1
ATOM 2888 C CA . ALA B 1 156 ? 9.094 -19.891 -16.516 1 95.75 156 ALA B CA 1
ATOM 2889 C C . ALA B 1 156 ? 10.469 -20.547 -16.375 1 95.75 156 ALA B C 1
ATOM 2891 O O . ALA B 1 156 ? 11.281 -20.141 -15.539 1 95.75 156 ALA B O 1
ATOM 2892 N N . ARG B 1 157 ? 10.742 -21.484 -17.156 1 94.56 157 ARG B N 1
ATOM 2893 C CA . ARG B 1 157 ? 12.031 -22.172 -17.156 1 94.56 157 ARG B CA 1
ATOM 2894 C C . ARG B 1 157 ? 13.156 -21.219 -17.547 1 94.56 157 ARG B C 1
ATOM 2896 O O . ARG B 1 157 ? 14.234 -21.234 -16.953 1 94.56 157 ARG B O 1
ATOM 2903 N N . GLU B 1 158 ? 12.867 -20.469 -18.531 1 95.06 158 GLU B N 1
ATOM 2904 C CA . GLU B 1 158 ? 13.844 -19.484 -18.984 1 95.06 158 GLU B CA 1
ATOM 2905 C C . GLU B 1 158 ? 14.297 -18.578 -17.844 1 95.06 158 GLU B C 1
ATOM 2907 O O . GLU B 1 158 ? 15.461 -18.172 -17.797 1 95.06 158 GLU B O 1
ATOM 2912 N N . TYR B 1 159 ? 13.43 -18.312 -16.969 1 93.69 159 TYR B N 1
ATOM 2913 C CA . TYR B 1 159 ? 13.734 -17.375 -15.906 1 93.69 159 TYR B CA 1
ATOM 2914 C C . TYR B 1 159 ? 13.922 -18.078 -14.57 1 93.69 159 TYR B C 1
ATOM 2916 O O . TYR B 1 159 ? 14.125 -17.438 -13.539 1 93.69 159 TYR B O 1
ATOM 2924 N N . GLY B 1 160 ? 13.758 -19.391 -14.555 1 92.25 160 GLY B N 1
ATOM 2925 C CA . GLY B 1 160 ? 14.023 -20.188 -13.375 1 92.25 160 GLY B CA 1
ATOM 2926 C C . GLY B 1 160 ? 12.977 -20.031 -12.289 1 92.25 160 GLY B C 1
ATOM 2927 O O . GLY B 1 160 ? 13.305 -20.016 -11.102 1 92.25 160 GLY B O 1
ATOM 2928 N N . VAL B 1 161 ? 11.742 -19.812 -12.656 1 94.88 161 VAL B N 1
ATOM 2929 C CA . VAL B 1 161 ? 10.695 -19.641 -11.656 1 94.88 161 VAL B CA 1
ATOM 2930 C C . VAL B 1 161 ? 9.648 -20.734 -11.789 1 94.88 161 VAL B C 1
ATOM 2932 O O . VAL B 1 161 ? 9.445 -21.281 -12.883 1 94.88 161 VAL B O 1
ATOM 2935 N N . PRO B 1 162 ? 8.984 -21.172 -10.656 1 95.56 162 PRO B N 1
ATOM 2936 C CA . PRO B 1 162 ? 7.879 -22.141 -10.75 1 95.56 162 PRO B CA 1
ATOM 2937 C C . PRO B 1 162 ? 6.688 -21.594 -11.531 1 95.56 162 PRO B C 1
ATOM 2939 O O . PRO B 1 162 ? 6.504 -20.375 -11.617 1 95.56 162 PRO B O 1
ATOM 2942 N N . PHE B 1 163 ? 5.969 -22.594 -12.07 1 96.75 163 PHE B N 1
ATOM 2943 C CA . PHE B 1 163 ? 4.832 -22.219 -12.906 1 96.75 163 PHE B CA 1
ATOM 2944 C C . PHE B 1 163 ? 3.65 -23.141 -12.656 1 96.75 163 PHE B C 1
ATOM 2946 O O . PHE B 1 163 ? 3.826 -24.344 -12.484 1 96.75 163 PHE B O 1
ATOM 2953 N N . MET B 1 164 ? 2.438 -22.531 -12.648 1 95.81 164 MET B N 1
ATOM 2954 C CA . MET B 1 164 ? 1.2 -23.297 -12.75 1 95.81 164 MET B CA 1
ATOM 2955 C C . MET B 1 164 ? 0.065 -22.438 -13.297 1 95.81 164 MET B C 1
ATOM 2957 O O . MET B 1 164 ? 0.154 -21.219 -13.281 1 95.81 164 MET B O 1
ATOM 2961 N N . GLU B 1 165 ? -0.844 -23.109 -13.789 1 96.38 165 GLU B N 1
ATOM 2962 C CA . GLU B 1 165 ? -2.064 -22.406 -14.18 1 96.38 165 GLU B CA 1
ATOM 2963 C C . GLU B 1 165 ? -3.068 -22.375 -13.031 1 96.38 165 GLU B C 1
ATOM 2965 O O . GLU B 1 165 ? -3.127 -23.297 -12.219 1 96.38 165 GLU B O 1
ATOM 2970 N N . THR B 1 166 ? -3.787 -21.281 -12.992 1 96.69 166 THR B N 1
ATOM 2971 C CA . THR B 1 166 ? -4.754 -21.062 -11.922 1 96.69 166 THR B CA 1
ATOM 2972 C C . THR B 1 166 ? -6.078 -20.562 -12.477 1 96.69 166 THR B C 1
ATOM 2974 O O . THR B 1 166 ? -6.133 -20.062 -13.609 1 96.69 166 THR B O 1
ATOM 2977 N N . SER B 1 167 ? -7.125 -20.734 -11.719 1 94.25 167 SER B N 1
ATOM 2978 C CA . SER B 1 167 ? -8.414 -20.094 -11.953 1 94.25 167 SER B CA 1
ATOM 2979 C C . SER B 1 167 ? -8.953 -19.453 -10.68 1 94.25 167 SER B C 1
ATOM 2981 O O . SER B 1 167 ? -9.375 -20.156 -9.758 1 94.25 167 SER B O 1
ATOM 2983 N N . ALA B 1 168 ? -8.938 -18.172 -10.703 1 91.56 168 ALA B N 1
ATOM 2984 C CA . ALA B 1 168 ? -9.5 -17.438 -9.57 1 91.56 168 ALA B CA 1
ATOM 2985 C C . ALA B 1 168 ? -11 -17.672 -9.461 1 91.56 168 ALA B C 1
ATOM 2987 O O . ALA B 1 168 ? -11.586 -17.516 -8.383 1 91.56 168 ALA B O 1
ATOM 2988 N N . LYS B 1 169 ? -11.68 -18 -10.508 1 84.94 169 LYS B N 1
ATOM 2989 C CA . LYS B 1 169 ? -13.125 -18.219 -10.531 1 84.94 169 LYS B CA 1
ATOM 2990 C C . LYS B 1 169 ? -13.492 -19.531 -9.844 1 84.94 169 LYS B C 1
ATOM 2992 O O . LYS B 1 169 ? -14.375 -19.578 -8.992 1 84.94 169 LYS B O 1
ATOM 2997 N N . THR B 1 170 ? -12.703 -20.625 -10.172 1 89.56 170 THR B N 1
ATOM 2998 C CA . THR B 1 170 ? -13.047 -21.938 -9.664 1 89.56 170 THR B CA 1
ATOM 2999 C C . THR B 1 170 ? -12.234 -22.266 -8.414 1 89.56 170 THR B C 1
ATOM 3001 O O . THR B 1 170 ? -12.562 -23.203 -7.676 1 89.56 170 THR B O 1
ATOM 3004 N N . GLY B 1 171 ? -11.102 -21.609 -8.234 1 90.81 171 GLY B N 1
ATOM 3005 C CA . GLY B 1 171 ? -10.211 -21.875 -7.113 1 90.81 171 GLY B CA 1
ATOM 3006 C C . GLY B 1 171 ? -9.102 -22.859 -7.457 1 90.81 171 GLY B C 1
ATOM 3007 O O . GLY B 1 171 ? -8.281 -23.188 -6.605 1 90.81 171 GLY B O 1
ATOM 3008 N N . MET B 1 172 ? -9.016 -23.203 -8.672 1 92.19 172 MET B N 1
ATOM 3009 C CA . MET B 1 172 ? -7.984 -24.156 -9.07 1 92.19 172 MET B CA 1
ATOM 3010 C C . MET B 1 172 ? -6.594 -23.609 -8.773 1 92.19 172 MET B C 1
ATOM 3012 O O . MET B 1 172 ? -6.219 -22.547 -9.281 1 92.19 172 MET B O 1
ATOM 3016 N N . ASN B 1 173 ? -5.816 -24.25 -8.023 1 94.38 173 ASN B N 1
ATOM 3017 C CA . ASN B 1 173 ? -4.41 -24.031 -7.695 1 94.38 173 ASN B CA 1
ATOM 3018 C C . ASN B 1 173 ? -4.211 -22.719 -6.953 1 94.38 173 ASN B C 1
ATOM 3020 O O . ASN B 1 173 ? -3.078 -22.266 -6.781 1 94.38 173 ASN B O 1
ATOM 3024 N N . VAL B 1 174 ? -5.281 -22.047 -6.52 1 92.94 174 VAL B N 1
ATOM 3025 C CA . VAL B 1 174 ? -5.148 -20.781 -5.805 1 92.94 174 VAL B CA 1
ATOM 3026 C C . VAL B 1 174 ? -4.559 -21.031 -4.418 1 92.94 174 VAL B C 1
ATOM 3028 O O . VAL B 1 174 ? -3.562 -20.406 -4.043 1 92.94 174 VAL B O 1
ATOM 3031 N N . GLU B 1 175 ? -5.164 -21.938 -3.684 1 90.75 175 GLU B N 1
ATOM 3032 C CA . GLU B 1 175 ? -4.648 -22.25 -2.355 1 90.75 175 GLU B CA 1
ATOM 3033 C C . GLU B 1 175 ? -3.234 -22.828 -2.436 1 90.75 175 GLU B C 1
ATOM 3035 O O . GLU B 1 175 ? -2.373 -22.469 -1.626 1 90.75 175 GLU B O 1
ATOM 3040 N N . LEU B 1 176 ? -3.027 -23.641 -3.385 1 92.62 176 LEU B N 1
ATOM 3041 C CA . LEU B 1 176 ? -1.717 -24.266 -3.559 1 92.62 176 LEU B CA 1
ATOM 3042 C C . LEU B 1 176 ? -0.637 -23.203 -3.742 1 92.62 176 LEU B C 1
ATOM 3044 O O . LEU B 1 176 ? 0.471 -23.344 -3.221 1 92.62 176 LEU B O 1
ATOM 3048 N N . ALA B 1 177 ? -0.898 -22.172 -4.535 1 95 177 ALA B N 1
ATOM 3049 C CA . ALA B 1 177 ? 0.076 -21.109 -4.781 1 95 177 ALA B CA 1
ATOM 3050 C C . ALA B 1 177 ? 0.558 -20.5 -3.473 1 95 177 ALA B C 1
ATOM 3052 O O . ALA B 1 177 ? 1.764 -20.359 -3.252 1 95 177 ALA B O 1
ATOM 3053 N N . PHE B 1 178 ? -0.364 -20.188 -2.629 1 93.12 178 PHE B N 1
ATOM 3054 C CA . PHE B 1 178 ? -0.014 -19.531 -1.372 1 93.12 178 PHE B CA 1
ATOM 3055 C C . PHE B 1 178 ? 0.661 -20.516 -0.421 1 93.12 178 PHE B C 1
ATOM 3057 O O . PHE B 1 178 ? 1.584 -20.141 0.308 1 93.12 178 PHE B O 1
ATOM 3064 N N . LEU B 1 179 ? 0.195 -21.75 -0.428 1 91.88 179 LEU B N 1
ATOM 3065 C CA . LEU B 1 179 ? 0.837 -22.766 0.394 1 91.88 179 LEU B CA 1
ATOM 3066 C C . LEU B 1 179 ? 2.281 -22.984 -0.044 1 91.88 179 LEU B C 1
ATOM 3068 O O . LEU B 1 179 ? 3.174 -23.125 0.794 1 91.88 179 LEU B O 1
ATOM 3072 N N . ALA B 1 180 ? 2.475 -23.031 -1.309 1 93.94 180 ALA B N 1
ATOM 3073 C CA . ALA B 1 180 ? 3.818 -23.203 -1.852 1 93.94 180 ALA B CA 1
ATOM 3074 C C . ALA B 1 180 ? 4.73 -22.062 -1.426 1 93.94 180 ALA B C 1
ATOM 3076 O O . ALA B 1 180 ? 5.879 -22.281 -1.034 1 93.94 180 ALA B O 1
ATOM 3077 N N . ILE B 1 181 ? 4.199 -20.828 -1.505 1 94.88 181 ILE B N 1
ATOM 3078 C CA . ILE B 1 181 ? 4.953 -19.641 -1.087 1 94.88 181 ILE B CA 1
ATOM 3079 C C . ILE B 1 181 ? 5.285 -19.75 0.399 1 94.88 181 ILE B C 1
ATOM 3081 O O . ILE B 1 181 ? 6.43 -19.516 0.802 1 94.88 181 ILE B O 1
ATOM 3085 N N . ALA B 1 182 ? 4.328 -20.109 1.183 1 92.81 182 ALA B N 1
ATOM 3086 C CA . ALA B 1 182 ? 4.539 -20.219 2.623 1 92.81 182 ALA B CA 1
ATOM 3087 C C . ALA B 1 182 ? 5.609 -21.25 2.945 1 92.81 182 ALA B C 1
ATOM 3089 O O . ALA B 1 182 ? 6.469 -21.016 3.799 1 92.81 182 ALA B O 1
ATOM 3090 N N . LYS B 1 183 ? 5.551 -22.359 2.293 1 92.31 183 LYS B N 1
ATOM 3091 C CA . LYS B 1 183 ? 6.543 -23.406 2.5 1 92.31 183 LYS B CA 1
ATOM 3092 C C . LYS B 1 183 ? 7.941 -22.922 2.123 1 92.31 183 LYS B C 1
ATOM 3094 O O . LYS B 1 183 ? 8.906 -23.172 2.848 1 92.31 183 LYS B O 1
ATOM 3099 N N . GLU B 1 184 ? 7.996 -22.266 0.995 1 93 184 GLU B N 1
ATOM 3100 C CA . GLU B 1 184 ? 9.281 -21.719 0.555 1 93 184 GLU B CA 1
ATOM 3101 C C . GLU B 1 184 ? 9.844 -20.734 1.57 1 93 184 GLU B C 1
ATOM 3103 O O . GLU B 1 184 ? 11.031 -20.781 1.897 1 93 184 GLU B O 1
ATOM 3108 N N . LEU B 1 185 ? 9 -19.875 2.086 1 91.62 185 LEU B N 1
ATOM 3109 C CA . LEU B 1 185 ? 9.43 -18.875 3.062 1 91.62 185 LEU B CA 1
ATOM 3110 C C . LEU B 1 185 ? 9.891 -19.547 4.352 1 91.62 185 LEU B C 1
ATOM 3112 O O . LEU B 1 185 ? 10.891 -19.141 4.945 1 91.62 185 LEU B O 1
ATOM 3116 N N . LYS B 1 186 ? 9.234 -20.547 4.797 1 90.5 186 LYS B N 1
ATOM 3117 C CA . LYS B 1 186 ? 9.617 -21.312 5.98 1 90.5 186 LYS B CA 1
ATOM 3118 C C . LYS B 1 186 ? 11 -21.938 5.809 1 90.5 186 LYS B C 1
ATOM 3120 O O . LYS B 1 186 ? 11.844 -21.828 6.699 1 90.5 186 LYS B O 1
ATOM 3125 N N . TYR B 1 187 ? 11.18 -22.531 4.699 1 88.38 187 TYR B N 1
ATOM 3126 C CA . TYR B 1 187 ? 12.438 -23.234 4.461 1 88.38 187 TYR B CA 1
ATOM 3127 C C . TYR B 1 187 ? 13.602 -22.25 4.355 1 88.38 187 TYR B C 1
ATOM 3129 O O . TYR B 1 187 ? 14.703 -22.531 4.836 1 88.38 187 TYR B O 1
ATOM 3137 N N . ARG B 1 188 ? 13.367 -21.172 3.764 1 87.19 188 ARG B N 1
ATOM 3138 C CA . ARG B 1 188 ? 14.422 -20.172 3.652 1 87.19 188 ARG B CA 1
ATOM 3139 C C . ARG B 1 188 ? 14.766 -19.578 5.016 1 87.19 188 ARG B C 1
ATOM 3141 O O . ARG B 1 188 ? 15.93 -19.266 5.289 1 87.19 188 ARG B O 1
ATOM 3148 N N . ALA B 1 189 ? 13.766 -19.406 5.75 1 82.38 189 ALA B N 1
ATOM 3149 C CA . ALA B 1 189 ? 14 -18.891 7.094 1 82.38 189 ALA B CA 1
ATOM 3150 C C . ALA B 1 189 ? 14.789 -19.875 7.941 1 82.38 189 ALA B C 1
ATOM 3152 O O . ALA B 1 189 ? 15.578 -19.484 8.805 1 82.38 189 ALA B O 1
ATOM 3153 N N . GLY B 1 190 ? 14.5 -21.234 7.781 1 73.12 190 GLY B N 1
ATOM 3154 C CA . GLY B 1 190 ? 15.172 -22.281 8.516 1 73.12 190 GLY B CA 1
ATOM 3155 C C . GLY B 1 190 ? 16.547 -22.625 7.957 1 73.12 190 GLY B C 1
ATOM 3156 O O . GLY B 1 190 ? 17.391 -23.172 8.664 1 73.12 190 GLY B O 1
ATOM 3157 N N . ARG B 1 191 ? 16.656 -22.797 6.621 1 66.69 191 ARG B N 1
ATOM 3158 C CA . ARG B 1 191 ? 17.953 -23.141 6.051 1 66.69 191 ARG B CA 1
ATOM 3159 C C . ARG B 1 191 ? 19.062 -22.281 6.648 1 66.69 191 ARG B C 1
ATOM 3161 O O . ARG B 1 191 ? 20.219 -22.703 6.699 1 66.69 191 ARG B O 1
ATOM 3168 N N . GLN B 1 192 ? 18.625 -21.203 7.223 1 53.03 192 GLN B N 1
ATOM 3169 C CA . GLN B 1 192 ? 19.734 -20.719 8.039 1 53.03 192 GLN B CA 1
ATOM 3170 C C . GLN B 1 192 ? 20.078 -21.734 9.133 1 53.03 192 GLN B C 1
ATOM 3172 O O . GLN B 1 192 ? 21.219 -21.734 9.633 1 53.03 192 GLN B O 1
ATOM 3177 N N . ALA B 1 193 ? 19.172 -22.984 9.336 1 47.06 193 ALA B N 1
ATOM 3178 C CA . ALA B 1 193 ? 19.469 -23.875 10.445 1 47.06 193 ALA B CA 1
ATOM 3179 C C . ALA B 1 193 ? 19.734 -25.297 9.953 1 47.06 193 ALA B C 1
ATOM 3181 O O . ALA B 1 193 ? 19.703 -26.25 10.734 1 47.06 193 ALA B O 1
ATOM 3182 N N . GLY B 1 194 ? 20.062 -25.719 8.781 1 50.25 194 GLY B N 1
ATOM 3183 C CA . GLY B 1 194 ? 20.5 -27.062 8.398 1 50.25 194 GLY B CA 1
ATOM 3184 C C . GLY B 1 194 ? 19.406 -27.891 7.777 1 50.25 194 GLY B C 1
ATOM 3185 O O . GLY B 1 194 ? 19.531 -29.109 7.656 1 50.25 194 GLY B O 1
ATOM 3186 N N . GLU B 1 195 ? 18.219 -27.531 7.531 1 54.47 195 GLU B N 1
ATOM 3187 C CA . GLU B 1 195 ? 17.125 -28.375 7.094 1 54.47 195 GLU B CA 1
ATOM 3188 C C . GLU B 1 195 ? 17.266 -28.75 5.621 1 54.47 195 GLU B C 1
ATOM 3190 O O . GLU B 1 195 ? 17.984 -28.094 4.875 1 54.47 195 GLU B O 1
ATOM 3195 N N . ALA B 1 196 ? 16.656 -30.031 5.254 1 57.91 196 ALA B N 1
ATOM 3196 C CA . ALA B 1 196 ? 16.625 -30.625 3.922 1 57.91 196 ALA B CA 1
ATOM 3197 C C . ALA B 1 196 ? 16.25 -29.594 2.861 1 57.91 196 ALA B C 1
ATOM 3199 O O . ALA B 1 196 ? 15.578 -28.609 3.158 1 57.91 196 ALA B O 1
ATOM 3200 N N . SER B 1 197 ? 16.75 -29.734 1.586 1 73.38 197 SER B N 1
ATOM 3201 C CA . SER B 1 197 ? 16.703 -28.828 0.444 1 73.38 197 SER B CA 1
ATOM 3202 C C . SER B 1 197 ? 15.297 -28.719 -0.126 1 73.38 197 SER B C 1
ATOM 3204 O O . SER B 1 197 ? 14.648 -29.734 -0.396 1 73.38 197 SER B O 1
ATOM 3206 N N . PHE B 1 198 ? 14.438 -27.859 0.223 1 77.31 198 PHE B N 1
ATOM 3207 C CA . PHE B 1 198 ? 13.125 -27.594 -0.354 1 77.31 198 PHE B CA 1
ATOM 3208 C C . PHE B 1 198 ? 13.242 -26.75 -1.613 1 77.31 198 PHE B C 1
ATOM 3210 O O . PHE B 1 198 ? 13.977 -25.75 -1.633 1 77.31 198 PHE B O 1
ATOM 3217 N N . GLN B 1 199 ? 12.617 -27.422 -2.748 1 81.56 199 GLN B N 1
ATOM 3218 C CA . GLN B 1 199 ? 12.484 -26.641 -3.979 1 81.56 199 GLN B CA 1
ATOM 3219 C C . GLN B 1 199 ? 11.016 -26.375 -4.289 1 81.56 199 GLN B C 1
ATOM 3221 O O . GLN B 1 199 ? 10.25 -27.297 -4.574 1 81.56 199 GLN B O 1
ATOM 3226 N N . ILE B 1 200 ? 10.625 -25.219 -4.258 1 82.94 200 ILE B N 1
ATOM 3227 C CA . ILE B 1 200 ? 9.242 -24.812 -4.469 1 82.94 200 ILE B CA 1
ATOM 3228 C C . ILE B 1 200 ? 8.75 -25.328 -5.82 1 82.94 200 ILE B C 1
ATOM 3230 O O . ILE B 1 200 ? 7.594 -25.734 -5.957 1 82.94 200 ILE B O 1
ATOM 3234 N N . ARG B 1 201 ? 9.594 -25.391 -6.773 1 79.44 201 ARG B N 1
ATOM 3235 C CA . ARG B 1 201 ? 9.219 -25.859 -8.102 1 79.44 201 ARG B CA 1
ATOM 3236 C C . ARG B 1 201 ? 8.75 -27.312 -8.047 1 79.44 201 ARG B C 1
ATOM 3238 O O . ARG B 1 201 ? 7.715 -27.656 -8.625 1 79.44 201 ARG B O 1
ATOM 3245 N N . ASP B 1 202 ? 9.531 -28.141 -7.395 1 83.12 202 ASP B N 1
ATOM 3246 C CA . ASP B 1 202 ? 9.172 -29.547 -7.277 1 83.12 202 ASP B CA 1
ATOM 3247 C C . ASP B 1 202 ? 7.844 -29.719 -6.555 1 83.12 202 ASP B C 1
ATOM 3249 O O . ASP B 1 202 ? 7.02 -30.547 -6.945 1 83.12 202 ASP B O 1
ATOM 3253 N N . TYR B 1 203 ? 7.711 -28.984 -5.578 1 79.06 203 TYR B N 1
ATOM 3254 C CA . TYR B 1 203 ? 6.473 -29.031 -4.805 1 79.06 203 TYR B CA 1
ATOM 3255 C C . TYR B 1 203 ? 5.273 -28.656 -5.668 1 79.06 203 TYR B C 1
ATOM 3257 O O . TYR B 1 203 ? 4.27 -29.375 -5.695 1 79.06 203 TYR B O 1
ATOM 3265 N N . VAL B 1 204 ? 5.34 -27.547 -6.375 1 87.62 204 VAL B N 1
ATOM 3266 C CA . VAL B 1 204 ? 4.27 -27.062 -7.242 1 87.62 204 VAL B CA 1
ATOM 3267 C C . VAL B 1 204 ? 3.977 -28.094 -8.328 1 87.62 204 VAL B C 1
ATOM 3269 O O . VAL B 1 204 ? 2.816 -28.438 -8.57 1 87.62 204 VAL B O 1
ATOM 3272 N N . GLU B 1 205 ? 4.996 -28.688 -8.922 1 83.31 205 GLU B N 1
ATOM 3273 C CA . GLU B 1 205 ? 4.832 -29.688 -9.984 1 83.31 205 GLU B CA 1
ATOM 3274 C C . GLU B 1 205 ? 4.105 -30.922 -9.469 1 83.31 205 GLU B C 1
ATOM 3276 O O . GLU B 1 205 ? 3.305 -31.516 -10.188 1 83.31 205 GLU B O 1
ATOM 3281 N N . SER B 1 206 ? 4.359 -31.266 -8.258 1 83.88 206 SER B N 1
ATOM 3282 C CA . SER B 1 206 ? 3.787 -32.5 -7.691 1 83.88 206 SER B CA 1
ATOM 3283 C C . SER B 1 206 ? 2.338 -32.281 -7.27 1 83.88 206 SER B C 1
ATOM 3285 O O . SER B 1 206 ? 1.551 -33.219 -7.223 1 83.88 206 SER B O 1
ATOM 3287 N N . GLN B 1 207 ? 1.944 -30.953 -7.047 1 82.5 207 GLN B N 1
ATOM 3288 C CA . GLN B 1 207 ? 0.658 -30.734 -6.398 1 82.5 207 GLN B CA 1
ATOM 3289 C C . GLN B 1 207 ? -0.318 -30.031 -7.34 1 82.5 207 GLN B C 1
ATOM 3291 O O . GLN B 1 207 ? -1.532 -30.078 -7.133 1 82.5 207 GLN B O 1
ATOM 3296 N N . LYS B 1 208 ? 0.122 -29.438 -8.391 1 87.12 208 LYS B N 1
ATOM 3297 C CA . LYS B 1 208 ? -0.728 -28.562 -9.188 1 87.12 208 LYS B CA 1
ATOM 3298 C C . LYS B 1 208 ? -1.786 -29.359 -9.945 1 87.12 208 LYS B C 1
ATOM 3300 O O . LYS B 1 208 ? -1.529 -30.469 -10.391 1 87.12 208 LYS B O 1
ATOM 3305 N N . LYS B 1 209 ? -2.998 -28.828 -9.945 1 81.94 209 LYS B N 1
ATOM 3306 C CA . LYS B 1 209 ? -4.094 -29.375 -10.734 1 81.94 209 LYS B CA 1
ATOM 3307 C C . LYS B 1 209 ? -4.082 -28.812 -12.156 1 81.94 209 LYS B C 1
ATOM 3309 O O . LYS B 1 209 ? -3.695 -27.672 -12.375 1 81.94 209 LYS B O 1
ATOM 3314 N N . ARG B 1 210 ? -4.449 -29.688 -13.164 1 81.94 210 ARG B N 1
ATOM 3315 C CA . ARG B 1 210 ? -4.562 -29.281 -14.562 1 81.94 210 ARG B CA 1
ATOM 3316 C C . ARG B 1 210 ? -6.02 -29.062 -14.945 1 81.94 210 ARG B C 1
ATOM 3318 O O . ARG B 1 210 ? -6.918 -29.688 -14.398 1 81.94 210 ARG B O 1
ATOM 3325 N N . PRO B 1 211 ? -6.25 -27.969 -15.719 1 69.81 211 PRO B N 1
ATOM 3326 C CA . PRO B 1 211 ? -7.629 -27.766 -16.172 1 69.81 211 PRO B CA 1
ATOM 3327 C C . PRO B 1 211 ? -8.219 -29 -16.844 1 69.81 211 PRO B C 1
ATOM 3329 O O . PRO B 1 211 ? -7.5 -29.75 -17.516 1 69.81 211 PRO B O 1
ATOM 3332 N N . SER B 1 212 ? -9.344 -29.641 -16.172 1 57.16 212 SER B N 1
ATOM 3333 C CA . SER B 1 212 ? -10.016 -30.797 -16.766 1 57.16 212 SER B CA 1
ATOM 3334 C C . SER B 1 212 ? -10.32 -30.578 -18.25 1 57.16 212 SER B C 1
ATOM 3336 O O . SER B 1 212 ? -10.789 -29.5 -18.625 1 57.16 212 SER B O 1
ATOM 3338 N N . CYS B 1 213 ? -9.617 -31.156 -19.141 1 49.19 213 CYS B N 1
ATOM 3339 C CA . CYS B 1 213 ? -10.141 -31.25 -20.5 1 49.19 213 CYS B CA 1
ATOM 3340 C C . CYS B 1 213 ? -11.648 -31.484 -20.5 1 49.19 213 CYS B C 1
ATOM 3342 O O . CYS B 1 213 ? -12.195 -31.969 -19.5 1 49.19 213 CYS B O 1
ATOM 3344 N N . CYS B 1 21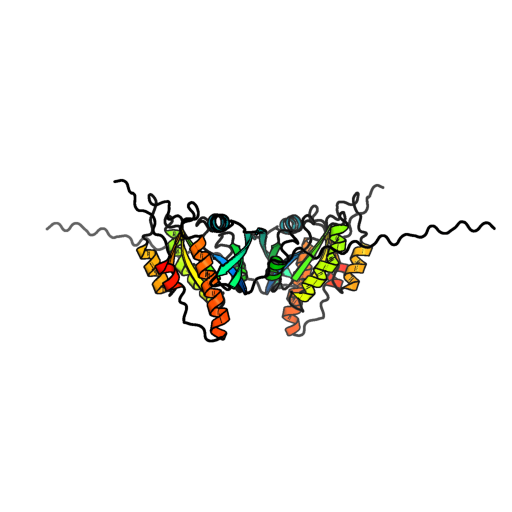4 ? -12.492 -30.953 -21.422 1 42.19 214 CYS B N 1
ATOM 3345 C CA . CYS B 1 214 ? -13.867 -31.312 -21.766 1 42.19 214 CYS B CA 1
ATOM 3346 C C . CYS B 1 214 ? -14.07 -32.812 -21.625 1 42.19 214 CYS B C 1
ATOM 3348 O O . CYS B 1 214 ? -13.391 -33.594 -22.297 1 42.19 214 CYS B O 1
ATOM 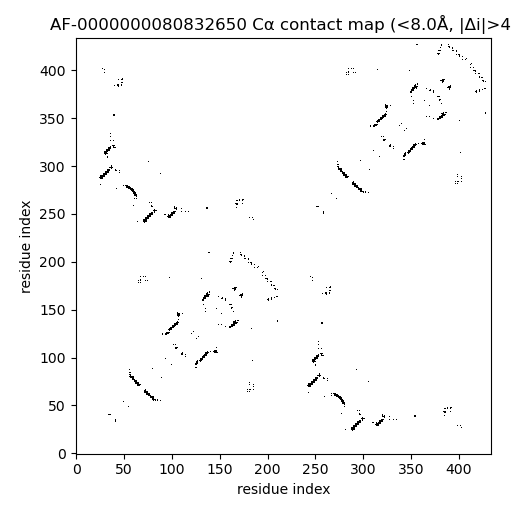3350 N N . SER B 1 215 ? -14.359 -33.438 -20.547 1 35 215 SER B N 1
ATOM 3351 C CA . SER B 1 215 ? -15.172 -34.625 -20.703 1 35 215 SER B CA 1
ATOM 3352 C C . SER B 1 215 ? -16.281 -34.406 -21.734 1 35 215 SER B C 1
ATOM 3354 O O . SER B 1 215 ? -17.422 -34.156 -21.375 1 35 215 SER B O 1
ATOM 3356 N N . PHE B 1 216 ? -16.266 -33.469 -22.703 1 30.91 216 PHE B N 1
ATOM 3357 C CA . PHE B 1 216 ? -17.25 -33.781 -23.734 1 30.91 216 PHE B CA 1
ATOM 3358 C C . PHE B 1 216 ? -16.938 -35.125 -24.375 1 30.91 216 PHE B C 1
ATOM 3360 O O . PHE B 1 216 ? -16.578 -35.188 -25.547 1 30.9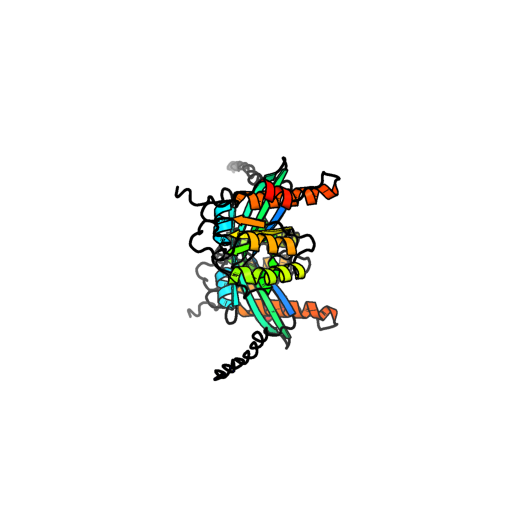1 216 PHE B O 1
ATOM 3367 N N . LEU B 1 217 ? -16.328 -36.25 -23.766 1 24.59 217 LEU B N 1
ATOM 3368 C CA . LEU B 1 217 ? -17.047 -37.375 -24.312 1 24.59 217 LEU B CA 1
ATOM 3369 C C . LEU B 1 217 ? -18.422 -37.531 -23.688 1 24.59 217 LEU B C 1
ATOM 3371 O O . LEU B 1 217 ? -18.609 -37.219 -22.516 1 24.59 217 LEU B O 1
#

InterPro domains:
  IPR001806 Small GTPase [PF00071] (31-185)
  IPR001806 Small GTPase [PS51421] (23-217)
  IPR001806 Small GTPase [SM00174] (32-183)
  IPR005225 Small GTP-binding domain [TIGR00231] (29-178)
  IPR027417 P-loop containing nucleoside triphosphate hydrolase [G3DSA:3.40.50.300] (22-212)
  IPR027417 P-loop containing nucleoside triphosphate hydrolase [SSF52540] (25-191)

Secondary structure (DSSP, 8-state):
--------------------------SEEEEEEEES-TTSSHHHHHHHH-TT-EEEEEEEEEEEEEEETTEEEEEEEEE----GGGHHHHHHHHTT-SEEEEEEETT-HHHHHTHHHHHHHHHHHS-TT-EEEEEEE-TT-GGG--S-HHHHHHHHHHHT--EEE-BTTTTBTHHHHHHHHHHHHHHHHHHTT------HHHHHHHHPPP-------/--------------------------SEEEEEEEES-TTSSHHHHHHHHTTT-EEEEEEEEEEEEEEETTEEEEEEEEE----GGGHHHHHHHHTT-SEEEEEEETT-HHHHHTHHHHHHHHHHHS-TT-EEEEEEE-TT-GGG--S-HHHHHHHHHHHT--EEE-BTTTTBTHHHHHHHHHHHHHHHHHHTT------HHHHHHHHPPP-------

Nearest PDB structures (foldseek):
  6whe-assembly1_A  TM=8.312E-01  e=3.822E-17  Homo sapiens
  4lhw-assembly2_B  TM=8.398E-01  e=1.252E-16  Homo sapiens
  4fmb-assembly1_B  TM=8.329E-01  e=4.682E-16  Homo sapiens
  3rab-assembly1_A  TM=8.309E-01  e=1.436E-15  Rattus norvegicus
  8a4c-assembly1_B  TM=8.262E-01  e=3.169E-15  Homo sapiens

pLDDT: mean 76.59, std 21.78, range [22.81, 98.19]

Foldseek 3Di:
DPPPDDPPPPPPPPPPPPDDPPPPDDDDDDDDDDDDDPPPCSVVVCVVVCPVPDPQDDKDWDWDWDDDPRDTFIDIDMDGDPDPVNLVVVLVVQQEPQEDEQEAEQLDVVSVVCVVVVLVSCCVRHDVNRAYEYEHEPLVPVVRGDHDPVNQVVVCVVSVHAYDYYYPVVGFCVVVVVNLSRVVVVCVVCVVPVDDDDDSNVSCVVDGDHDDDPPPD/DPDPPDPPPPPPPPPPPPPDPPPPDDDDDDDDDDDDDPPPCSPVVCVVVCPVPDPFFDKDWDWDWDDDPRDTFIDIDMDGGDDPVPLVVVLVVQQEPQEDEQEAEQLDVVSVVCVVVVLVSCCVRHDVNRAYEYEHEPLVPVVRGDHDPVNQVVVCVVSVHAYDYYYPVVGFCVVVVVNLSRVVVVCVVCVVPVDDDDDSNVSCVVDGDHDDDPPPD